Protein 9HI1 (pdb70)

Radius of gyration: 26.81 Å; Cα contacts (8 Å, |Δi|>4): 1558; chains: 2; bounding box: 55×57×78 Å

Secondary structure (DSSP, 8-state):
--EEEEETTTSHHHHHHHHHHHHTT--EEEEE--TTS-B-SSSSBHHHHHHHHHHT---EEEE--TT-HHHHHHHHHHS-EEEEEE--S---HHHHHH-HHHHIIIIIIHHHHHHHHHHHTT--EEEEE--GGGG-S-SSSSB-TTS-----SSHHHHHHHHHHHHHHHHHHH-TT-EEEEEE--EEE---TTSS-----SSS-SSHHHHHHHHHHTSSS-EEEE-S-SSSSSSSPEE-EEEHHHHHHHHHHHHHHHHTT--EEEEE-S-S--EEHHHHHHHHHHHH-S---EEEEPPPTT--SB--B--HHHHHHT-------HHHHHHHHHHHHHHSTTTT-/-EEEEETTTSHHHHHHHHHHHHTT--EEEEE--TTS-B-SSSSBHHHHHHHHHHS---EEEE--TT-HHHHHHHHHHS-EEEEEE--S---HHHHHH-HHHHIIIIIIHHHHHHHHHHHTT--EEEEE--GGGG-S-SSSSB-TTS-----SSHHHHHHHHHHHHHHHHHHH-TT-EEEEEE--EEE---TTSS--PPP-SS-SSSHHHHHHHHTTSSS-EEEE-S-SSSSSSS-EE-EEEHHHHHHHHHHHHHHHTTT--EEEEE-S-S--EEHHHHHHHHHHHH-S---EEEEPPPTT--SB--B--HHHHHHH-------HHHHHHHHHHHHHH-TTTT-

Solvent-accessible surface area: 27809 Å² total; per-residue (Å²): 124,57,0,0,0,0,11,0,5,20,25,27,2,1,2,0,0,6,12,0,14,55,13,40,40,86,5,0,0,2,14,63,23,117,72,22,90,126,15,91,57,104,28,0,18,3,0,87,40,0,50,106,46,11,30,48,81,7,62,35,46,96,25,49,9,48,70,51,21,22,0,77,169,6,10,118,135,29,71,10,64,2,0,0,4,34,24,35,20,83,13,43,41,57,0,97,149,22,52,135,61,1,49,105,27,5,31,55,0,2,66,45,0,15,101,11,0,140,75,68,54,9,64,37,0,0,2,4,2,7,0,46,0,4,11,77,32,128,94,71,44,0,48,42,88,5,67,45,29,53,17,98,19,21,20,1,80,0,25,35,79,3,0,61,54,0,97,96,37,7,123,90,46,143,77,1,5,0,0,0,0,4,15,28,20,24,6,1,0,35,50,37,0,42,0,3,35,23,88,40,77,84,61,67,28,33,1,32,88,0,3,38,7,8,50,62,117,98,91,31,6,65,1,78,3,80,101,16,141,27,160,51,9,2,9,23,58,1,3,0,0,0,17,4,0,0,52,0,0,8,16,0,8,92,31,5,180,115,127,12,19,41,103,28,1,0,0,1,40,22,82,12,25,2,16,34,71,0,5,111,7,0,53,144,26,14,71,102,103,3,66,106,126,60,41,85,112,127,183,63,41,40,25,19,15,48,0,38,26,63,60,0,106,101,63,21,60,15,47,26,23,17,34,26,58,58,0,0,76,1,16,23,76,8,18,125,98,16,64,50,7,25,60,91,112,40,0,0,0,0,12,0,4,21,32,29,2,1,2,0,0,1,14,0,4,62,39,48,40,86,4,0,0,1,16,64,20,108,73,12,72,141,18,93,52,105,23,0,19,4,0,82,41,0,50,123,33,3,52,55,92,11,68,42,56,91,15,52,9,47,69,113,21,21,2,62,164,2,8,140,155,38,63,6,69,3,0,0,3,34,22,36,21,111,23,71,50,70,0,80,140,102,47,144,38,1,50,110,24,5,31,57,0,2,83,46,0,16,58,16,0,130,79,66,51,11,58,35,0,0,3,5,3,12,1,41,0,3,17,76,35,129,98,68,47,1,43,40,87,4,68,39,16,69,14,88,17,21,26,0,84,0,24,41,77,2,0,57,56,0,93,95,38,6,125,89,43,149,80,1,4,0,0,0,0,3,15,36,52,33,3,2,0,32,54,35,0,40,0,4,34,23,30,84,44,115,9,119,69,33,8,13,47,0,1,6,10,5,50,66,101,49,97,35,6,62,1,73,3,81,100,16,138,28,176,49,8,0,8,25,51,0,10,0,0,0,17,3,0,0,62,0,0,7,3,0,8,51,22,5,181,113,129,13,20,44,103,27,1,0,0,0,42,25,68,17,41,4,22,50,89,0,5,80,8,0,63,144,26,13,70,99,178,3,71,98,113,66,42,85,115,121,110,54,41,38,26,20,15,53,0,40,9,64,66,0,57,101,67,10,23,13,33,19,32,26,38,30,56,89,0,0,70,1,10,22,85,9,15,130,98,17,76,69,11,31,74

InterPro domains:
  IPR005886 UDP-glucose 4-epimerase [TIGR01179] (4-342)
  IPR005886 UDP-glucose 4-epimerase [cd05247] (4-338)
  IPR016040 NAD(P)-binding domain [PF16363] (6-332)
  IPR036291 NAD(P)-binding domain superfamily [SSF51735] (1-342)

Organism: Homo sapiens (NCBI:txid9606)

B-factor: mean 15.02, std 6.84, range [7.01, 64.69]

GO terms:
  GO:0042803 protein homodimerization activity (F, IPI)
  GO:0005829 cytosol (C, TAS)
  GO:0042802 identical protein binding (F, IPI)
  GO:0003978 UDP-glucose 4-epimerase activity (F, IDA)
  GO:0019388 galactose catabolic process (P, IDA)

Nearest PDB structures (foldseek):
  1ek5-assembly1_A  TM=9.953E-01  e=7.180E-72  Homo sapiens
  1i3n-assembly1_B  TM=9.890E-01  e=2.888E-69  Homo sap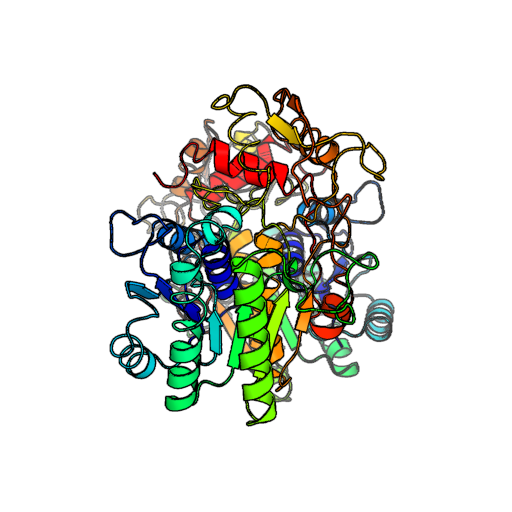iens
  1hzj-assembly1_B  TM=9.770E-01  e=1.197E-68  Homo sapiens
  1lrk-assembly1_A  TM=9.820E-01  e=2.577E-49  Escherichia coli
  1nah-assembly1_A  TM=9.743E-01  e=1.286E-48  Escherichia coli

Foldseek 3Di:
DAEEEEQLQAFLNLLLVLVCLVVPGAYEYEYQPPFFACDPDDDGQSQVVSCVVRVDHYHYDYDALLDLVVLLVVCVVDPHQEYEYDFADAFQVVCQVVVVRRLCRLVSSLVSVCVSCVVNVRQHYEYEAAQCQLPDDPDPDAFPPRDGDNHDTSNSNSRNVSLVVLLVVLVVPVQHEYEYEYEHAEFFHPQVLSAHHFQDDRDPDCLSPLLCLQVPNDVAAEFAFQCAPDPRSGAWEFYAHSNLVSVLSVLSRVLVVVSNGYHYFYAGQRGTDGPVRLNVLLCVQSVGHHHYDYDHHDPPDHRYYGHDGVVCCVRSVGHGDADSNNRNNRNNSNCVVAVRGPD/DFEEEEEQLQAFLNLLLVLVCVQVPGHYAYEYQPPWFACDPDHDTQSNVVSCVVRVDDYHYDYDALLDLVVLLVVCVVDPHQEYEYDFADAQFVVCQVCVVRRCCRLVVSLVSNCVSCVVSVNQHYEYEAAQLQLPDDPDPDAFPPRDGDPRDGSNSVSRNVSLVVLLVVLVVPVQHEYEYEYEHAAFFHDQVLSAHHQGDPQDPDQHVNQLLLLLVNDPAAEQAFQCAPDPRSGAWEFYAHSNLVSVLSVLSSVCVVVSNGYHYFYDGQRDIDGSVRLNVLLCVQRVGHHHYDYDHHDPRDHRYYHHDRVVCVPRSVGHRDADSNNRNNRNNSNCVVAVNHSD

Sequence (687 aa):
EKVLVTGGAGYIGSHTVLELLEAGYLPVVIDNFHNAFRGGGSSLPESLRRVQELTGRSSVEFEEMDILDQGALQQRRLFKKYSSFMMAVIHFAGLKKKAVGESVQQKPLDYYRRVNLTTGTIQLLEIMKAHGVKNLVFSSSATVYGNPQYLPLDEAHPTGGGGCCTTNNPYGKSKFFIEEMIRDLCQADKTWNAVLLRYFNPTGAHASGCIGEDPQGIPNNLMMPPYYVVSSQQVVAIGRREALNVFGNDYDTEEDGTGVRDYYIHVVDLAKKGHIAALRKLKEQCGCRRIYNLGTGTGYSVLQMVQQAMMEKASGKKIPYKVVARREGDVAACCCYANPSLAQEELGWTAALGLDRRMCEDLWRWQKQNPSGFGAEKVLVTGGAGYIGSHTVLELLEAGYLPVVIDNFHNAFFRGGGSLPESLRRVQELTGRSSVEEFEEMDIILDDQGALQRLFKKYSSFMAVIHFAGLKKAVGESVQKPLDYYRVNLTTGTIQQLLEIMKAHGVKNLVFSSSATTVYGNPQYLPLDEAHPTGGCTNPYGKSKFFIEEMMIRDLCQADKTWNAVLLRYFNPTGAHASGCIGEDPQGIPNNLMPYYVSQVAIGRREALNVFGNDYDTEDGTGVRDYIHVVDLAKKGHIAALRKLKEQCGCRIYNLGTGTGYSVLQMVQQAMEKASGKKIPYKVVARREGDVAACCCYANPSLAQEEELGWTAALGLDRMCEDLWRWQKQNPSSGFG

Structure (mmCIF, N/CA/C/O backbone):
data_9HI1
#
_entry.id   9HI1
#
_cell.length_a   46.147
_cell.length_b   110.205
_cell.length_c   135.411
_cell.angle_alpha   90
_cell.angle_beta   90
_cell.angle_gamma   90
#
_symmetry.space_group_name_H-M   'P 21 21 21'
#
loop_
_entity.id
_entity.type
_entity.pdbx_description
1 polymer 'UDP-glucose 4-epimerase'
2 non-polymer 1,2-ETHANEDIOL
3 non-polymer NICOTINAMIDE-ADENINE-DINUCLEOTIDE
4 non-polymer 3-[(5-cyclobutyl-1,2-oxazol-3-yl)carbamoylamino]-~{N}-pyridin-4-yl-propanamide
5 water water
#
loop_
_atom_site.group_PDB
_atom_site.id
_atom_site.type_symbol
_atom_site.label_atom_id
_atom_site.label_alt_id
_atom_site.label_comp_id
_atom_site.label_asym_id
_atom_site.label_entity_id
_atom_site.label_seq_id
_atom_site.pdbx_PDB_ins_code
_atom_site.Cartn_x
_atom_site.Cartn_y
_atom_site.Cartn_z
_atom_site.occupancy
_atom_site.B_iso_or_equiv
_atom_site.auth_seq_id
_atom_site.auth_comp_id
_atom_site.auth_asym_id
_atom_site.auth_atom_id
_atom_site.pdbx_PDB_model_num
ATOM 1 N N . GLU A 1 2 ? -23.313 -4.354 -26.283 1 19.789 3 GLU B N 1
ATOM 2 C CA . GLU A 1 2 ? -23.171 -4.158 -24.814 1 15.861 3 GLU B CA 1
ATOM 3 C C . GLU A 1 2 ? -22.638 -2.749 -24.521 1 15.769 3 GLU B C 1
ATOM 4 O O . GLU A 1 2 ? -22.04 -2.114 -25.386 1 18.634 3 GLU B O 1
ATOM 10 N N . LYS A 1 3 ? -22.869 -2.287 -23.293 1 12.549 4 LYS B N 1
ATOM 11 C CA . LYS A 1 3 ? -22.545 -0.911 -22.91 1 11.707 4 LYS B CA 1
ATOM 12 C C . LYS A 1 3 ? -21.361 -0.857 -21.963 1 10.669 4 LYS B C 1
ATOM 13 O O . LYS A 1 3 ? -20.949 -1.85 -21.404 1 11.627 4 LYS B O 1
ATOM 19 N N . VAL A 1 4 ? -20.873 0.373 -21.75 1 9.725 5 VAL B N 1
ATOM 20 C CA . VAL A 1 4 ? -19.771 0.614 -20.812 1 9.18 5 VAL B CA 1
ATOM 21 C C . VAL A 1 4 ? -20.33 1.464 -19.666 1 8.758 5 VAL B C 1
ATOM 22 O O . VAL A 1 4 ? -20.808 2.564 -19.93 1 9.767 5 VAL B O 1
ATOM 26 N N . LEU A 1 5 ? -20.293 0.935 -18.445 1 8.859 6 LEU B N 1
ATOM 27 C CA . LEU A 1 5 ? -20.696 1.749 -17.305 1 8.565 6 LEU B CA 1
ATOM 28 C C . LEU A 1 5 ? -19.549 2.696 -16.941 1 8.239 6 LEU B C 1
ATOM 29 O O . LEU A 1 5 ? -18.434 2.208 -16.761 1 9.098 6 LEU B O 1
ATOM 34 N N . VAL A 1 6 ? -19.858 3.957 -16.72 1 8.007 7 VAL B N 1
ATOM 35 C CA . VAL A 1 6 ? -18.891 4.916 -16.208 1 7.818 7 VAL B CA 1
ATOM 36 C C . VAL A 1 6 ? -19.429 5.44 -14.887 1 7.588 7 VAL B C 1
ATOM 37 O O . VAL A 1 6 ? -20.385 6.224 -14.844 1 8.726 7 VAL B O 1
ATOM 41 N N . THR A 1 7 ? -18.838 4.984 -13.786 1 7.411 8 THR B N 1
ATOM 42 C CA . THR A 1 7 ? -19.262 5.507 -12.489 1 7.994 8 THR B CA 1
ATOM 43 C C . THR A 1 7 ? -18.597 6.868 -12.275 1 7.006 8 THR B C 1
ATOM 44 O O . THR A 1 7 ? -17.447 7.075 -12.703 1 7.941 8 THR B O 1
ATOM 48 N N . GLY A 1 8 ? -19.293 7.784 -11.622 1 7.56 9 GLY B N 1
ATOM 49 C CA . GLY A 1 8 ? -18.731 9.118 -11.444 1 8.286 9 GLY B CA 1
ATOM 50 C C . GLY A 1 8 ? -18.527 9.853 -12.76 1 8.021 9 GLY B C 1
ATOM 51 O O . GLY A 1 8 ? -17.705 10.766 -12.845 1 8.253 9 GLY B O 1
ATOM 52 N N . GLY A 1 9 ? -19.321 9.496 -13.789 1 8.022 10 GLY B N 1
ATOM 53 C CA . GLY A 1 9 ? -19.106 10.02 -15.12 1 8.773 10 GLY B CA 1
ATOM 54 C C . GLY A 1 9 ? -19.539 11.455 -15.356 1 8.155 10 GLY B C 1
ATOM 55 O O . GLY A 1 9 ? -19.253 11.985 -16.436 1 9.617 10 GLY B O 1
ATOM 56 N N . ALA A 1 10 ? -20.192 12.101 -14.392 1 8.385 11 ALA B N 1
ATOM 57 C CA . ALA A 1 10 ? -20.553 13.513 -14.531 1 8.423 11 ALA B CA 1
ATOM 58 C C . ALA A 1 10 ? -19.396 14.438 -14.152 1 8.11 11 ALA B C 1
ATOM 59 O O . ALA A 1 10 ? -19.476 15.623 -14.471 1 8.551 11 ALA B O 1
ATOM 61 N N . GLY A 1 11 ? -18.37 13.922 -13.455 1 8.171 12 GLY B N 1
ATOM 62 C CA . GLY A 1 11 ? -17.287 14.716 -12.926 1 8.098 12 GLY B CA 1
ATOM 63 C C . GLY A 1 11 ? -16.255 15.079 -13.965 1 7.496 12 GLY B C 1
ATOM 64 O O . GLY A 1 11 ? -16.467 14.913 -15.185 1 8.169 12 GLY B O 1
ATOM 65 N N . TYR A 1 12 ? -15.119 15.571 -13.494 1 7.56 13 TYR B N 1
ATOM 66 C CA . TYR A 1 12 ? -14.12 16.14 -14.395 1 7.346 13 TYR B CA 1
ATOM 67 C C . TYR A 1 12 ? -13.534 15.116 -15.357 1 7.353 13 TYR B C 1
ATOM 68 O O . TYR A 1 12 ? -13.672 15.234 -16.605 1 8.056 13 TYR B O 1
ATOM 77 N N . ILE A 1 13 ? -12.832 14.115 -14.824 1 7.476 14 ILE B N 1
ATOM 78 C CA . ILE A 1 13 ? -12.199 13.147 -15.695 1 7.69 14 ILE B CA 1
ATOM 79 C C . ILE A 1 13 ? -13.256 12.272 -16.379 1 7.358 14 ILE B C 1
ATOM 80 O O . ILE A 1 13 ? -13.126 11.901 -17.557 1 8.306 14 ILE B O 1
ATOM 85 N N . GLY A 1 14 ? -14.294 11.902 -15.63 1 7.757 15 GLY B N 1
ATOM 86 C CA . GLY A 1 14 ? -15.352 11.055 -16.162 1 8.448 15 GLY B CA 1
ATOM 87 C C . GLY A 1 14 ? -16.07 11.661 -17.353 1 7.337 15 GLY B C 1
ATOM 88 O O . GLY A 1 14 ? -16.3 10.941 -18.314 1 8.28 15 GLY B O 1
ATOM 89 N N . SER A 1 15 ? -16.394 12.941 -17.304 1 7.929 16 SER B N 1
ATOM 90 C CA . SER A 1 15 ? -17.125 13.553 -18.422 1 8.197 16 SER B CA 1
ATOM 91 C C . SER A 1 15 ? -16.261 13.535 -19.674 1 7.73 16 SER B C 1
ATOM 92 O O . SER A 1 15 ? -16.75 13.251 -20.803 1 8.592 16 SER B O 1
ATOM 95 N N . HIS A 1 16 ? -14.947 13.82 -19.532 1 7.87 17 HIS B N 1
ATOM 96 C CA . HIS A 1 16 ? -14.04 13.763 -20.663 1 7.728 17 HIS B CA 1
ATOM 97 C C . HIS A 1 16 ? -13.923 12.34 -21.184 1 7.422 17 HIS B C 1
ATOM 98 O O . HIS A 1 16 ? -13.795 12.129 -22.409 1 8.153 17 HIS B O 1
ATOM 105 N N . THR A 1 17 ? -13.958 11.352 -20.312 1 7.494 18 THR B N 1
ATOM 106 C CA . THR A 1 17 ? -13.874 9.949 -20.705 1 8.159 18 THR B CA 1
ATOM 107 C C . THR A 1 17 ? -15.152 9.505 -21.413 1 7.466 18 THR B C 1
ATOM 108 O O . THR A 1 17 ? -15.086 8.719 -22.358 1 8.311 18 THR B O 1
ATOM 112 N N . VAL A 1 18 ? -16.333 9.958 -20.956 1 7.907 19 VAL B N 1
ATOM 113 C CA . VAL A 1 18 ? -17.576 9.666 -21.654 1 8.123 19 VAL B CA 1
ATOM 114 C C . VAL A 1 18 ? -17.485 10.19 -23.089 1 7.954 19 VAL B C 1
ATOM 115 O O . VAL A 1 18 ? -17.885 9.489 -24.045 1 8.942 19 VAL B O 1
ATOM 119 N N . LEU A 1 19 ? -16.983 11.414 -23.263 1 8.395 20 LEU B N 1
ATOM 120 C CA . LEU A 1 19 ? -16.816 11.95 -24.611 1 8.301 20 LEU B CA 1
ATOM 121 C C . LEU A 1 19 ? -15.893 11.026 -25.414 1 8.54 20 LEU B C 1
ATOM 122 O O . LEU A 1 19 ? -16.206 10.68 -26.583 1 9.269 20 LEU B O 1
ATOM 127 N N . GLU A 1 20 ? -14.759 10.625 -24.853 1 8.765 21 GLU B N 1
ATOM 128 C CA . GLU A 1 20 ? -13.826 9.77 -25.605 1 9.186 21 GLU B CA 1
ATOM 129 C C . GLU A 1 20 ? -14.443 8.402 -25.895 1 8.912 21 GLU B C 1
ATOM 130 O O . GLU A 1 20 ? -14.138 7.797 -26.953 1 10.336 21 GLU B O 1
ATOM 136 N N . LEU A 1 21 ? -15.289 7.849 -25.004 1 9.082 22 LEU B N 1
ATOM 137 C CA . LEU A 1 21 ? -15.986 6.595 -25.3 1 9.329 22 LEU B CA 1
ATOM 138 C C . LEU A 1 21 ? -16.843 6.76 -26.546 1 9.903 22 LEU B C 1
ATOM 139 O O . LEU A 1 21 ? -16.851 5.876 -27.417 1 10.902 22 LEU B O 1
ATOM 144 N N . LEU A 1 22 ? -17.605 7.836 -26.62 1 9.614 23 LEU B N 1
ATOM 145 C CA . LEU A 1 22 ? -18.456 8.053 -27.789 1 10.683 23 LEU B CA 1
ATOM 146 C C . LEU A 1 22 ? -17.594 8.242 -29.033 1 11.343 23 LEU B C 1
ATOM 147 O O . LEU A 1 22 ? -17.922 7.682 -30.101 1 12.395 23 LEU B O 1
ATOM 152 N N . GLU A 1 23 ? -16.472 8.957 -28.93 1 11.321 24 GLU B N 1
ATOM 153 C CA . GLU A 1 23 ? -15.603 9.159 -30.079 1 12.738 24 GLU B CA 1
ATOM 154 C C . GLU A 1 23 ? -15.009 7.842 -30.545 1 11.629 24 GLU B C 1
ATOM 155 O O . GLU A 1 23 ? -14.661 7.732 -31.737 1 15.007 24 GLU B O 1
ATOM 161 N N . ALA A 1 24 ? -14.86 6.862 -29.668 1 11.376 25 ALA B N 1
ATOM 162 C CA . ALA A 1 24 ? -14.259 5.569 -29.947 1 11.443 25 ALA B CA 1
ATOM 163 C C . ALA A 1 24 ? -15.302 4.497 -30.273 1 12.186 25 ALA B C 1
ATOM 164 O O . ALA A 1 24 ? -14.924 3.334 -30.434 1 14.099 25 ALA B O 1
ATOM 166 N N . GLY A 1 25 ? -16.573 4.871 -30.358 1 11.972 26 GLY B N 1
ATOM 167 C CA . GLY A 1 25 ? -17.59 3.914 -30.795 1 12.565 26 GLY B CA 1
ATOM 168 C C . GLY A 1 25 ? -18.224 3.054 -29.704 1 12.165 26 GLY B C 1
ATOM 169 O O . GLY A 1 25 ? -18.942 2.092 -30.04 1 14.565 26 GLY B O 1
ATOM 170 N N . TYR A 1 26 ? -18.088 3.433 -28.423 1 11.262 27 TYR B N 1
ATOM 171 C CA . TYR A 1 26 ? -18.736 2.703 -27.342 1 11.162 27 TYR B CA 1
ATOM 172 C C . TYR A 1 26 ? -20.035 3.387 -26.94 1 11.151 27 TYR B C 1
ATOM 173 O O . TYR A 1 26 ? -20.245 4.57 -27.208 1 11.742 27 TYR B O 1
ATOM 182 N N . LEU A 1 27 ? -20.887 2.641 -26.218 1 11.551 28 LEU B N 1
ATOM 183 C CA . LEU A 1 27 ? -22.167 3.105 -25.727 1 11.005 28 LEU B CA 1
ATOM 184 C C . LEU A 1 27 ? -22.101 3.334 -24.216 1 10.818 28 LEU B C 1
ATOM 185 O O . LEU A 1 27 ? -22.093 2.358 -23.454 1 11.827 28 LEU B O 1
ATOM 190 N N . PRO A 1 28 ? -22.05 4.577 -23.723 1 10.922 29 PRO B N 1
ATOM 191 C CA . PRO A 1 28 ? -21.85 4.815 -22.294 1 10.634 29 PRO B CA 1
ATOM 192 C C . PRO A 1 28 ? -23.148 4.887 -21.527 1 10.627 29 PRO B C 1
ATOM 193 O O . PRO A 1 28 ? -24.137 5.49 -22.001 1 11.445 29 PRO B O 1
ATOM 197 N N . VAL A 1 29 ? -23.1 4.359 -20.294 1 9.776 30 VAL B N 1
ATOM 198 C CA . VAL A 1 29 ? -24.138 4.603 -19.312 1 9.847 30 VAL B CA 1
ATOM 199 C C . VAL A 1 29 ? -23.428 5.182 -18.1 1 8.896 30 VAL B C 1
ATOM 200 O O . VAL A 1 29 ? -22.442 4.576 -17.626 1 9.973 30 VAL B O 1
ATOM 204 N N . VAL A 1 30 ? -23.877 6.325 -17.619 1 8.661 31 VAL B N 1
ATOM 205 C CA . VAL A 1 30 ? -23.211 6.996 -16.517 1 8.287 31 VAL B CA 1
ATOM 206 C C . VAL A 1 30 ? -24.067 6.886 -15.272 1 8.274 31 VAL B C 1
ATOM 207 O O . VAL A 1 30 ? -25.301 7.099 -15.352 1 8.432 31 VAL B O 1
ATOM 211 N N . ILE A 1 31 ? -23.431 6.647 -14.123 1 8.119 32 ILE B N 1
ATOM 212 C CA . ILE A 1 31 ? -24.09 6.881 -12.835 1 8.522 32 ILE B CA 1
ATOM 213 C C . ILE A 1 31 ? -23.317 7.927 -12.069 1 8.409 32 ILE B C 1
ATOM 214 O O . ILE A 1 31 ? -22.062 7.991 -12.103 1 9.153 32 ILE B O 1
ATOM 219 N N . ASP A 1 32 ? -24.025 8.756 -11.309 1 8.068 33 ASP B N 1
ATOM 220 C CA . ASP A 1 32 ? -23.378 9.785 -10.509 1 8.237 33 ASP B CA 1
ATOM 221 C C . ASP A 1 32 ? -24.418 10.208 -9.473 1 8.264 33 ASP B C 1
ATOM 222 O O . ASP A 1 32 ? -25.62 10.231 -9.786 1 8.817 33 ASP B O 1
ATOM 227 N N . ASN A 1 33 ? -23.968 10.612 -8.306 1 8.41 34 ASN B N 1
ATOM 228 C CA . ASN A 1 33 ? -24.862 11.105 -7.258 1 8.615 34 ASN B CA 1
ATOM 229 C C . ASN A 1 33 ? -24.812 12.612 -7.112 1 8.597 34 ASN B C 1
ATOM 230 O O . ASN A 1 33 ? -25.465 13.165 -6.197 1 10.113 34 ASN B O 1
ATOM 235 N N . PHE A 1 34 ? -24.086 1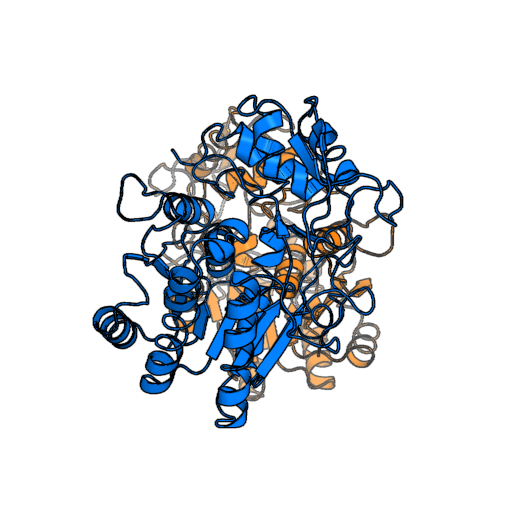3.313 -7.981 1 9.15 35 PHE B N 1
ATOM 236 C CA . PHE A 1 34 ? -23.955 14.76 -7.944 1 9.596 35 PHE B CA 1
ATOM 237 C C . PHE A 1 34 ? -23.285 15.274 -6.667 1 10.055 35 PHE B C 1
ATOM 238 O O . PHE A 1 34 ? -23.37 16.479 -6.35 1 11.9 35 PHE B O 1
ATOM 246 N N . HIS A 1 35 ? -22.517 14.433 -5.972 1 9.842 36 HIS B N 1
ATOM 247 C CA . HIS A 1 35 ? -21.741 14.925 -4.84 1 10.388 36 HIS B CA 1
ATOM 248 C C . HIS A 1 35 ? -20.824 16.066 -5.26 1 9.994 36 HIS B C 1
ATOM 249 O O . HIS A 1 35 ? -20.63 17.041 -4.495 1 11.264 36 HIS B O 1
ATOM 256 N N . ASN A 1 36 ? -20.228 15.951 -6.456 1 9.387 37 ASN B N 1
ATOM 257 C CA . ASN A 1 36 ? -19.264 16.928 -6.916 1 10.106 37 ASN B CA 1
ATOM 258 C C . ASN A 1 36 ? -19.435 17.173 -8.392 1 10.049 37 ASN B C 1
ATOM 259 O O . ASN A 1 36 ? -18.441 17.278 -9.119 1 11.65 37 ASN B O 1
ATOM 264 N N . ALA A 1 37 ? -20.679 17.311 -8.868 1 10.119 38 ALA B N 1
ATOM 265 C CA . ALA A 1 37 ? -20.935 17.63 -10.27 1 10.086 38 ALA B CA 1
ATOM 266 C C . ALA A 1 37 ? -22.19 18.491 -10.342 1 10.088 38 ALA B C 1
ATOM 267 O O . ALA A 1 37 ? -23.027 18.453 -9.422 1 12.377 38 ALA B O 1
ATOM 269 N N . PHE A 1 38 ? -22.307 19.22 -11.425 1 10.364 39 PHE B N 1
ATOM 270 C CA . PHE A 1 38 ? -23.374 20.211 -11.608 1 11.022 39 PHE B CA 1
ATOM 271 C C . PHE A 1 38 ? -24.569 19.629 -12.401 1 10.666 39 PHE B C 1
ATOM 272 O O . PHE A 1 38 ? -24.438 19.088 -13.504 1 11.929 39 PHE B O 1
ATOM 280 N N . ARG A 1 39 ? -25.763 19.851 -11.84 1 12.058 40 ARG B N 1
ATOM 281 C CA . ARG A 1 39 ? -27.01 19.433 -12.503 1 11.021 40 ARG B CA 1
ATOM 282 C C . ARG A 1 39 ? -27.312 20.348 -13.681 1 12.717 40 ARG B C 1
ATOM 283 O O . ARG A 1 39 ? -27.136 21.571 -13.603 1 16.465 40 ARG B O 1
ATOM 291 N N . GLY A 1 40 ? -27.738 19.783 -14.8 1 12.318 41 GLY B N 1
ATOM 292 C CA . GLY A 1 40 ? -28.256 20.591 -15.903 1 13.513 41 GLY B CA 1
ATOM 293 C C . GLY A 1 40 ? -29.733 20.961 -15.696 1 12.174 41 GLY B C 1
ATOM 294 O O . GLY A 1 40 ? -30.363 20.57 -14.708 1 12.519 41 GLY B O 1
ATOM 295 N N . GLY A 1 41 ? -30.247 21.745 -16.633 1 12.831 42 GLY B N 1
ATOM 296 C CA . GLY A 1 41 ? -31.643 22.172 -16.582 1 12.892 42 GLY B CA 1
ATOM 297 C C . GLY A 1 41 ? -32.613 21.065 -16.912 1 12.572 42 GLY B C 1
ATOM 298 O O . GLY A 1 41 ? -33.813 21.277 -16.649 1 13.58 42 GLY B O 1
ATOM 299 N N . GLY A 1 42 ? -32.168 19.943 -17.469 1 12.896 43 GLY B N 1
ATOM 300 C CA . GLY A 1 42 ? -32.97 18.749 -17.647 1 14.783 43 GLY B CA 1
ATOM 301 C C . GLY A 1 42 ? -32.391 17.621 -16.806 1 14.158 43 GLY B C 1
ATOM 302 O O . GLY A 1 42 ? -31.778 17.837 -15.763 1 15.412 43 GLY B O 1
ATOM 303 N N A SER A 1 43 ? -32.57 16.357 -17.188 0.4 13.106 44 SER B N 1
ATOM 304 N N B SER A 1 43 ? -32.556 16.428 -17.377 0.6 15.6 44 SER B N 1
ATOM 305 C CA A SER A 1 43 ? -32.109 15.263 -16.346 0.4 13.416 44 SER B CA 1
ATOM 306 C CA B SER A 1 43 ? -32.284 15.186 -16.693 0.6 15.938 44 SER B CA 1
ATOM 307 C C A SER A 1 43 ? -30.584 15.179 -16.333 0.4 11.767 44 SER B C 1
ATOM 308 C C B SER A 1 43 ? -30.795 14.829 -16.631 0.6 16.652 44 SER B C 1
ATOM 309 O O A SER A 1 43 ? -29.986 14.881 -15.292 0.4 11.385 44 SER B O 1
ATOM 310 O O B SER A 1 43 ? -30.428 13.996 -15.828 0.6 20.307 44 SER B O 1
ATOM 315 N N . LEU A 1 44 ? -29.96 15.372 -17.508 1 13.292 45 LEU B N 1
ATOM 316 C CA . LEU A 1 44 ? -28.521 15.121 -17.554 1 12.603 45 LEU B CA 1
ATOM 317 C C . LEU A 1 44 ? -27.739 16.107 -16.718 1 10.399 45 LEU B C 1
ATOM 318 O O . LEU A 1 44 ? -28.041 17.309 -16.657 1 11.744 45 LEU B O 1
ATOM 323 N N . PRO A 1 45 ? -26.604 15.705 -16.148 1 10.837 46 PRO B N 1
ATOM 324 C CA . PRO A 1 45 ? -25.59 16.664 -15.684 1 10.573 46 PRO B CA 1
ATOM 325 C C . PRO A 1 45 ? -25.258 17.596 -16.849 1 9.99 46 PRO B C 1
ATOM 326 O O . PRO A 1 45 ? -25.237 17.158 -18.018 1 9.409 46 PRO B O 1
ATOM 330 N N . GLU A 1 46 ? -24.975 18.853 -16.516 1 10.137 47 GLU B N 1
ATOM 331 C CA . GLU A 1 46 ? -24.598 19.793 -17.568 1 9.807 47 GLU B CA 1
ATOM 332 C C . GLU A 1 46 ? -23.398 19.307 -18.385 1 9.34 47 GLU B C 1
ATOM 333 O O . GLU A 1 46 ? -23.384 19.477 -19.615 1 9.893 47 GLU B O 1
ATOM 339 N N . SER A 1 47 ? -22.412 18.701 -17.713 1 9.207 48 SER B N 1
ATOM 340 C CA . SER A 1 47 ? -21.244 18.238 -18.454 1 9.166 48 SER B CA 1
ATOM 341 C C . SER A 1 47 ? -21.666 17.283 -19.562 1 8.914 48 SER B C 1
ATOM 342 O O . SER A 1 47 ? -21.167 17.352 -20.688 1 9.477 48 SER B O 1
ATOM 345 N N . LEU A 1 48 ? -22.564 16.354 -19.229 1 8.777 49 LEU B N 1
ATOM 346 C CA . LEU A 1 48 ? -22.955 15.318 -20.169 1 8.916 49 LEU B CA 1
ATOM 347 C C . LEU A 1 48 ? -23.938 15.845 -21.221 1 8.946 49 LEU B C 1
ATOM 348 O O . LEU A 1 48 ? -23.917 15.368 -22.358 1 9.594 49 LEU B O 1
ATOM 353 N N . ARG A 1 49 ? -24.773 16.818 -20.859 1 9.353 50 ARG B N 1
ATOM 354 C CA . ARG A 1 49 ? -25.601 17.476 -21.855 1 9.226 50 ARG B CA 1
ATOM 355 C C . ARG A 1 49 ? -24.696 18.09 -22.932 1 9.413 50 ARG B C 1
ATOM 356 O O . ARG A 1 49 ? -24.996 18.017 -24.147 1 10.047 50 ARG B O 1
ATOM 364 N N . ARG A 1 50 ? -23.598 18.719 -22.505 1 9.205 51 ARG B N 1
ATOM 365 C CA . ARG A 1 50 ? -22.661 19.298 -23.46 1 8.844 51 ARG B CA 1
ATOM 366 C C . ARG A 1 50 ? -21.896 18.25 -24.241 1 9.119 51 ARG B C 1
ATOM 367 O O . ARG A 1 50 ? -21.675 18.435 -25.446 1 9.836 51 ARG B O 1
ATOM 375 N N . VAL A 1 51 ? -21.531 17.13 -23.615 1 8.722 52 VAL B N 1
ATOM 376 C CA . VAL A 1 51 ? -20.909 16.04 -24.36 1 9.402 52 VAL B CA 1
ATOM 377 C C . VAL A 1 51 ? -21.822 15.556 -25.49 1 9.04 52 VAL B C 1
ATOM 378 O O . VAL A 1 51 ? -21.344 15.255 -26.583 1 9.358 52 VAL B O 1
ATOM 382 N N . GLN A 1 52 ? -23.129 15.447 -25.203 1 9.147 53 GLN B N 1
ATOM 383 C CA . GLN A 1 52 ? -24.058 15.062 -26.281 1 9.14 53 GLN B CA 1
ATOM 384 C C . GLN A 1 52 ? -23.992 16.057 -27.441 1 9.719 53 GLN B C 1
ATOM 385 O O . GLN A 1 52 ? -23.992 15.652 -28.62 1 10.626 53 GLN B O 1
ATOM 391 N N . GLU A 1 53 ? -23.948 17.346 -27.146 1 9.627 54 GLU B N 1
ATOM 392 C CA . GLU A 1 53 ? -23.873 18.33 -28.224 1 9.968 54 GLU B CA 1
ATOM 393 C C . GLU A 1 53 ? -22.547 18.212 -28.98 1 10.317 54 GLU B C 1
ATOM 394 O O . GLU A 1 53 ? -22.495 18.375 -30.203 1 11.797 54 GLU B O 1
ATOM 400 N N . LEU A 1 54 ? -21.435 17.989 -28.267 1 9.32 55 LEU B N 1
ATOM 401 C CA . LEU A 1 54 ? -20.129 17.926 -28.916 1 9.208 55 LEU B CA 1
ATOM 402 C C . LEU A 1 54 ? -20.015 16.738 -29.851 1 9.99 55 LEU B C 1
ATOM 403 O O . LEU A 1 54 ? -19.306 16.835 -30.868 1 11.356 55 LEU B O 1
ATOM 408 N N . THR A 1 55 ? -20.63 15.617 -29.5 1 10.119 56 THR B N 1
ATOM 409 C CA . THR A 1 55 ? -20.46 14.364 -30.233 1 10.003 56 THR B CA 1
ATOM 410 C C . THR A 1 55 ? -21.623 14.1 -31.199 1 10.512 56 THR B C 1
ATOM 411 O O . THR A 1 55 ? -21.442 13.291 -32.103 1 12.527 56 THR B O 1
ATOM 415 N N . GLY A 1 56 ? -22.772 14.683 -30.939 1 10.413 57 GLY B N 1
ATOM 416 C CA . GLY A 1 56 ? -23.984 14.316 -31.67 1 10.992 57 GLY B CA 1
ATOM 417 C C . GLY A 1 56 ? -24.628 13.024 -31.2 1 11.161 57 GLY B C 1
ATOM 418 O O . GLY A 1 56 ? -25.575 12.556 -31.875 1 12.322 57 GLY B O 1
ATOM 419 N N . ARG A 1 57 ? -24.167 12.449 -30.071 1 10.557 58 ARG B N 1
ATOM 420 C CA . ARG A 1 57 ? -24.633 11.156 -29.605 1 10.475 58 ARG B CA 1
ATOM 421 C C . ARG A 1 57 ? -25.253 11.245 -28.221 1 11.011 58 ARG B C 1
ATOM 422 O O . ARG A 1 57 ? -24.956 12.173 -27.46 1 13.846 58 ARG B O 1
ATOM 430 N N . SER A 1 58 ? -26.097 10.288 -27.876 1 11.793 59 SER B N 1
ATOM 431 C CA A SER A 1 58 ? -26.78 10.163 -26.601 0.5 12.949 59 SER B CA 1
ATOM 432 C CA B SER A 1 58 ? -26.732 10.287 -26.566 0.5 11.666 59 SER B CA 1
ATOM 433 C C . SER A 1 58 ? -25.862 9.593 -25.529 1 11.751 59 SER B C 1
ATOM 434 O O . SER A 1 58 ? -25.077 8.683 -25.766 1 13.354 59 SER B O 1
ATOM 439 N N . VAL A 1 59 ? -26.07 10.078 -24.299 1 11.48 60 VAL B N 1
ATOM 440 C CA . VAL A 1 59 ? -25.454 9.492 -23.102 1 12.598 60 VAL B CA 1
ATOM 441 C C . VAL A 1 59 ? -26.603 9.013 -22.211 1 11.44 60 VAL B C 1
ATOM 442 O O . VAL A 1 59 ? -27.444 9.834 -21.829 1 13.528 60 VAL B O 1
ATOM 446 N N . GLU A 1 60 ? -26.633 7.742 -21.794 1 10.874 61 GLU B N 1
ATOM 447 C CA . GLU A 1 60 ? -27.634 7.29 -20.832 1 10.885 61 GLU B CA 1
ATOM 448 C C . GLU A 1 60 ? -27.141 7.602 -19.426 1 10.348 61 GLU B C 1
ATOM 449 O O . GLU A 1 60 ? -25.919 7.537 -19.146 1 11.192 61 GLU B O 1
ATOM 455 N N . PHE A 1 61 ? -28.041 8.011 -18.55 1 10.076 62 PHE B N 1
ATOM 456 C CA . PHE A 1 61 ? -27.615 8.514 -17.252 1 10.187 62 PHE B CA 1
ATOM 457 C C . PHE A 1 61 ? -28.624 8.083 -16.199 1 10.03 62 PHE B C 1
ATOM 458 O O . PHE A 1 61 ? -29.849 8.205 -16.408 1 11.895 62 PHE B O 1
ATOM 466 N N . GLU A 1 62 ? -28.134 7.674 -15.036 1 9.297 63 GLU B N 1
ATOM 467 C CA . GLU A 1 62 ? -28.954 7.347 -13.87 1 9.215 63 GLU B CA 1
ATOM 468 C C . GLU A 1 62 ? -28.303 8.063 -12.683 1 8.884 63 GLU B C 1
ATOM 469 O O . GLU A 1 62 ? -27.086 7.86 -12.389 1 9.925 63 GLU B O 1
ATOM 475 N N . GLU A 1 63 ? -29.067 8.853 -11.958 1 8.825 64 GLU B N 1
ATOM 476 C CA . GLU A 1 63 ? -28.626 9.46 -10.719 1 8.8 64 GLU B CA 1
ATOM 477 C C . GLU A 1 63 ? -28.798 8.433 -9.617 1 8.538 64 GLU B C 1
ATOM 478 O O . GLU A 1 63 ? -29.927 8.019 -9.263 1 9.512 64 GLU B O 1
ATOM 484 N N . MET A 1 64 ? -27.689 8 -9.012 1 8.78 65 MET B N 1
ATOM 485 C CA . MET A 1 64 ? -27.723 7.02 -7.947 1 9.084 65 MET B CA 1
ATOM 486 C C . MET A 1 64 ? -26.381 7.042 -7.227 1 9.223 65 MET B C 1
ATOM 487 O O . MET A 1 64 ? -25.383 7.608 -7.714 1 9.801 65 MET B O 1
ATOM 492 N N . ASP A 1 65 ? -26.37 6.398 -6.075 1 10.404 66 ASP B N 1
ATOM 493 C CA . ASP A 1 65 ? -25.185 6.33 -5.22 1 10.075 66 ASP B CA 1
ATOM 494 C C . ASP A 1 65 ? -24.594 4.941 -5.314 1 9.906 66 ASP B C 1
ATOM 495 O O . ASP A 1 65 ? -25.32 3.961 -5.144 1 11.061 66 ASP B O 1
ATOM 500 N N . ILE A 1 66 ? -23.278 4.84 -5.537 1 10.761 67 ILE B N 1
ATOM 501 C CA . ILE A 1 66 ? -22.632 3.552 -5.569 1 12.259 67 ILE B CA 1
ATOM 502 C C . ILE A 1 66 ? -22.717 2.805 -4.23 1 10.861 67 ILE B C 1
ATOM 503 O O . ILE A 1 66 ? -22.512 1.586 -4.232 1 13.064 67 ILE B O 1
ATOM 508 N N . LEU A 1 67 ? -23.022 3.497 -3.15 1 10.338 68 LEU B N 1
ATOM 509 C CA . LEU A 1 67 ? -23.227 2.868 -1.847 1 10.683 68 LEU B CA 1
ATOM 510 C C . LEU A 1 67 ? -24.59 2.199 -1.742 1 11.393 68 LEU B C 1
ATOM 511 O O . LEU A 1 67 ? -24.824 1.441 -0.772 1 12.853 68 LEU B O 1
ATOM 516 N N . ASP A 1 68 ? -25.478 2.418 -2.703 1 11.277 69 ASP B N 1
ATOM 517 C CA . ASP A 1 68 ? -26.814 1.831 -2.633 1 11.749 69 ASP B CA 1
ATOM 518 C C . ASP A 1 68 ? -26.822 0.512 -3.406 1 11.714 69 ASP B C 1
ATOM 519 O O . ASP A 1 68 ? -26.881 0.428 -4.64 1 12.194 69 ASP B O 1
ATOM 524 N N . GLN A 1 69 ? -26.755 -0.604 -2.651 1 12.948 70 GLN B N 1
ATOM 525 C CA . GLN A 1 69 ? -26.686 -1.931 -3.228 1 13.554 70 GLN B CA 1
ATOM 526 C C . GLN A 1 69 ? -27.909 -2.236 -4.126 1 12.631 70 GLN B C 1
ATOM 527 O O . GLN A 1 69 ? -27.784 -2.827 -5.217 1 13.796 70 GLN B O 1
ATOM 530 N N . GLY A 1 70 ? -29.106 -1.902 -3.618 1 13.467 71 GLY B N 1
ATOM 531 C CA . GLY A 1 70 ? -30.321 -2.182 -4.352 1 12.987 71 GLY B CA 1
ATOM 532 C C . GLY A 1 70 ? -30.331 -1.447 -5.697 1 11.433 71 GLY B C 1
ATOM 533 O O . GLY A 1 70 ? -30.748 -1.992 -6.72 1 12.22 71 GLY B O 1
ATOM 534 N N . ALA A 1 71 ? -29.867 -0.188 -5.695 1 11.436 72 ALA B N 1
ATOM 535 C CA . ALA A 1 71 ? -29.835 0.583 -6.937 1 11.101 72 ALA B CA 1
ATOM 536 C C . ALA A 1 71 ? -28.844 -0.022 -7.94 1 11.573 72 ALA B C 1
ATOM 537 O O . ALA A 1 71 ? -29.098 -0.017 -9.138 1 11.864 72 ALA B O 1
ATOM 539 N N . LEU A 1 72 ? -27.693 -0.488 -7.423 1 11.453 73 LEU B N 1
ATOM 540 C CA . LEU A 1 72 ? -26.717 -1.09 -8.309 1 12.729 73 LEU B CA 1
ATOM 541 C C . LEU A 1 72 ? -27.22 -2.399 -8.874 1 12.456 73 LEU B C 1
ATOM 542 O O . LEU A 1 72 ? -26.987 -2.693 -10.038 1 12.997 73 LEU B O 1
ATOM 547 N N A GLN A 1 73 ? -27.876 -3.221 -8.031 0.46 13.072 74 GLN B N 1
ATOM 548 N N B GLN A 1 73 ? -27.882 -3.223 -8.037 0.54 12.751 74 GLN B N 1
ATOM 549 C CA A GLN A 1 73 ? -28.419 -4.488 -8.516 0.46 13.787 74 GLN B CA 1
ATOM 550 C CA B GLN A 1 73 ? -28.412 -4.487 -8.546 0.54 13.182 74 GLN B CA 1
ATOM 551 C C A GLN A 1 73 ? -29.414 -4.228 -9.645 0.46 13.344 74 GLN B C 1
ATOM 552 C C B GLN A 1 73 ? -29.414 -4.225 -9.665 0.54 13.146 74 GLN B C 1
ATOM 553 O O A GLN A 1 73 ? -29.37 -4.868 -10.712 0.46 14.454 74 GLN B O 1
ATOM 554 O O B GLN A 1 73 ? -29.376 -4.87 -10.728 0.54 14.351 74 GLN B O 1
ATOM 565 N N . ARG A 1 74 ? -30.302 -3.237 -9.439 1 12.67 75 ARG B N 1
ATOM 566 C CA A ARG A 1 74 ? -31.279 -2.958 -10.483 0.5 12.918 75 ARG B CA 1
ATOM 567 C CA C ARG A 1 74 ? -31.275 -2.895 -10.45 0.5 12.541 75 ARG B CA 1
ATOM 568 C C . ARG A 1 74 ? -30.586 -2.411 -11.734 1 11.736 75 ARG B C 1
ATOM 569 O O . ARG A 1 74 ? -30.974 -2.702 -12.848 1 13.698 75 ARG B O 1
ATOM 584 N N . LEU A 1 75 ? -29.529 -1.611 -11.576 1 11.822 76 LEU B N 1
ATOM 585 C CA . LEU A 1 75 ? -28.808 -1.051 -12.73 1 11.141 76 LEU B CA 1
ATOM 586 C C . LEU A 1 75 ? -28.24 -2.171 -13.62 1 11.642 76 LEU B C 1
ATOM 587 O O . LEU A 1 75 ? -28.339 -2.117 -14.843 1 12.198 76 LEU B O 1
ATOM 592 N N . PHE A 1 76 ? -27.598 -3.164 -12.981 1 11.506 77 PHE B N 1
ATOM 593 C CA . PHE A 1 76 ? -26.963 -4.23 -13.757 1 12.59 77 PHE B CA 1
ATOM 594 C C . PHE A 1 76 ? -27.99 -5.185 -14.358 1 14.815 77 PHE B C 1
ATOM 595 O O . PHE A 1 76 ? -27.656 -5.895 -15.303 1 16.319 77 PHE B O 1
ATOM 603 N N . LYS A 1 77 ? -29.218 -5.209 -13.825 1 14.808 78 LYS B N 1
ATOM 604 C CA . LYS A 1 77 ? -30.289 -5.962 -14.481 1 17.038 78 LYS B CA 1
ATOM 605 C C . LYS A 1 77 ? -30.883 -5.175 -15.638 1 15.522 78 LYS B C 1
ATOM 606 O O . LYS A 1 77 ? -31.372 -5.758 -16.601 1 20.123 78 LYS B O 1
ATOM 610 N N . LYS A 1 78 ? -30.879 -3.846 -15.565 1 16.322 79 LYS B N 1
ATOM 611 C CA . LYS A 1 78 ? -31.524 -3.042 -16.576 1 15.262 79 LYS B CA 1
ATOM 612 C C . LYS A 1 78 ? -30.648 -2.825 -17.813 1 16.451 79 LYS B C 1
ATOM 613 O O . LYS A 1 78 ? -31.154 -2.593 -18.902 1 18.658 79 LYS B O 1
ATOM 619 N N . TYR A 1 79 ? -29.32 -2.82 -17.646 1 15.403 80 TYR B N 1
ATOM 620 C CA . TYR A 1 79 ? -28.394 -2.598 -18.758 1 13.81 80 TYR B CA 1
ATOM 621 C C . TYR A 1 79 ? -27.48 -3.805 -18.842 1 14.121 80 TYR B C 1
ATOM 622 O O . TYR A 1 79 ? -27.104 -4.368 -17.83 1 18.407 80 TYR B O 1
ATOM 631 N N . SER A 1 80 ? -27.001 -4.104 -20.056 1 14.473 81 SER B N 1
ATOM 632 C CA A SER A 1 80 ? -26.048 -5.173 -20.268 0.66 14.287 81 SER B CA 1
ATOM 633 C CA B SER A 1 80 ? -26.048 -5.177 -20.278 0.34 14.258 81 SER B CA 1
ATOM 634 C C . SER A 1 80 ? -24.653 -4.585 -20.482 1 12.865 81 SER B C 1
ATOM 635 O O . SER A 1 80 ? -24.403 -4.014 -21.522 1 14.343 81 SER B O 1
ATOM 640 N N . PHE A 1 81 ? -23.792 -4.687 -19.472 1 12.543 82 PHE B N 1
ATOM 641 C CA . PHE A 1 81 ? -22.484 -4.049 -19.559 1 12.138 82 PHE B CA 1
ATOM 642 C C . PHE A 1 81 ? -21.422 -5.032 -20.016 1 12.354 82 PHE B C 1
ATOM 643 O O . PHE A 1 81 ? -21.432 -6.18 -19.555 1 15.558 82 PHE B O 1
ATOM 651 N N . MET A 1 82 ? -20.488 -4.594 -20.813 1 11.46 83 MET B N 1
ATOM 652 C CA A MET A 1 82 ? -19.247 -5.271 -21.219 0.54 12.402 83 MET B CA 1
ATOM 653 C CA B MET A 1 82 ? -19.359 -5.479 -20.992 0.46 11.845 83 MET B CA 1
ATOM 654 C C . MET A 1 82 ? -18.143 -5.026 -20.191 1 10.998 83 MET B C 1
ATOM 655 O O . MET A 1 82 ? -17.226 -5.829 -20.013 1 12.048 83 MET B O 1
ATOM 664 N N . ALA A 1 83 ? -18.148 -3.823 -19.581 1 9.238 84 ALA B N 1
ATOM 665 C CA . ALA A 1 83 ? -17.02 -3.36 -18.775 1 9.1 84 ALA B CA 1
ATOM 666 C C . ALA A 1 83 ? -17.499 -2.16 -17.976 1 8.898 84 ALA B C 1
ATOM 667 O O . ALA A 1 83 ? -18.538 -1.561 -18.285 1 9.445 84 ALA B O 1
ATOM 669 N N . VAL A 1 84 ? -16.707 -1.841 -16.955 1 8.394 85 VAL B N 1
ATOM 670 C CA . VAL A 1 84 ? -16.933 -0.714 -16.086 1 7.752 85 VAL B CA 1
ATOM 671 C C . VAL A 1 84 ? -15.667 0.127 -16.013 1 7.768 85 VAL B C 1
ATOM 672 O O . VAL A 1 84 ? -14.579 -0.437 -15.817 1 8.714 85 VAL B O 1
ATOM 676 N N . ILE A 1 85 ? -15.811 1.458 -16.096 1 7.86 86 ILE B N 1
ATOM 677 C CA . ILE A 1 85 ? -14.749 2.414 -15.817 1 7.784 86 ILE B CA 1
ATOM 678 C C . ILE A 1 85 ? -15.139 3.134 -14.533 1 7.803 86 ILE B C 1
ATOM 679 O O . ILE A 1 85 ? -16.209 3.762 -14.517 1 8.364 86 ILE B O 1
ATOM 684 N N . HIS A 1 86 ? -14.33 3.011 -13.49 1 7.718 87 HIS B N 1
ATOM 685 C CA . HIS A 1 86 ? -14.761 3.418 -12.163 1 7.587 87 HIS B CA 1
ATOM 686 C C . HIS A 1 86 ? -14.049 4.686 -11.682 1 7.74 87 HIS B C 1
ATOM 687 O O . HIS A 1 86 ? -12.885 4.645 -11.24 1 9.04 87 HIS B O 1
ATOM 694 N N . PHE A 1 87 ? -14.777 5.824 -11.738 1 7.445 88 PHE B N 1
ATOM 695 C CA . PHE A 1 87 ? -14.33 7.105 -11.213 1 7.937 88 PHE B CA 1
ATOM 696 C C . PHE A 1 87 ? -15.042 7.531 -9.94 1 7.976 88 PHE B C 1
ATOM 697 O O . PHE A 1 87 ? -14.595 8.501 -9.288 1 9.577 88 PHE B O 1
ATOM 705 N N . ALA A 1 88 ? -16.196 6.94 -9.576 1 7.699 89 ALA B N 1
ATOM 706 C CA . ALA A 1 88 ? -16.985 7.472 -8.464 1 8.084 89 ALA B CA 1
ATOM 707 C C . ALA A 1 88 ? -16.187 7.337 -7.175 1 8.215 89 ALA B C 1
ATOM 708 O O . ALA A 1 88 ? -15.691 6.23 -6.837 1 11.41 89 ALA B O 1
ATOM 710 N N . GLY A 1 89 ? -16.012 8.411 -6.465 1 7.708 90 GLY B N 1
ATOM 711 C CA . GLY A 1 89 ? -15.226 8.39 -5.256 1 8.696 90 GLY B CA 1
ATOM 712 C C . GLY A 1 89 ? -15.062 9.801 -4.756 1 7.725 90 GLY B C 1
ATOM 713 O O . GLY A 1 89 ? -15.366 10.785 -5.46 1 8.322 90 GLY B O 1
ATOM 714 N N . LEU A 1 90 ? -14.465 9.898 -3.576 1 7.945 91 LEU B N 1
ATOM 715 C CA . LEU A 1 90 ? -13.995 11.147 -2.988 1 7.467 91 LEU B CA 1
ATOM 716 C C . LEU A 1 90 ? -12.501 11.269 -3.248 1 7.986 91 LEU B C 1
ATOM 717 O O . LEU A 1 90 ? -11.793 10.253 -3.149 1 8.312 91 LEU B O 1
ATOM 722 N N . LYS A 1 91 ? -12.015 12.475 -3.59 1 8.147 92 LYS B N 1
ATOM 723 C CA A LYS A 1 91 ? -10.652 12.532 -4.111 0.36 8.509 92 LYS B CA 1
ATOM 724 C CA B LYS A 1 91 ? -10.657 12.536 -4.119 0.24 8.62 92 LYS B CA 1
ATOM 725 C CA C LYS A 1 91 ? -10.677 12.558 -4.147 0.4 8.604 92 LYS B CA 1
ATOM 726 C C . LYS A 1 91 ? -9.832 13.728 -3.645 1 8.3 92 LYS B C 1
ATOM 727 O O . LYS A 1 91 ? -8.729 13.9 -4.155 1 9.254 92 LYS B O 1
ATOM 743 N N . ALA A 1 92 ? -10.323 14.51 -2.679 1 8.47 93 ALA B N 1
ATOM 744 C CA . ALA A 1 92 ? -9.545 15.678 -2.223 1 9.425 93 ALA B CA 1
ATOM 745 C C . ALA A 1 92 ? -8.619 15.229 -1.099 1 10.268 93 ALA B C 1
ATOM 746 O O . ALA A 1 92 ? -9.035 14.858 -0.003 1 10.476 93 ALA B O 1
ATOM 748 N N . VAL A 1 93 ? -7.318 15.292 -1.354 1 11.68 94 VAL B N 1
ATOM 749 C CA . VAL A 1 93 ? -6.341 14.787 -0.426 1 13.655 94 VAL B CA 1
ATOM 750 C C . VAL A 1 93 ? -6.48 15.512 0.907 1 13.467 94 VAL B C 1
ATOM 751 O O . VAL A 1 93 ? -6.452 14.894 1.978 1 15.777 94 VAL B O 1
ATOM 755 N N . GLY A 1 94 ? -6.609 16.853 0.897 1 13.565 95 GLY B N 1
ATOM 756 C CA . GLY A 1 94 ? -6.679 17.556 2.167 1 15.083 95 GLY B CA 1
ATOM 757 C C . GLY A 1 94 ? -7.967 17.271 2.949 1 14.452 95 GLY B C 1
ATOM 758 O O . GLY A 1 94 ? -8.014 17.233 4.183 1 16.995 95 GLY B O 1
ATOM 759 N N . GLU A 1 95 ? -9.068 17.032 2.236 1 12.655 96 GLU B N 1
ATOM 760 C CA . GLU A 1 95 ? -10.321 16.693 2.875 1 11.455 96 GLU B CA 1
ATOM 761 C C . GLU A 1 95 ? -10.192 15.329 3.581 1 11.207 96 GLU B C 1
ATOM 762 O O . GLU A 1 95 ? -10.789 15.137 4.639 1 11.449 96 GLU B O 1
ATOM 768 N N . SER A 1 96 ? -9.475 14.401 2.939 1 10.044 97 SER B N 1
ATOM 769 C CA . SER A 1 96 ? -9.367 13.042 3.48 1 10.177 97 SER B CA 1
ATOM 770 C C . SER A 1 96 ? -8.704 13.009 4.863 1 10.376 97 SER B C 1
ATOM 771 O O . SER A 1 96 ? -9.009 12.15 5.671 1 11.093 97 SER B O 1
ATOM 774 N N . VAL A 1 97 ? -7.795 13.956 5.118 1 11.272 98 VAL B N 1
ATOM 775 C CA . VAL A 1 97 ? -7.146 14.036 6.424 1 12.84 98 VAL B CA 1
ATOM 776 C C . VAL A 1 97 ? -8.161 14.413 7.503 1 13.331 98 VAL B C 1
ATOM 777 O O . VAL A 1 97 ? -8.07 13.891 8.633 1 15.436 98 VAL B O 1
ATOM 781 N N . GLN A 1 98 ? -9.121 15.287 7.17 1 13.539 99 GLN B N 1
ATOM 782 C CA A GLN A 1 98 ? -10.116 15.818 8.105 0.5 13.845 99 GLN B CA 1
ATOM 783 C CA B GLN A 1 98 ? -10.07 15.765 8.149 0.5 14.749 99 GLN B CA 1
ATOM 784 C C . GLN A 1 98 ? -11.26 14.827 8.296 1 13.047 99 GLN B C 1
ATOM 785 O O . GLN A 1 98 ? -11.828 14.743 9.392 1 15.474 99 GLN B O 1
ATOM 796 N N . LYS A 1 99 ? -11.635 14.099 7.222 1 13.083 100 LYS B N 1
ATOM 797 C CA . LYS A 1 99 ? -12.841 13.254 7.216 1 13.577 100 LYS B CA 1
ATOM 798 C C . LYS A 1 99 ? -12.489 11.871 6.665 1 11.126 100 LYS B C 1
ATOM 799 O O . LYS A 1 99 ? -13.068 11.364 5.671 1 12.332 100 LYS B O 1
ATOM 801 N N . PRO A 1 100 ? -11.575 11.166 7.331 1 10.926 101 PRO B N 1
ATOM 802 C CA . PRO A 1 100 ? -11.119 9.903 6.768 1 11.826 101 PRO B CA 1
ATOM 803 C C . PRO A 1 100 ? -12.22 8.861 6.619 1 11.125 101 PRO B C 1
ATOM 804 O O . PRO A 1 100 ? -12.222 8.107 5.633 1 10.783 101 PRO B O 1
ATOM 808 N N . LEU A 1 101 ? -13.157 8.807 7.58 1 10.997 102 LEU B N 1
ATOM 809 C CA . LEU A 1 101 ? -14.141 7.738 7.485 1 11.885 102 LEU B CA 1
ATOM 810 C C . LEU A 1 101 ? -15.031 7.916 6.255 1 10.569 102 LEU B C 1
ATOM 811 O O . LEU A 1 101 ? -15.47 6.924 5.654 1 11.847 102 LEU B O 1
ATOM 816 N N . ASP A 1 102 ? -15.327 9.17 5.843 1 10.778 103 ASP B N 1
ATOM 817 C CA . ASP A 1 102 ? -16.104 9.38 4.632 1 10.264 103 ASP B CA 1
ATOM 818 C C . ASP A 1 102 ? -15.366 8.827 3.408 1 9.029 103 ASP B C 1
ATOM 819 O O . ASP A 1 102 ? -15.957 8.25 2.507 1 9.988 103 ASP B O 1
ATOM 824 N N . TYR A 1 103 ? -14.047 9.044 3.357 1 9.104 104 TYR B N 1
ATOM 825 C CA . TYR A 1 103 ? -13.235 8.543 2.253 1 8.731 104 TYR B CA 1
ATOM 826 C C . TYR A 1 103 ? -13.223 7.026 2.228 1 8.402 104 TYR B C 1
ATOM 827 O O . TYR A 1 103 ? -13.41 6.395 1.188 1 8.932 104 TYR B O 1
ATOM 836 N N . TYR A 1 104 ? -13.022 6.393 3.401 1 8.959 105 TYR B N 1
ATOM 837 C CA . TYR A 1 104 ? -13.01 4.941 3.422 1 9.201 105 TYR B CA 1
ATOM 838 C C . TYR A 1 104 ? -14.39 4.394 3.056 1 9.052 105 TYR B C 1
ATOM 839 O O . TYR A 1 104 ? -14.487 3.394 2.34 1 9.469 105 TYR B O 1
ATOM 848 N N . ARG A 1 105 ? -15.449 4.996 3.577 1 9.654 106 ARG B N 1
ATOM 849 C CA A ARG A 1 105 ? -16.757 4.485 3.249 0.53 10.221 106 ARG B CA 1
ATOM 850 C CA B ARG A 1 105 ? -16.814 4.555 3.263 0.47 10.087 106 ARG B CA 1
ATOM 851 C C . ARG A 1 105 ? -17.077 4.606 1.759 1 9.255 106 ARG B C 1
ATOM 852 O O . ARG A 1 105 ? -17.41 3.611 1.12 1 9.84 106 ARG B O 1
ATOM 867 N N . VAL A 1 106 ? -16.962 5.806 1.17 1 9.066 107 VAL B N 1
ATOM 868 C CA . VAL A 1 106 ? -17.327 5.93 -0.238 1 8.786 107 VAL B CA 1
ATOM 869 C C . VAL A 1 106 ? -16.392 5.118 -1.105 1 8.517 107 VAL B C 1
ATOM 870 O O . VAL A 1 106 ? -16.828 4.391 -1.997 1 9.791 107 VAL B O 1
ATOM 874 N N . ASN A 1 107 ? -15.08 5.251 -0.871 1 8.096 108 ASN B N 1
ATOM 875 C CA . ASN A 1 107 ? -14.137 4.649 -1.807 1 8.042 108 ASN B CA 1
ATOM 876 C C . ASN A 1 107 ? -14.047 3.15 -1.614 1 7.571 108 ASN B C 1
ATOM 877 O O . ASN A 1 107 ? -14.097 2.384 -2.581 1 8.449 108 ASN B O 1
ATOM 882 N N . LEU A 1 108 ? -13.93 2.675 -0.355 1 8.184 109 LEU B N 1
ATOM 883 C CA . LEU A 1 108 ? -13.801 1.222 -0.138 1 8.262 109 LEU B CA 1
ATOM 884 C C . LEU A 1 108 ? -15.145 0.514 -0.257 1 8.303 109 LEU B C 1
ATOM 885 O O . LEU A 1 108 ? -15.255 -0.442 -1.007 1 8.667 109 LEU B O 1
ATOM 890 N N . THR A 1 109 ? -16.153 0.926 0.522 1 8.776 110 THR B N 1
ATOM 891 C CA A THR A 1 109 ? -17.38 0.157 0.447 0.21 9.038 110 THR B CA 1
ATOM 892 C CA B THR A 1 109 ? -17.434 0.216 0.477 0.79 9.311 110 THR B CA 1
ATOM 893 C C . THR A 1 109 ? -18.06 0.364 -0.899 1 8.858 110 THR B C 1
ATOM 894 O O . THR A 1 109 ? -18.605 -0.586 -1.46 1 9.448 110 THR B O 1
ATOM 901 N N . GLY A 1 110 ? -17.945 1.551 -1.528 1 8.824 111 GLY B N 1
ATOM 902 C CA . GLY A 1 110 ? -18.498 1.714 -2.864 1 9.357 111 GLY B CA 1
ATOM 903 C C . GLY A 1 110 ? -17.848 0.785 -3.867 1 8.283 111 GLY B C 1
ATOM 904 O O . GLY A 1 110 ? -18.527 0.15 -4.668 1 9.277 111 GLY B O 1
ATOM 905 N N . THR A 1 111 ? -16.51 0.687 -3.81 1 8.789 112 THR B N 1
ATOM 906 C CA . THR A 1 111 ? -15.828 -0.177 -4.767 1 8.076 112 THR B CA 1
ATOM 907 C C . THR A 1 111 ? -16.125 -1.65 -4.499 1 7.914 112 THR B C 1
ATOM 908 O O . THR A 1 111 ? -16.346 -2.417 -5.432 1 8.896 112 THR B O 1
ATOM 912 N N . ILE A 1 112 ? -16.158 -2.069 -3.229 1 7.968 113 ILE B N 1
ATOM 913 C CA . ILE A 1 112 ? -16.438 -3.465 -2.93 1 9.139 113 ILE B CA 1
ATOM 914 C C . ILE A 1 112 ? -17.838 -3.817 -3.439 1 8.934 113 ILE B C 1
ATOM 915 O O . ILE A 1 112 ? -18.038 -4.875 -4.07 1 10.181 113 ILE B O 1
ATOM 920 N N . GLN A 1 113 ? -18.809 -2.958 -3.166 1 9.38 114 GLN B N 1
ATOM 921 C CA . GLN A 1 113 ? -20.155 -3.239 -3.666 1 10.239 114 GLN B CA 1
ATOM 922 C C . GLN A 1 113 ? -20.221 -3.299 -5.185 1 9.294 114 GLN B C 1
ATOM 923 O O . GLN A 1 113 ? -20.886 -4.167 -5.743 1 10.528 114 GLN B O 1
ATOM 929 N N . LEU A 1 114 ? -19.493 -2.391 -5.871 1 8.838 115 LEU B N 1
ATOM 930 C CA . LEU A 1 114 ? -19.42 -2.471 -7.326 1 9.21 115 LEU B CA 1
ATOM 931 C C . LEU A 1 114 ? -18.833 -3.788 -7.792 1 8.908 115 LEU B C 1
ATOM 932 O O . LEU A 1 114 ? -19.406 -4.417 -8.696 1 9.64 115 LEU B O 1
ATOM 937 N N . LEU A 1 115 ? -17.705 -4.208 -7.209 1 9.144 116 LEU B N 1
ATOM 938 C CA . LEU A 1 115 ? -17.09 -5.456 -7.644 1 10.101 116 LEU B CA 1
ATOM 939 C C . LEU A 1 115 ? -18.02 -6.643 -7.404 1 9.546 116 LEU B C 1
ATOM 940 O O . LEU A 1 115 ? -18.099 -7.551 -8.236 1 10.122 116 LEU B O 1
ATOM 945 N N . GLU A 1 116 ? -18.717 -6.656 -6.264 1 9.647 117 GLU B N 1
ATOM 946 C CA . GLU A 1 116 ? -19.61 -7.773 -5.99 1 10.406 117 GLU B CA 1
ATOM 947 C C . GLU A 1 116 ? -20.768 -7.808 -6.978 1 10.007 117 GLU B C 1
ATOM 948 O O . GLU A 1 116 ? -21.163 -8.906 -7.437 1 10.575 117 GLU B O 1
ATOM 954 N N . ILE A 1 117 ? -21.336 -6.655 -7.333 1 9.979 118 ILE B N 1
ATOM 955 C CA . ILE A 1 117 ? -22.437 -6.665 -8.286 1 10.418 118 ILE B CA 1
ATOM 956 C C . ILE A 1 117 ? -21.948 -6.992 -9.697 1 9.542 118 ILE B C 1
ATOM 957 O O . ILE A 1 117 ? -22.597 -7.729 -10.457 1 10.051 118 ILE B O 1
ATOM 962 N N . MET A 1 118 ? -20.759 -6.496 -10.089 1 9.265 119 MET B N 1
ATOM 963 C CA . MET A 1 118 ? -20.148 -6.921 -11.338 1 9.548 119 MET B CA 1
ATOM 964 C C . MET A 1 118 ? -20.05 -8.441 -11.401 1 10.278 119 MET B C 1
ATOM 965 O O . MET A 1 118 ? -20.485 -9.078 -12.379 1 11.288 119 MET B O 1
ATOM 970 N N . LYS A 1 119 ? -19.488 -9.038 -10.345 1 10.29 120 LYS B N 1
ATOM 971 C CA . LYS A 1 119 ? -19.386 -10.496 -10.3 1 11.868 120 LYS B CA 1
ATOM 972 C C . LYS A 1 119 ? -20.76 -11.171 -10.442 1 11.139 120 LYS B C 1
ATOM 973 O O . LYS A 1 119 ? -20.886 -12.147 -11.201 1 12.855 120 LYS B O 1
ATOM 979 N N . ALA A 1 120 ? -21.752 -10.668 -9.719 1 12.142 121 ALA B N 1
ATOM 980 C CA . ALA A 1 120 ? -23.078 -11.259 -9.71 1 11.957 121 ALA B CA 1
ATOM 981 C C . ALA A 1 120 ? -23.731 -11.172 -11.073 1 12.259 121 ALA B C 1
ATOM 982 O O . ALA A 1 120 ? -24.702 -11.918 -11.307 1 14.52 121 ALA B O 1
ATOM 984 N N . HIS A 1 121 ? -23.278 -10.319 -11.994 1 11.638 122 HIS B N 1
ATOM 985 C CA . HIS A 1 121 ? -23.886 -10.169 -13.31 1 11.999 122 HIS B CA 1
ATOM 986 C C . HIS A 1 121 ? -22.909 -10.578 -14.402 1 11.743 122 HIS B C 1
ATOM 987 O O . HIS A 1 121 ? -23.182 -10.355 -15.57 1 13.944 122 HIS B O 1
ATOM 994 N N . GLY A 1 122 ? -21.797 -11.181 -14.028 1 12.216 123 GLY B N 1
ATOM 995 C CA . GLY A 1 122 ? -20.847 -11.693 -15.023 1 12.819 123 GLY B CA 1
ATOM 996 C C . GLY A 1 122 ? -20.084 -10.61 -15.766 1 11.479 123 GLY B C 1
ATOM 997 O O . GLY A 1 122 ? -19.621 -10.859 -16.871 1 13.092 123 GLY B O 1
ATOM 998 N N . VAL A 1 123 ? -19.942 -9.403 -15.203 1 10.484 124 VAL B N 1
ATOM 999 C CA . VAL A 1 123 ? -19.224 -8.296 -15.84 1 10.931 124 VAL B CA 1
ATOM 1000 C C . VAL A 1 123 ? -17.866 -8.283 -15.165 1 11.341 124 VAL B C 1
ATOM 1001 O O . VAL A 1 123 ? -17.804 -7.88 -13.978 1 16.126 124 VAL B O 1
ATOM 1005 N N . LYS A 1 124 ? -16.821 -8.784 -15.797 1 10.358 125 LYS B N 1
ATOM 1006 C CA . LYS A 1 124 ? -15.562 -9.052 -15.112 1 9.867 125 LYS B CA 1
ATOM 1007 C C . LYS A 1 124 ? -14.426 -8.324 -15.794 1 10.054 125 LYS B C 1
ATOM 1008 O O . LYS A 1 124 ? -13.3 -8.812 -15.856 1 11.882 125 LYS B O 1
ATOM 1014 N N . ASN A 1 125 ? -14.71 -7.104 -16.262 1 10.363 126 ASN B N 1
ATOM 1015 C CA . ASN A 1 125 ? -13.778 -6.25 -16.981 1 9.148 126 ASN B CA 1
ATOM 1016 C C . ASN A 1 125 ? -13.876 -4.845 -16.391 1 8.893 126 ASN B C 1
ATOM 1017 O O . ASN A 1 125 ? -14.939 -4.208 -16.443 1 9.573 126 ASN B O 1
ATOM 1022 N N . LEU A 1 126 ? -12.758 -4.396 -15.819 1 8.94 127 LEU B N 1
ATOM 1023 C CA . LEU A 1 126 ? -12.72 -3.17 -15.059 1 8.187 127 LEU B CA 1
ATOM 1024 C C . LEU A 1 126 ? -11.554 -2.283 -15.461 1 7.991 127 LEU B C 1
ATOM 1025 O O . LEU A 1 126 ? -10.407 -2.764 -15.542 1 9.113 127 LEU B O 1
ATOM 1030 N N . VAL A 1 127 ? -11.811 -0.971 -15.61 1 7.898 128 VAL B N 1
ATOM 1031 C CA . VAL A 1 127 ? -10.74 0.026 -15.593 1 8.253 128 VAL B CA 1
ATOM 1032 C C . VAL A 1 127 ? -10.897 0.802 -14.297 1 7.364 128 VAL B C 1
ATOM 1033 O O . VAL A 1 127 ? -11.97 1.403 -14.064 1 8.307 128 VAL B O 1
ATOM 1037 N N . PHE A 1 128 ? -9.898 0.74 -13.418 1 8.141 129 PHE B N 1
ATOM 1038 C CA . PHE A 1 128 ? -9.937 1.481 -12.168 1 8.499 129 PHE B CA 1
ATOM 1039 C C . PHE A 1 128 ? -9.067 2.71 -12.308 1 8.249 129 PHE B C 1
ATOM 1040 O O . PHE A 1 128 ? -7.855 2.606 -12.643 1 8.853 129 PHE B O 1
ATOM 1048 N N . SER A 1 129 ? -9.622 3.883 -12.035 1 8.185 130 SER B N 1
ATOM 1049 C CA . SER A 1 129 ? -8.888 5.139 -12.092 1 8.027 130 SER B CA 1
ATOM 1050 C C . SER A 1 129 ? -8.179 5.332 -10.757 1 8.49 130 SER B C 1
ATOM 1051 O O . SER A 1 129 ? -8.838 5.743 -9.783 1 11.009 130 SER B O 1
ATOM 1054 N N . SER A 1 130 ? -6.915 4.933 -10.665 1 8.292 131 SER B N 1
ATOM 1055 C CA . SER A 1 130 ? -6.136 4.974 -9.43 1 8.656 131 SER B CA 1
ATOM 1056 C C . SER A 1 130 ? -5.394 6.281 -9.296 1 8.742 131 SER B C 1
ATOM 1057 O O . SER A 1 130 ? -5.767 7.272 -9.934 1 12.202 131 SER B O 1
ATOM 1060 N N . SER A 1 131 ? -4.415 6.327 -8.425 1 9.55 132 SER B N 1
ATOM 1061 C CA . SER A 1 131 ? -3.641 7.524 -8.158 1 9.156 132 SER B CA 1
ATOM 1062 C C . SER A 1 131 ? -2.189 7.132 -7.98 1 8.48 132 SER B C 1
ATOM 1063 O O . SER A 1 131 ? -1.873 6.176 -7.234 1 9.305 132 SER B O 1
ATOM 1066 N N . ALA A 1 132 ? -1.273 7.906 -8.586 1 8.444 133 ALA B N 1
ATOM 1067 C CA . ALA A 1 132 ? 0.151 7.655 -8.396 1 8.787 133 ALA B CA 1
ATOM 1068 C C . ALA A 1 132 ? 0.615 8.058 -7.001 1 9.17 133 ALA B C 1
ATOM 1069 O O . ALA A 1 132 ? 1.775 7.774 -6.633 1 9.831 133 ALA B O 1
ATOM 1071 N N . THR A 1 133 ? -0.261 8.621 -6.18 1 9.128 134 THR B N 1
ATOM 1072 C CA . THR A 1 133 ? 0.091 8.814 -4.784 1 10.21 134 THR B CA 1
ATOM 1073 C C . THR A 1 133 ? 0.254 7.463 -4.064 1 9.89 134 THR B C 1
ATOM 1074 O O . THR A 1 133 ? 0.848 7.46 -2.974 1 10.857 134 THR B O 1
ATOM 1078 N N . VAL A 1 134 ? -0.177 6.348 -4.65 1 8.722 135 VAL B N 1
ATOM 1079 C CA . VAL A 1 134 ? 0.031 5.07 -3.98 1 9.715 135 VAL B CA 1
ATOM 1080 C C . VAL A 1 134 ? 1.511 4.699 -3.878 1 9.297 135 VAL B C 1
ATOM 1081 O O . VAL A 1 134 ? 1.854 3.811 -3.089 1 10.324 135 VAL B O 1
ATOM 1085 N N . TYR A 1 135 ? 2.374 5.332 -4.702 1 9.072 136 TYR B N 1
ATOM 1086 C CA . TYR A 1 135 ? 3.812 5.088 -4.586 1 9.816 136 TYR B CA 1
ATOM 1087 C C . TYR A 1 135 ? 4.386 5.692 -3.313 1 10.261 136 TYR B C 1
ATOM 1088 O O . TYR A 1 135 ? 5.54 5.353 -2.948 1 11.452 136 TYR B O 1
ATOM 1097 N N . GLY A 1 136 ? 3.661 6.572 -2.637 1 10.903 137 GLY B N 1
ATOM 1098 C CA . GLY A 1 136 ? 4.247 7.281 -1.516 1 11.631 137 GLY B CA 1
ATOM 1099 C C . GLY A 1 136 ? 5.315 8.267 -1.958 1 11.263 137 GLY B C 1
ATOM 1100 O O . GLY A 1 136 ? 5.425 8.649 -3.123 1 12.435 137 GLY B O 1
ATOM 1101 N N . ASN A 1 137 ? 6.139 8.718 -1.017 1 11.943 138 ASN B N 1
ATOM 1102 C CA . ASN A 1 137 ? 7.203 9.649 -1.379 1 11.961 138 ASN B CA 1
ATOM 1103 C C . ASN A 1 137 ? 8.225 8.95 -2.27 1 11.624 138 ASN B C 1
ATOM 1104 O O . ASN A 1 137 ? 8.636 7.844 -1.969 1 12.577 138 ASN B O 1
ATOM 1109 N N . PRO A 1 138 ? 8.635 9.552 -3.393 1 11.506 139 PRO B N 1
ATOM 1110 C CA . PRO A 1 138 ? 9.525 8.858 -4.308 1 11.589 139 PRO B CA 1
ATOM 1111 C C . PRO A 1 138 ? 10.84 8.421 -3.675 1 11.875 139 PRO B C 1
ATOM 1112 O O . PRO A 1 138 ? 11.485 9.192 -2.936 1 14.43 139 PRO B O 1
ATOM 1116 N N . GLN A 1 139 ? 11.215 7.21 -4.007 1 10.843 140 GLN B N 1
ATOM 1117 C CA . GLN A 1 139 ? 12.532 6.692 -3.614 1 11.6 140 GLN B CA 1
ATOM 1118 C C . GLN A 1 139 ? 13.5 6.797 -4.771 1 11.96 140 GLN B C 1
ATOM 1119 O O . GLN A 1 139 ? 14.731 6.741 -4.547 1 13.851 140 GLN B O 1
ATOM 1125 N N . TYR A 1 140 ? 12.991 6.933 -5.987 1 10.843 141 TYR B N 1
ATOM 1126 C CA . TYR A 1 140 ? 13.755 7.157 -7.217 1 10.105 141 TYR B CA 1
ATOM 1127 C C . TYR A 1 140 ? 12.802 7.839 -8.192 1 9.821 141 TYR B C 1
ATOM 1128 O O . TYR A 1 140 ? 11.545 7.789 -7.958 1 10.72 141 TYR B O 1
ATOM 1137 N N . LEU A 1 141 ? 13.338 8.437 -9.24 1 9.659 142 LEU B N 1
ATOM 1138 C CA . LEU A 1 141 ? 12.499 9.151 -10.202 1 9.762 142 LEU B CA 1
ATOM 1139 C C . LEU A 1 141 ? 13.004 8.866 -11.593 1 9.274 142 LEU B C 1
ATOM 1140 O O . LEU A 1 141 ? 14.247 8.718 -11.811 1 10.588 142 LEU B O 1
ATOM 1145 N N . PRO A 1 142 ? 12.154 8.887 -12.62 1 9.618 143 PRO B N 1
ATOM 1146 C CA . PRO A 1 142 ? 10.689 8.922 -12.497 1 9.797 143 PRO B CA 1
ATOM 1147 C C . PRO A 1 142 ? 10.142 7.652 -11.864 1 10.035 143 PRO B C 1
ATOM 1148 O O . PRO A 1 142 ? 10.762 6.581 -11.929 1 10.247 143 PRO B O 1
ATOM 1152 N N . LEU A 1 143 ? 8.943 7.749 -11.275 1 9.419 144 LEU B N 1
ATOM 1153 C CA . LEU A 1 143 ? 8.305 6.581 -10.683 1 9.602 144 LEU B CA 1
ATOM 1154 C C . LEU A 1 143 ? 7.873 5.612 -11.758 1 9.497 144 LEU B C 1
ATOM 1155 O O . LEU A 1 143 ? 7.083 5.963 -12.647 1 11.111 144 LEU B O 1
ATOM 1160 N N . ASP A 1 144 ? 8.31 4.355 -11.708 1 10.615 145 ASP B N 1
ATOM 1161 C CA . ASP A 1 144 ? 7.818 3.343 -12.629 1 10.415 145 ASP B CA 1
ATOM 1162 C C . ASP A 1 144 ? 6.979 2.322 -11.843 1 10.64 145 ASP B C 1
ATOM 1163 O O . ASP A 1 144 ? 6.846 2.426 -10.625 1 10.749 145 ASP B O 1
ATOM 1168 N N . GLU A 1 145 ? 6.43 1.353 -12.584 1 9.838 146 GLU B N 1
ATOM 1169 C CA . GLU A 1 145 ? 5.481 0.429 -11.952 1 10.885 146 GLU B CA 1
ATOM 1170 C C . GLU A 1 145 ? 6.17 -0.559 -11.025 1 11.075 146 GLU B C 1
ATOM 1171 O O . GLU A 1 145 ? 5.511 -1.286 -10.273 1 13.518 146 GLU B O 1
ATOM 1177 N N . ALA A 1 146 ? 7.497 -0.625 -11.012 1 11.784 147 ALA B N 1
ATOM 1178 C CA . ALA A 1 146 ? 8.232 -1.461 -10.071 1 12.152 147 ALA B CA 1
ATOM 1179 C C . ALA A 1 146 ? 8.447 -0.736 -8.753 1 11.765 147 ALA B C 1
ATOM 1180 O O . ALA A 1 146 ? 8.912 -1.361 -7.802 1 12.885 147 ALA B O 1
ATOM 1182 N N . HIS A 1 147 ? 8.158 0.559 -8.656 1 11.064 148 HIS B N 1
ATOM 1183 C CA . HIS A 1 147 ? 8.456 1.297 -7.439 1 11.179 148 HIS B CA 1
ATOM 1184 C C . HIS A 1 147 ? 7.588 0.773 -6.29 1 11.655 148 HIS B C 1
ATOM 1185 O O . HIS A 1 147 ? 6.416 0.455 -6.507 1 12.185 148 HIS B O 1
ATOM 1192 N N . PRO A 1 148 ? 8.083 0.756 -5.043 1 11.85 149 PRO B N 1
ATOM 1193 C CA . PRO A 1 148 ? 7.253 0.342 -3.919 1 12.841 149 PRO B CA 1
ATOM 1194 C C . PRO A 1 148 ? 5.945 1.129 -3.845 1 11.822 149 PRO B C 1
ATOM 1195 O O . PRO A 1 148 ? 5.884 2.328 -4.135 1 11.594 149 PRO B O 1
ATOM 1199 N N . THR A 1 149 ? 4.904 0.419 -3.383 1 13.309 150 THR B N 1
ATOM 1200 C CA . THR A 1 149 ? 3.611 1.06 -3.142 1 12.377 150 THR B CA 1
ATOM 1201 C C . THR A 1 149 ? 3.15 0.767 -1.725 1 12.609 150 THR B C 1
ATOM 1202 O O . THR A 1 149 ? 3.573 -0.237 -1.098 1 13.816 150 THR B O 1
ATOM 1206 N N A GLY A 1 150 ? 2.245 1.613 -1.259 0.59 11.848 151 GLY B N 1
ATOM 1207 N N B GLY A 1 150 ? 2.364 1.71 -1.195 0.41 13.024 151 GLY B N 1
ATOM 1208 C CA A GLY A 1 150 ? 1.631 1.413 0.044 0.59 13.291 151 GLY B CA 1
ATOM 1209 C CA B GLY A 1 150 ? 1.82 1.68 0.153 0.41 15.135 151 GLY B CA 1
ATOM 1210 C C A GLY A 1 150 ? 2.176 2.333 1.126 0.59 14.06 151 GLY B C 1
ATOM 1211 C C B GLY A 1 150 ? 2.619 2.548 1.119 0.41 17.862 151 GLY B C 1
ATOM 1212 O O A GLY A 1 150 ? 1.573 2.423 2.192 0.59 13.966 151 GLY B O 1
ATOM 1213 O O B GLY A 1 150 ? 2.485 2.416 2.337 0.41 21.336 151 GLY B O 1
ATOM 1214 N N A GLY A 1 151 ? 3.257 3.068 0.869 0.59 13.316 152 GLY B N 1
ATOM 1215 N N B GLY A 1 151 ? 3.444 3.445 0.575 0.41 19.014 152 GLY B N 1
ATOM 1216 C CA A GLY A 1 151 ? 3.739 4.028 1.865 0.59 15.002 152 GLY B CA 1
ATOM 1217 C CA B GLY A 1 151 ? 4.212 4.291 1.475 0.41 19.494 152 GLY B CA 1
ATOM 1218 C C A GLY A 1 151 ? 2.931 5.338 1.901 0.59 14.669 152 GLY B C 1
ATOM 1219 C C B GLY A 1 151 ? 3.362 5.444 1.998 0.41 20.099 152 GLY B C 1
ATOM 1220 O O A GLY A 1 151 ? 3.512 6.435 1.844 0.59 14.753 152 GLY B O 1
ATOM 1221 O O B GLY A 1 151 ? 3.691 6.095 2.982 0.41 18.055 152 GLY B O 1
ATOM 1222 N N A CYS A 1 152 ? 1.595 5.262 1.998 0.59 15.453 153 CYS B N 1
ATOM 1223 N N B CYS A 1 152 ? 2.272 5.717 1.291 0.41 18.129 153 CYS B N 1
ATOM 1224 C CA A CYS A 1 152 ? 0.818 6.447 1.658 0.59 14.218 153 CYS B CA 1
ATOM 1225 C CA B CYS A 1 152 ? 1.537 6.953 1.489 0.41 16.655 153 CYS B CA 1
ATOM 1226 C C A CYS A 1 152 ? 0.737 7.417 2.828 0.59 14.385 153 CYS B C 1
ATOM 1227 C C B CYS A 1 152 ? 0.841 6.976 2.851 0.41 17.089 153 CYS B C 1
ATOM 1228 O O A CYS A 1 152 ? 0.772 6.989 3.983 0.59 15.981 153 CYS B O 1
ATOM 1229 O O B CYS A 1 152 ? 0.332 5.97 3.322 0.41 16.493 153 CYS B O 1
ATOM 1234 N N A THR A 1 153 ? 0.608 8.708 2.514 0.59 14.158 154 THR B N 1
ATOM 1235 N N B THR A 1 153 ? 0.811 8.144 3.503 0.41 15.106 154 THR B N 1
ATOM 1236 C CA A THR A 1 153 ? 0.777 9.723 3.534 0.59 15.936 154 THR B CA 1
ATOM 1237 C CA B THR A 1 153 ? 0.2 8.22 4.819 0.41 15.277 154 THR B CA 1
ATOM 1238 C C A THR A 1 153 ? -0.549 10.358 3.963 0.59 14.625 154 THR B C 1
ATOM 1239 C C B THR A 1 153 ? -1.116 9.001 4.768 0.41 13.626 154 THR B C 1
ATOM 1240 O O A THR A 1 153 ? -0.539 11.204 4.854 0.59 15.805 154 THR B O 1
ATOM 1241 O O B THR A 1 153 ? -1.806 9.088 5.774 0.41 16.068 154 THR B O 1
ATOM 1248 N N A ASN A 1 154 ? -1.694 9.955 3.379 0.59 12.472 155 ASN B N 1
ATOM 1249 N N B ASN A 1 154 ? -1.529 9.549 3.623 0.41 12.362 155 ASN B N 1
ATOM 1250 C CA A ASN A 1 154 ? -2.981 10.487 3.767 0.59 11.692 155 ASN B CA 1
ATOM 1251 C CA B ASN A 1 154 ? -2.788 10.301 3.675 0.41 13.45 155 ASN B CA 1
ATOM 1252 C C A ASN A 1 154 ? -4.011 9.418 3.433 0.59 10.421 155 ASN B C 1
ATOM 1253 C C B ASN A 1 154 ? -3.982 9.37 3.426 0.41 11.118 155 ASN B C 1
ATOM 1254 O O A ASN A 1 154 ? -3.795 8.467 2.66 0.59 11.128 155 ASN B O 1
ATOM 1255 O O B ASN A 1 154 ? -3.833 8.396 2.689 0.41 10.775 155 ASN B O 1
ATOM 1264 N N . PRO A 1 155 ? -5.181 9.59 4.017 1 10.432 156 PRO B N 1
ATOM 1265 C CA . PRO A 1 155 ? -6.238 8.595 3.862 1 10.746 156 PRO B CA 1
ATOM 1266 C C . PRO A 1 155 ? -6.745 8.425 2.435 1 8.806 156 PRO B C 1
ATOM 1267 O O . PRO A 1 155 ? -7.108 7.304 2.052 1 9.443 156 PRO B O 1
ATOM 1271 N N . TYR A 1 156 ? -6.763 9.472 1.638 1 8.878 157 TYR B N 1
ATOM 1272 C CA . TYR A 1 156 ? -7.145 9.307 0.237 1 8.611 157 TYR B CA 1
ATOM 1273 C C . TYR A 1 156 ? -6.216 8.312 -0.444 1 7.925 157 TYR B C 1
ATOM 1274 O O . TYR A 1 156 ? -6.649 7.351 -1.071 1 8.211 157 TYR B O 1
ATOM 1283 N N . GLY A 1 157 ? -4.905 8.559 -0.374 1 8.883 158 GLY B N 1
ATOM 1284 C CA . GLY A 1 157 ? -3.951 7.678 -1.036 1 9.756 158 GLY B CA 1
ATOM 1285 C C . GLY A 1 157 ? -4.026 6.243 -0.516 1 8.481 158 GLY B C 1
ATOM 1286 O O . GLY A 1 157 ? -3.953 5.296 -1.265 1 9.218 158 GLY B O 1
ATOM 1287 N N . LYS A 1 158 ? -4.187 6.103 0.819 1 8.912 159 LYS B N 1
ATOM 1288 C CA . LYS A 1 158 ? -4.379 4.779 1.393 1 8.492 159 LYS B CA 1
ATOM 1289 C C . LYS A 1 158 ? -5.597 4.103 0.78 1 8.144 159 LYS B C 1
ATOM 1290 O O . LYS A 1 158 ? -5.551 2.949 0.408 1 8.239 159 LYS B O 1
ATOM 1296 N N . SER A 1 159 ? -6.699 4.837 0.644 1 8.21 160 SER B N 1
ATOM 1297 C CA . SER A 1 159 ? -7.911 4.217 0.119 1 8.222 160 SER B CA 1
ATOM 1298 C C . SER A 1 159 ? -7.694 3.726 -1.309 1 7.934 160 SER B C 1
ATOM 1299 O O . SER A 1 159 ? -8.176 2.659 -1.679 1 8.303 160 SER B O 1
ATOM 1302 N N . LYS A 1 160 ? -6.954 4.494 -2.125 1 7.942 161 LYS B N 1
ATOM 1303 C CA . LYS A 1 160 ? -6.693 4.094 -3.5 1 8.084 161 LYS B CA 1
ATOM 1304 C C . LYS A 1 160 ? -5.81 2.834 -3.518 1 7.763 161 LYS B C 1
ATOM 1305 O O . LYS A 1 160 ? -6.051 1.917 -4.302 1 8.208 161 LYS B O 1
ATOM 1311 N N . PHE A 1 161 ? -4.786 2.786 -2.678 1 8.155 162 PHE B N 1
ATOM 1312 C CA . PHE A 1 161 ? -3.917 1.632 -2.581 1 8.378 162 PHE B CA 1
ATOM 1313 C C . PHE A 1 161 ? -4.7 0.407 -2.111 1 7.936 162 PHE B C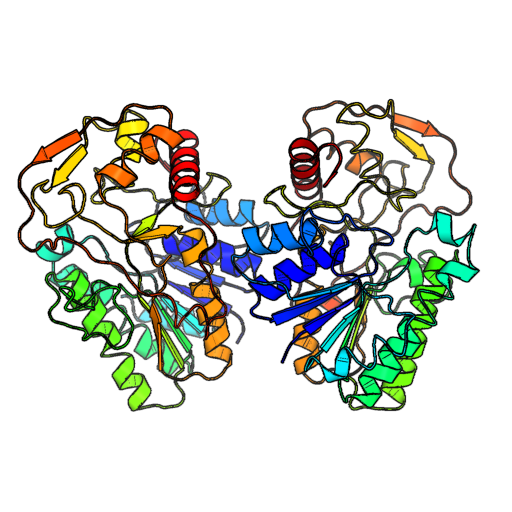 1
ATOM 1314 O O . PHE A 1 161 ? -4.538 -0.685 -2.652 1 8.277 162 PHE B O 1
ATOM 1322 N N . PHE A 1 162 ? -5.569 0.577 -1.112 1 7.72 163 PHE B N 1
ATOM 1323 C CA . PHE A 1 162 ? -6.358 -0.56 -0.612 1 8.176 163 PHE B CA 1
ATOM 1324 C C . PHE A 1 162 ? -7.27 -1.091 -1.711 1 7.89 163 PHE B C 1
ATOM 1325 O O . PHE A 1 162 ? -7.393 -2.312 -1.859 1 8.86 163 PHE B O 1
ATOM 1333 N N . ILE A 1 163 ? -7.87 -0.209 -2.495 1 8.113 164 ILE B N 1
ATOM 1334 C CA . ILE A 1 163 ? -8.689 -0.675 -3.62 1 8.091 164 ILE B CA 1
ATOM 1335 C C . ILE A 1 163 ? -7.84 -1.451 -4.606 1 8.153 164 ILE B C 1
ATOM 1336 O O . ILE A 1 163 ? -8.25 -2.514 -5.096 1 8.327 164 ILE B O 1
ATOM 1341 N N . GLU A 1 164 ? -6.665 -0.913 -4.992 1 7.911 165 GLU B N 1
ATOM 1342 C CA . GLU A 1 164 ? -5.811 -1.676 -5.895 1 8.057 165 GLU B CA 1
ATOM 1343 C C . GLU A 1 164 ? -5.553 -3.088 -5.361 1 8.063 165 GLU B C 1
ATOM 1344 O O . GLU A 1 164 ? -5.601 -4.061 -6.099 1 8.487 165 GLU B O 1
ATOM 1350 N N . GLU A 1 165 ? -5.23 -3.189 -4.068 1 8.232 166 GLU B N 1
ATOM 1351 C CA . GLU A 1 165 ? -4.918 -4.49 -3.474 1 8.747 166 GLU B CA 1
ATOM 1352 C C . GLU A 1 165 ? -6.128 -5.424 -3.521 1 8.508 166 GLU B C 1
ATOM 1353 O O . GLU A 1 165 ? -5.963 -6.627 -3.798 1 9.671 166 GLU B O 1
ATOM 1359 N N . MET A 1 166 ? -7.325 -4.904 -3.27 1 8.602 167 MET B N 1
ATOM 1360 C CA . MET A 1 166 ? -8.533 -5.737 -3.347 1 9.345 167 MET B CA 1
ATOM 1361 C C . MET A 1 166 ? -8.747 -6.258 -4.766 1 8.687 167 MET B C 1
ATOM 1362 O O . MET A 1 166 ? -9.07 -7.435 -4.963 1 9.301 167 MET B O 1
ATOM 1367 N N . ILE A 1 167 ? -8.525 -5.389 -5.776 1 8.595 168 ILE B N 1
ATOM 1368 C CA . ILE A 1 167 ? -8.678 -5.818 -7.156 1 8.827 168 ILE B CA 1
ATOM 1369 C C . ILE A 1 167 ? -7.607 -6.843 -7.52 1 8.464 168 ILE B C 1
ATOM 1370 O O . ILE A 1 167 ? -7.927 -7.857 -8.191 1 9.267 168 ILE B O 1
ATOM 1375 N N . ARG A 1 168 ? -6.374 -6.628 -7.082 1 9.482 169 ARG B N 1
ATOM 1376 C CA . ARG A 1 168 ? -5.326 -7.607 -7.356 1 10.442 169 ARG B CA 1
ATOM 1377 C C . ARG A 1 168 ? -5.689 -8.962 -6.75 1 9.231 169 ARG B C 1
ATOM 1378 O O . ARG A 1 168 ? -5.499 -10.017 -7.375 1 10.629 169 ARG B O 1
ATOM 1386 N N . ASP A 1 169 ? -6.247 -8.97 -5.54 1 9.627 170 ASP B N 1
ATOM 1387 C CA . ASP A 1 169 ? -6.622 -10.227 -4.907 1 9.868 170 ASP B CA 1
ATOM 1388 C C . ASP A 1 169 ? -7.805 -10.883 -5.585 1 9.899 170 ASP B C 1
ATOM 1389 O O . ASP A 1 169 ? -7.822 -12.137 -5.736 1 10.284 170 ASP B O 1
ATOM 1394 N N . LEU A 1 170 ? -8.768 -10.1 -6.081 1 9.822 171 LEU B N 1
ATOM 1395 C CA . LEU A 1 170 ? -9.865 -10.643 -6.866 1 9.768 171 LEU B CA 1
ATOM 1396 C C . LEU A 1 170 ? -9.329 -11.312 -8.125 1 9.537 171 LEU B C 1
ATOM 1397 O O . LEU A 1 170 ? -9.745 -12.434 -8.477 1 10.485 171 LEU B O 1
ATOM 1402 N N . CYS A 1 171 ? -8.4 -10.658 -8.818 1 9.575 172 CYS B N 1
ATOM 1403 C CA . CYS A 1 171 ? -7.862 -11.226 -10.047 1 10.178 172 CYS B CA 1
ATOM 1404 C C . CYS A 1 171 ? -7.038 -12.487 -9.756 1 10.349 172 CYS B C 1
ATOM 1405 O O . CYS A 1 171 ? -7.012 -13.403 -10.613 1 12.136 172 CYS B O 1
ATOM 1408 N N . GLN A 1 172 ? -6.353 -12.55 -8.618 1 10.951 173 GLN B N 1
ATOM 1409 C CA . GLN A 1 172 ? -5.636 -13.756 -8.23 1 13.158 173 GLN B CA 1
ATOM 1410 C C . GLN A 1 172 ? -6.63 -14.891 -8.008 1 12.078 173 GLN B C 1
ATOM 1411 O O . GLN A 1 172 ? -6.339 -16.064 -8.352 1 15.058 173 GLN B O 1
ATOM 1417 N N . ALA A 1 173 ? -7.765 -14.611 -7.374 1 12.087 174 ALA B N 1
ATOM 1418 C CA . ALA A 1 173 ? -8.753 -15.638 -7.068 1 12.73 174 ALA B CA 1
ATOM 1419 C C . ALA A 1 173 ? -9.489 -16.093 -8.304 1 12.129 174 ALA B C 1
ATOM 1420 O O . ALA A 1 173 ? -10.026 -17.224 -8.326 1 15.366 174 ALA B O 1
ATOM 1422 N N . ASP A 1 174 ? -9.594 -15.237 -9.326 1 12.207 175 ASP B N 1
ATOM 1423 C CA . ASP A 1 174 ? -10.401 -15.543 -10.473 1 12.431 175 ASP B CA 1
ATOM 1424 C C . ASP A 1 174 ? -9.687 -15.031 -11.697 1 11.663 175 ASP B C 1
ATOM 1425 O O . ASP A 1 174 ? -9.726 -13.84 -12.05 1 11.738 175 ASP B O 1
ATOM 1430 N N . LYS A 1 175 ? -9.033 -15.964 -12.404 1 12.917 176 LYS B N 1
ATOM 1431 C CA . LYS A 1 175 ? -8.217 -15.637 -13.546 1 13.529 176 LYS B CA 1
ATOM 1432 C C . LYS A 1 175 ? -9.016 -15.142 -14.744 1 12.845 176 LYS B C 1
ATOM 1433 O O . LYS A 1 175 ? -8.374 -14.634 -15.673 1 14.135 176 LYS B O 1
ATOM 1439 N N . THR A 1 176 ? -10.331 -15.256 -14.737 1 11.797 177 THR B N 1
ATOM 1440 C CA . THR A 1 176 ? -11.143 -14.764 -15.837 1 12.377 177 THR B CA 1
ATOM 1441 C C . THR A 1 176 ? -11.408 -13.259 -15.719 1 11.664 177 THR B C 1
ATOM 1442 O O . THR A 1 176 ? -11.903 -12.694 -16.691 1 13.407 177 THR B O 1
ATOM 1446 N N . TRP A 1 177 ? -11.115 -12.624 -14.572 1 10.552 178 TRP B N 1
ATOM 1447 C CA . TRP A 1 177 ? -11.231 -11.174 -14.483 1 10.652 178 TRP B CA 1
ATOM 1448 C C . TRP A 1 177 ? -10.132 -10.514 -15.291 1 10.326 178 TRP B C 1
ATOM 1449 O O . TRP A 1 177 ? -8.981 -10.96 -15.296 1 11.765 178 TRP B O 1
ATOM 1460 N N . ASN A 1 178 ? -10.467 -9.364 -15.873 1 10.274 179 ASN B N 1
ATOM 1461 C CA . ASN A 1 178 ? -9.479 -8.466 -16.477 1 10.125 179 ASN B CA 1
ATOM 1462 C C . ASN A 1 178 ? -9.649 -7.109 -15.794 1 9.724 179 ASN B C 1
ATOM 1463 O O . ASN A 1 178 ? -10.791 -6.634 -15.695 1 10.464 179 ASN B O 1
ATOM 1468 N N . ALA A 1 179 ? -8.559 -6.524 -15.371 1 9.007 180 ALA B N 1
ATOM 1469 C CA . ALA A 1 179 ? -8.627 -5.237 -14.689 1 8.941 180 ALA B CA 1
ATOM 1470 C C . ALA A 1 179 ? -7.398 -4.439 -15.022 1 9.667 180 ALA B C 1
ATOM 1471 O O . ALA A 1 179 ? -6.268 -4.957 -14.882 1 12.89 180 ALA B O 1
ATOM 1473 N N . VAL A 1 180 ? -7.551 -3.181 -15.411 1 8.492 181 VAL B N 1
ATOM 1474 C CA . VAL A 1 180 ? -6.405 -2.292 -15.633 1 9.187 181 VAL B CA 1
ATOM 1475 C C . VAL A 1 180 ? -6.474 -1.198 -14.584 1 8.598 181 VAL B C 1
ATOM 1476 O O . VAL A 1 180 ? -7.53 -0.502 -14.473 1 9.517 181 VAL B O 1
ATOM 1480 N N . LEU A 1 181 ? -5.428 -1.063 -13.804 1 8.099 182 LEU B N 1
ATOM 1481 C CA . LEU A 1 181 ? -5.333 -0.024 -12.785 1 8.572 182 LEU B CA 1
ATOM 1482 C C . LEU A 1 181 ? -4.47 1.074 -13.362 1 8.614 182 LEU B C 1
ATOM 1483 O O . LEU A 1 181 ? -3.28 0.825 -13.722 1 10.062 182 LEU B O 1
ATOM 1488 N N . LEU A 1 182 ? -4.992 2.291 -13.473 1 8.104 183 LEU B N 1
ATOM 1489 C CA . LEU A 1 182 ? -4.263 3.405 -14.095 1 8.153 183 LEU B CA 1
ATOM 1490 C C . LEU A 1 182 ? -3.843 4.381 -13.009 1 8.044 183 LEU B C 1
ATOM 1491 O O . LEU A 1 182 ? -4.663 4.909 -12.243 1 9.229 183 LEU B O 1
ATOM 1496 N N . ARG A 1 183 ? -2.536 4.631 -12.895 1 7.974 184 ARG B N 1
ATOM 1497 C CA . ARG A 1 183 ? -1.991 5.509 -11.872 1 7.97 184 ARG B CA 1
ATOM 1498 C C . ARG A 1 183 ? -1.525 6.807 -12.509 1 7.527 184 ARG B C 1
ATOM 1499 O O . ARG A 1 183 ? -0.709 6.771 -13.463 1 9.213 184 ARG B O 1
ATOM 1507 N N . TYR A 1 184 ? -1.923 7.947 -11.973 1 7.594 185 TYR B N 1
ATOM 1508 C CA . TYR A 1 184 ? -1.533 9.236 -12.535 1 7.691 185 TYR B CA 1
ATOM 1509 C C . TYR A 1 184 ? -1.642 10.256 -11.413 1 7.838 185 TYR B C 1
ATOM 1510 O O . TYR A 1 184 ? -2.21 9.996 -10.352 1 7.715 185 TYR B O 1
ATOM 1519 N N . PHE A 1 185 ? -1.106 11.441 -11.708 1 8.257 186 PHE B N 1
ATOM 1520 C CA . PHE A 1 185 ? -1.065 12.552 -10.767 1 8.768 186 PHE B CA 1
ATOM 1521 C C . PHE A 1 185 ? -2.146 13.576 -11.079 1 9.533 186 PHE B C 1
ATOM 1522 O O . PHE A 1 185 ? -3.344 13.231 -10.917 1 12.391 186 PHE B O 1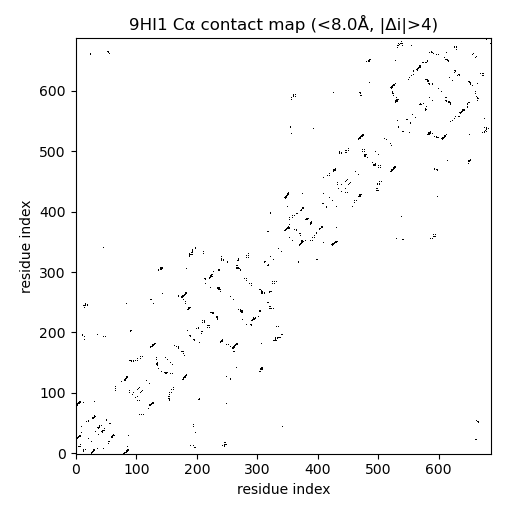
ATOM 1530 N N . ASN A 1 186 ? -1.828 14.767 -11.562 1 9.017 187 ASN B N 1
ATOM 1531 C CA . ASN A 1 186 ? -2.803 15.873 -11.526 1 8.358 187 ASN B CA 1
ATOM 1532 C C . ASN A 1 186 ? -3.404 16.118 -12.895 1 8.428 187 ASN B C 1
ATOM 1533 O O . ASN A 1 186 ? -2.7 16.576 -13.816 1 9.495 187 ASN B O 1
ATOM 1538 N N . PRO A 1 187 ? -4.709 15.867 -13.117 1 8.777 188 PRO B N 1
ATOM 1539 C CA . PRO A 1 187 ? -5.336 16.21 -14.381 1 8.823 188 PRO B CA 1
ATOM 1540 C C . PRO A 1 187 ? -5.515 17.708 -14.498 1 8.906 188 PRO B C 1
ATOM 1541 O O . PRO A 1 187 ? -5.919 18.365 -13.533 1 9.413 188 PRO B O 1
ATOM 1545 N N . THR A 1 188 ? -5.231 18.255 -15.681 1 9.264 189 THR B N 1
ATOM 1546 C CA . THR A 1 188 ? -5.467 19.684 -15.904 1 9.703 189 THR B CA 1
ATOM 1547 C C . THR A 1 188 ? -5.875 19.89 -17.361 1 8.025 189 THR B C 1
ATOM 1548 O O . THR A 1 188 ? -6.042 18.95 -18.137 1 9.587 189 THR B O 1
ATOM 1552 N N . GLY A 1 189 ? -6.075 21.138 -17.739 1 9.089 190 GLY B N 1
ATOM 1553 C CA . GLY A 1 189 ? -6.597 21.438 -19.045 1 9.418 190 GLY B CA 1
ATOM 1554 C C . GLY A 1 189 ? -8.094 21.136 -19.152 1 8.787 190 GLY B C 1
ATOM 1555 O O . GLY A 1 189 ? -8.825 20.999 -18.168 1 9.485 190 GLY B O 1
ATOM 1556 N N . ALA A 1 190 ? -8.569 21.056 -20.397 1 8.798 191 ALA B N 1
ATOM 1557 C CA . ALA A 1 190 ? -9.987 20.888 -20.669 1 8.47 191 ALA B CA 1
ATOM 1558 C C . ALA A 1 190 ? -10.13 20.495 -22.118 1 8.875 191 ALA B C 1
ATOM 1559 O O . ALA A 1 190 ? -9.241 20.749 -22.935 1 9.227 191 ALA B O 1
ATOM 1561 N N . HIS A 1 191 ? -11.263 19.879 -22.462 1 8.951 192 HIS B N 1
ATOM 1562 C CA . HIS A 1 191 ? -11.598 19.627 -23.858 1 8.593 192 HIS B CA 1
ATOM 1563 C C . HIS A 1 191 ? -11.38 20.9 -24.686 1 9.014 192 HIS B C 1
ATOM 1564 O O . HIS A 1 191 ? -11.71 21.984 -24.249 1 9.202 192 HIS B O 1
ATOM 1571 N N . ALA A 1 192 ? -10.85 20.723 -25.896 1 9.715 193 ALA B N 1
ATOM 1572 C CA . ALA A 1 192 ? -10.413 21.864 -26.694 1 10.469 193 ALA B CA 1
ATOM 1573 C C . ALA A 1 192 ? -11.575 22.708 -27.192 1 10.045 193 ALA B C 1
ATOM 1574 O O . ALA A 1 192 ? -11.335 23.851 -27.603 1 11.427 193 ALA B O 1
ATOM 1576 N N . SER A 1 193 ? -12.825 22.251 -27.092 1 10.193 194 SER B N 1
ATOM 1577 C CA . SER A 1 193 ? -13.978 23.081 -27.414 1 10.699 194 SER B CA 1
ATOM 1578 C C . SER A 1 193 ? -14.092 24.236 -26.42 1 10.716 194 SER B C 1
ATOM 1579 O O . SER A 1 193 ? -14.749 25.243 -26.724 1 12.196 194 SER B O 1
ATOM 1582 N N . GLY A 1 194 ? -13.549 24.077 -25.191 1 9.958 195 GLY B N 1
ATOM 1583 C CA . GLY A 1 194 ? -13.803 25.029 -24.137 1 10.841 195 GLY B CA 1
ATOM 1584 C C . GLY A 1 194 ? -15.143 24.832 -23.441 1 9.518 195 GLY B C 1
ATOM 1585 O O . GLY A 1 194 ? -15.464 25.614 -22.55 1 11.006 195 GLY B O 1
ATOM 1586 N N . CYS A 1 195 ? -15.919 23.824 -23.862 1 9.944 196 CYS B N 1
ATOM 1587 C CA . CYS A 1 195 ? -17.292 23.697 -23.382 1 10.033 196 CYS B CA 1
ATOM 1588 C C . CYS A 1 195 ? -17.421 22.865 -22.12 1 9.503 196 CYS B C 1
ATOM 1589 O O . CYS A 1 195 ? -18.444 22.948 -21.44 1 10.473 196 CYS B O 1
ATOM 1592 N N . ILE A 1 196 ? -16.445 21.992 -21.83 1 9.396 197 ILE B N 1
ATOM 1593 C CA . ILE A 1 196 ? -16.387 21.225 -20.592 1 8.859 197 ILE B CA 1
ATOM 1594 C C . ILE A 1 196 ? -14.994 21.391 -20.02 1 8.959 197 ILE B C 1
ATOM 1595 O O . ILE A 1 196 ? -14.027 21.7 -20.724 1 10.228 197 ILE B O 1
ATOM 1600 N N . GLY A 1 197 ? -14.879 21.117 -18.715 1 9.021 198 GLY B N 1
ATOM 1601 C CA . GLY A 1 197 ? -13.643 21.31 -17.972 1 8.783 198 GLY B CA 1
ATOM 1602 C C . GLY A 1 197 ? -13.916 20.965 -16.526 1 8.719 198 GLY B C 1
ATOM 1603 O O . GLY A 1 197 ? -14.943 20.36 -16.216 1 10.097 198 GLY B O 1
ATOM 1604 N N . GLU A 1 198 ? -13.023 21.377 -15.636 1 8.546 199 GLU B N 1
ATOM 1605 C CA . GLU A 1 198 ? -13.175 21.107 -14.22 1 9.085 199 GLU B CA 1
ATOM 1606 C C . GLU A 1 198 ? -13.971 22.247 -13.604 1 9.082 199 GLU B C 1
ATOM 1607 O O . GLU A 1 198 ? -13.576 23.421 -13.69 1 10.31 199 GLU B O 1
ATOM 1613 N N . ASP A 1 199 ? -15.076 21.904 -12.962 1 9.829 200 ASP B N 1
ATOM 1614 C CA . ASP A 1 199 ? -15.834 22.898 -12.225 1 11.468 200 ASP B CA 1
ATOM 1615 C C . ASP A 1 199 ? -15.009 23.4 -11.054 1 11.64 200 ASP B C 1
ATOM 1616 O O . ASP A 1 199 ? -14.088 22.75 -10.586 1 12.502 200 ASP B O 1
ATOM 1621 N N . PRO A 1 200 ? -15.416 24.56 -10.459 1 14.406 201 PRO B N 1
ATOM 1622 C CA . PRO A 1 200 ? -14.73 25.045 -9.267 1 14.704 201 PRO B CA 1
ATOM 1623 C C . PRO A 1 200 ? -14.756 24.027 -8.127 1 13.319 201 PRO B C 1
ATOM 1624 O O . PRO A 1 200 ? -15.802 23.438 -7.865 1 15.916 201 PRO B O 1
ATOM 1628 N N . GLN A 1 201 ? -13.611 23.725 -7.534 1 13.166 202 GLN B N 1
ATOM 1629 C CA . GLN A 1 201 ? -13.48 22.689 -6.531 1 12.569 202 GLN B CA 1
ATOM 1630 C C . GLN A 1 201 ? -13.346 23.315 -5.147 1 12.45 202 GLN B C 1
ATOM 1631 O O . GLN A 1 201 ? -12.75 24.398 -4.984 1 13.941 202 GLN B O 1
ATOM 1637 N N . GLY A 1 202 ? -13.817 22.585 -4.13 1 11.797 203 GLY B N 1
ATOM 1638 C CA . GLY A 1 202 ? -13.668 23.053 -2.749 1 11.528 203 GLY B CA 1
ATOM 1639 C C . GLY A 1 202 ? -12.225 22.967 -2.244 1 11.361 203 GLY B C 1
ATOM 1640 O O . GLY A 1 202 ? -11.691 23.924 -1.663 1 11.76 203 GLY B O 1
ATOM 1641 N N . ILE A 1 203 ? -11.592 21.817 -2.456 1 10.86 204 ILE B N 1
ATOM 1642 C CA . ILE A 1 203 ? -10.266 21.568 -1.89 1 11.392 204 ILE B CA 1
ATOM 1643 C C . ILE A 1 203 ? -9.38 20.957 -2.969 1 11.591 204 ILE B C 1
ATOM 1644 O O . ILE A 1 203 ? -9.273 19.723 -3.086 1 13.35 204 ILE B O 1
ATOM 1649 N N . PRO A 1 204 ? -8.796 21.798 -3.85 1 11.8 205 PRO B N 1
ATOM 1650 C CA . PRO A 1 204 ? -7.987 21.299 -4.974 1 12.206 205 PRO B CA 1
ATOM 1651 C C . PRO A 1 204 ? -6.762 20.532 -4.524 1 11.302 205 PRO B C 1
ATOM 1652 O O . PRO A 1 204 ? -6.198 20.789 -3.457 1 14.524 205 PRO B O 1
ATOM 1656 N N . ASN A 1 205 ? -6.359 19.598 -5.36 1 11.546 206 ASN B N 1
ATOM 1657 C CA . ASN A 1 205 ? -5.174 18.81 -5.138 1 12.769 206 ASN B CA 1
ATOM 1658 C C . ASN A 1 205 ? -3.899 19.399 -5.771 1 12.27 206 ASN B C 1
ATOM 1659 O O . ASN A 1 205 ? -2.832 18.842 -5.581 1 13.588 206 ASN B O 1
ATOM 1664 N N . ASN A 1 206 ? -4.058 20.399 -6.621 1 11.883 207 ASN B N 1
ATOM 1665 C CA . ASN A 1 206 ? -2.896 20.963 -7.307 1 11.334 207 ASN B CA 1
ATOM 1666 C C . ASN A 1 206 ? -3.149 22.446 -7.473 1 12.691 207 ASN B C 1
ATOM 1667 O O . ASN A 1 206 ? -4.254 22.918 -7.227 1 12.765 207 ASN B O 1
ATOM 1672 N N . LEU A 1 207 ? -2.119 23.202 -7.868 1 12.716 208 LEU B N 1
ATOM 1673 C CA . LEU A 1 207 ? -2.169 24.649 -7.874 1 12.841 208 LEU B CA 1
ATOM 1674 C C . LEU A 1 207 ? -2.834 25.231 -9.099 1 12.777 208 LEU B C 1
ATOM 1675 O O . LEU A 1 207 ? -3.056 26.464 -9.074 1 14.606 208 LEU B O 1
ATOM 1680 N N . MET A 1 208 ? -3.095 24.479 -10.165 1 13.441 209 MET B N 1
ATOM 1681 C CA A MET A 1 208 ? -3.514 25.048 -11.441 0.41 15.996 209 MET B CA 1
ATOM 1682 C CA B MET A 1 208 ? -3.495 25.104 -11.417 0.59 15.42 209 MET B CA 1
ATOM 1683 C C . MET A 1 208 ? -4.841 25.807 -11.342 1 18.434 209 MET B C 1
ATOM 1684 O O . MET A 1 208 ? -4.971 26.895 -11.953 1 18.626 209 MET B O 1
ATOM 1693 N N A PRO A 1 209 ? -5.892 25.363 -10.715 0.5 16.16 210 PRO B N 1
ATOM 1694 N N B PRO A 1 209 ? -5.837 25.184 -10.574 0.5 18.201 210 PRO B N 1
ATOM 1695 C CA A PRO A 1 209 ? -7.058 26.226 -10.727 0.5 13.81 210 PRO B CA 1
ATOM 1696 C CA B PRO A 1 209 ? -7.096 25.807 -10.131 0.5 17.076 210 PRO B CA 1
ATOM 1697 C C A PRO A 1 209 ? -6.841 27.532 -9.953 0.5 15.67 210 PRO B C 1
ATOM 1698 C C B PRO A 1 209 ? -6.9 27.244 -9.624 0.5 18.224 210 PRO B C 1
ATOM 1699 O O A PRO A 1 209 ? -7.179 28.589 -10.544 0.5 13.403 210 PRO B O 1
ATOM 1700 O O B PRO A 1 209 ? -7.789 28.062 -9.686 0.5 13.531 210 PRO B O 1
ATOM 1707 N N A TYR A 1 210 ? -6.382 27.37 -8.633 0.5 15.961 211 TYR B N 1
ATOM 1708 N N B TYR A 1 210 ? -5.685 27.622 -9.213 0.5 12.978 211 TYR B N 1
ATOM 1709 C CA A TYR A 1 210 ? -6.01 28.457 -7.71 0.5 12.466 211 TYR B CA 1
ATOM 1710 C CA B TYR A 1 210 ? -5.468 28.887 -8.525 0.5 12.493 211 TYR B CA 1
ATOM 1711 C C A TYR A 1 210 ? -5.346 29.472 -8.631 0.5 12.222 211 TYR B C 1
ATOM 1712 C C B TYR A 1 210 ? -4.748 29.831 -9.475 0.5 12.459 211 TYR B C 1
ATOM 1713 O O A TYR A 1 210 ? -5.788 30.617 -8.726 0.5 12.397 211 TYR B O 1
ATOM 1714 O O B TYR A 1 210 ? -5.087 31.01 -9.534 0.5 12.684 211 TYR B O 1
ATOM 1731 N N A VAL A 1 211 ? -4.329 29.036 -9.375 0.5 12.062 212 VAL B N 1
ATOM 1732 N N B VAL A 1 211 ? -3.798 29.302 -10.228 0.5 13.104 212 VAL B N 1
ATOM 1733 C CA A VAL A 1 211 ? -3.742 29.844 -10.424 0.5 13.162 212 VAL B CA 1
ATOM 1734 C CA B VAL A 1 211 ? -3.041 30.091 -11.178 0.5 13.93 212 VAL B CA 1
ATOM 1735 C C A VAL A 1 211 ? -4.808 30.335 -11.417 0.5 13.007 212 VAL B C 1
ATOM 1736 C C B VAL A 1 211 ? -3.979 30.684 -12.228 0.5 13.275 212 VAL B C 1
ATOM 1737 O O A VAL A 1 211 ? -4.809 31.53 -11.776 0.5 12.392 212 VAL B O 1
ATOM 1738 O O B VAL A 1 211 ? -3.841 31.867 -12.54 0.5 14.058 212 VAL B O 1
ATOM 1745 N N A SER A 1 212 ? -5.699 29.442 -11.888 0.5 14.278 213 SER B N 1
ATOM 1746 N N B SER A 1 212 ? -4.966 29.899 -12.708 0.5 12.362 213 SER B N 1
ATOM 1747 C CA A SER A 1 212 ? -6.661 29.951 -12.861 0.5 14.463 213 SER B CA 1
ATOM 1748 C CA B SER A 1 212 ? -5.918 30.382 -13.691 0.5 13.341 213 SER B CA 1
ATOM 1749 C C A SER A 1 212 ? -7.614 30.957 -12.207 0.5 13.273 213 SER B C 1
ATOM 1750 C C B SER A 1 212 ? -6.781 31.467 -13.056 0.5 13.721 213 SER B C 1
ATOM 1751 O O A SER A 1 212 ? -8.112 31.854 -12.887 0.5 12.644 213 SER B O 1
ATOM 1752 O O B SER A 1 212 ? -7.134 32.454 -13.708 0.5 15.072 213 SER B O 1
ATOM 1757 N N A GLN A 1 213 ? -7.808 30.882 -10.883 0.5 14.243 214 GLN B N 1
ATOM 1758 N N B GLN A 1 213 ? -7.074 31.323 -11.767 0.5 14.435 214 GLN B N 1
ATOM 1759 C CA A GLN A 1 213 ? -8.596 31.922 -10.231 0.5 14.896 214 GLN B CA 1
ATOM 1760 C CA B GLN A 1 213 ? -7.943 32.3 -11.126 0.5 14.244 214 GLN B CA 1
ATOM 1761 C C A GLN A 1 213 ? -7.849 33.262 -10.182 0.5 14.629 214 GLN B C 1
ATOM 1762 C C B GLN A 1 213 ? -7.188 33.604 -10.859 0.5 15.434 214 GLN B C 1
ATOM 1763 O O A GLN A 1 213 ? -8.482 34.324 -10.245 0.5 15.821 214 GLN B O 1
ATOM 1764 O O B GLN A 1 213 ? -7.788 34.682 -10.929 0.5 15.061 214 GLN B O 1
ATOM 1775 N N A VAL A 1 214 ? -6.5 33.241 -10.132 0.5 17.974 215 VAL B N 1
ATOM 1776 N N B VAL A 1 214 ? -5.897 33.515 -10.503 0.5 16.31 215 VAL B N 1
ATOM 1777 C CA A VAL A 1 214 ? -5.598 34.4 -10.229 0.5 19.635 215 VAL B CA 1
ATOM 1778 C CA B VAL A 1 214 ? -5.115 34.73 -10.314 0.5 17.929 215 VAL B CA 1
ATOM 1779 C C A VAL A 1 214 ? -5.644 35.142 -11.591 0.5 21.783 215 VAL B C 1
ATOM 1780 C C B VAL A 1 214 ? -5.078 35.447 -11.658 0.5 19.884 215 VAL B C 1
ATOM 1781 O O A VAL A 1 214 ? -6.181 36.26 -11.589 0.5 19.077 215 VAL B O 1
ATOM 1782 O O B VAL A 1 214 ? -5.21 36.671 -11.768 0.5 18.531 215 VAL B O 1
ATOM 1789 N N . ALA A 1 215 ? -5.01 34.634 -12.701 1 25.673 216 ALA B N 1
ATOM 1790 C CA . ALA A 1 215 ? -4.986 35.21 -14.052 1 28.647 216 ALA B CA 1
ATOM 1791 C C . ALA A 1 215 ? -6.302 35.902 -14.445 1 33.887 216 ALA B C 1
ATOM 1792 O O . ALA A 1 215 ? -6.255 36.92 -15.12 1 37.991 216 ALA B O 1
ATOM 1794 N N . ILE A 1 216 ? -7.454 35.37 -14.023 1 30.004 217 ILE B N 1
ATOM 1795 C CA . ILE A 1 216 ? -8.741 36.007 -14.314 1 38.689 217 ILE B CA 1
ATOM 1796 C C . ILE A 1 216 ? -9.033 37.135 -13.323 1 41.274 217 ILE B C 1
ATOM 1797 O O . ILE A 1 216 ? -9.917 37.945 -13.591 1 50.218 217 ILE B O 1
ATOM 1802 N N . GLY A 1 217 ? -8.393 37.141 -12.147 1 37.815 218 GLY B N 1
ATOM 1803 C CA . GLY A 1 217 ? -8.6 38.228 -11.196 1 31.236 218 GLY B CA 1
ATOM 1804 C C . GLY A 1 217 ? -9.469 37.883 -9.981 1 34.844 218 GLY B C 1
ATOM 1805 O O . GLY A 1 217 ? -9.865 38.792 -9.254 1 34.547 218 GLY B O 1
ATOM 1806 N N . ARG A 1 218 ? -9.755 36.595 -9.716 1 28.711 219 ARG B N 1
ATOM 1807 C CA . ARG A 1 218 ? -10.539 36.222 -8.543 1 28.516 219 ARG B CA 1
ATOM 1808 C C . ARG A 1 218 ? -9.689 35.806 -7.339 1 26.701 219 ARG B C 1
ATOM 1809 O O . ARG A 1 218 ? -10.232 35.402 -6.319 1 26.639 219 ARG B O 1
ATOM 1817 N N . ARG A 1 219 ? -8.351 35.858 -7.468 1 23.706 220 ARG B N 1
ATOM 1818 C CA . ARG A 1 219 ? -7.432 35.771 -6.336 1 22.642 220 ARG B CA 1
ATOM 1819 C C . ARG A 1 219 ? -6.291 36.754 -6.567 1 20.656 220 ARG B C 1
ATOM 1820 O O . ARG A 1 219 ? -5.963 37.02 -7.702 1 21.177 220 ARG B O 1
ATOM 1828 N N . GLU A 1 220 ? -5.629 37.22 -5.505 1 22.904 221 GLU B N 1
ATOM 1829 C CA . GLU A 1 220 ? -4.582 38.234 -5.628 1 23.357 221 GLU B CA 1
ATOM 1830 C C . GLU A 1 220 ? -3.259 37.637 -6.139 1 21.275 221 GLU B C 1
ATOM 1831 O O . GLU A 1 220 ? -2.628 38.166 -7.058 1 23.31 221 GLU B O 1
ATOM 1833 N N . ALA A 1 221 ? -2.79 36.561 -5.483 1 19.633 222 ALA B N 1
ATOM 1834 C CA . ALA A 1 221 ? -1.445 36.073 -5.725 1 17.206 222 ALA B CA 1
ATOM 1835 C C . ALA A 1 221 ? -1.407 34.602 -5.326 1 16.849 222 ALA B C 1
ATOM 1836 O O . ALA A 1 221 ? -1.966 34.249 -4.296 1 19.018 222 ALA B O 1
ATOM 1838 N N . LEU A 1 222 ? -0.633 33.846 -6.096 1 14.907 223 LEU B N 1
ATOM 1839 C CA . LEU A 1 222 ? -0.423 32.444 -5.754 1 14.646 223 LEU B CA 1
ATOM 1840 C C . LEU A 1 222 ? 0.547 32.305 -4.576 1 13.911 223 LEU B C 1
ATOM 1841 O O . LEU A 1 222 ? 1.612 32.944 -4.615 1 16.763 223 LEU B O 1
ATOM 1846 N N . ASN A 1 223 ? 0.248 31.526 -3.538 1 12.101 224 ASN B N 1
ATOM 1847 C CA . ASN A 1 223 ? 1.268 31.19 -2.545 1 13.063 224 ASN B CA 1
ATOM 1848 C C . ASN A 1 223 ? 2.063 30.009 -3.079 1 11.656 224 ASN B C 1
ATOM 1849 O O . ASN A 1 223 ? 1.491 28.995 -3.514 1 12.697 224 ASN B O 1
ATOM 1854 N N . VAL A 1 224 ? 3.392 30.157 -3.03 1 11.717 225 VAL B N 1
ATOM 1855 C CA . VAL A 1 224 ? 4.319 29.118 -3.443 1 11.053 225 VAL B CA 1
ATOM 1856 C C . VAL A 1 224 ? 4.912 28.52 -2.183 1 11.126 225 VAL B C 1
ATOM 1857 O O . VAL A 1 224 ? 5.627 29.226 -1.413 1 11.491 225 VAL B O 1
ATOM 1861 N N . PHE A 1 225 ? 4.657 27.253 -1.936 1 11.218 226 PHE B N 1
ATOM 1862 C CA . PHE A 1 225 ? 5.045 26.641 -0.677 1 11.949 226 PHE B CA 1
ATOM 1863 C C . PHE A 1 225 ? 6.477 26.124 -0.784 1 11.592 226 PHE B C 1
ATOM 1864 O O . PHE A 1 225 ? 6.728 24.93 -1.087 1 13.806 226 PHE B O 1
ATOM 1872 N N . GLY A 1 226 ? 7.436 27.014 -0.585 1 12.184 227 GLY B N 1
ATOM 1873 C CA . GLY A 1 226 ? 8.836 26.662 -0.554 1 13.828 227 GLY B CA 1
ATOM 1874 C C . GLY A 1 226 ? 9.527 27.018 -1.85 1 12.86 227 GLY B C 1
ATOM 1875 O O . GLY A 1 226 ? 9.03 26.769 -2.967 1 13.69 227 GLY B O 1
ATOM 1876 N N . ASN A 1 227 ? 10.709 27.63 -1.749 1 13.248 228 ASN B N 1
ATOM 1877 C CA . ASN A 1 227 ? 11.558 27.807 -2.911 1 13.614 228 ASN B CA 1
ATOM 1878 C C . ASN A 1 227 ? 13.001 27.32 -2.646 1 13.283 228 ASN B C 1
ATOM 1879 O O . ASN A 1 227 ? 13.848 27.752 -3.417 1 15.924 228 ASN B O 1
ATOM 1884 N N . ASP A 1 228 ? 13.166 26.468 -1.645 1 13.327 229 ASP B N 1
ATOM 1885 C CA . ASP A 1 228 ? 14.497 25.974 -1.256 1 16.237 229 ASP B CA 1
ATOM 1886 C C . ASP A 1 228 ? 14.632 24.47 -1.49 1 15.119 229 ASP B C 1
ATOM 1887 O O . ASP A 1 228 ? 15.417 23.786 -0.803 1 16.551 229 ASP B O 1
ATOM 1892 N N . TYR A 1 229 ? 13.778 23.886 -2.364 1 14.228 230 TYR B N 1
ATOM 1893 C CA . TYR A 1 229 ? 13.854 22.443 -2.61 1 13.627 230 TYR B CA 1
ATOM 1894 C C . TYR A 1 229 ? 15.059 22.124 -3.494 1 13.55 230 TYR B C 1
ATOM 1895 O O . TYR A 1 229 ? 15.547 22.975 -4.219 1 13.413 230 TYR B O 1
ATOM 1904 N N . ASP A 1 230 ? 15.438 20.829 -3.465 1 14.834 231 ASP B N 1
ATOM 1905 C CA . ASP A 1 230 ? 16.426 20.264 -4.359 1 14.043 231 ASP B CA 1
ATOM 1906 C C . ASP A 1 230 ? 15.776 20.057 -5.723 1 13.09 231 ASP B C 1
ATOM 1907 O O . ASP A 1 230 ? 15.548 18.903 -6.13 1 14.556 231 ASP B O 1
ATOM 1912 N N . THR A 1 231 ? 15.53 21.165 -6.428 1 13.195 232 THR B N 1
ATOM 1913 C CA . THR A 1 231 ? 14.959 21.152 -7.781 1 12.23 232 THR B CA 1
ATOM 1914 C C . THR A 1 231 ? 15.725 22.189 -8.57 1 12.671 232 THR B C 1
ATOM 1915 O O . THR A 1 231 ? 16.414 23.029 -7.955 1 14.882 232 THR B O 1
ATOM 1919 N N . GLU A 1 232 ? 15.564 22.216 -9.872 1 13.834 233 GLU B N 1
ATOM 1920 C CA A GLU A 1 232 ? 16.248 23.136 -10.751 0.5 14.61 233 GLU B CA 1
ATOM 1921 C CA B GLU A 1 232 ? 16.261 23.135 -10.741 0.5 14.595 233 GLU B CA 1
ATOM 1922 C C . GLU A 1 232 ? 16.103 24.574 -10.269 1 14.487 233 GLU B C 1
ATOM 1923 O O . GLU A 1 232 ? 17.101 25.301 -10.177 1 17.111 233 GLU B O 1
ATOM 1934 N N . ASP A 1 233 ? 14.862 24.99 -9.96 1 13.888 234 ASP B N 1
ATOM 1935 C CA . ASP A 1 233 ? 14.579 26.392 -9.642 1 13.94 234 ASP B CA 1
ATOM 1936 C C . ASP A 1 233 ? 14.229 26.541 -8.179 1 12.383 234 ASP B C 1
ATOM 1937 O O . ASP A 1 233 ? 13.946 27.694 -7.775 1 16.253 234 ASP B O 1
ATOM 1942 N N . GLY A 1 234 ? 14.254 25.509 -7.383 1 13.604 235 GLY B N 1
ATOM 1943 C CA . GLY A 1 234 ? 13.996 25.609 -5.962 1 13.435 235 GLY B CA 1
ATOM 1944 C C . GLY A 1 234 ? 12.522 25.412 -5.595 1 10.995 235 GLY B C 1
ATOM 1945 O O . GLY A 1 234 ? 12.248 25.104 -4.497 1 12.933 235 GLY B O 1
ATOM 1946 N N . THR A 1 235 ? 11.6 25.529 -6.603 1 12.841 236 THR B N 1
ATOM 1947 C CA . THR A 1 235 ? 10.185 25.294 -6.298 1 11.521 236 THR B CA 1
ATOM 1948 C C . THR A 1 235 ? 9.865 23.837 -6.623 1 10.939 236 THR B C 1
ATOM 1949 O O . THR A 1 235 ? 10.554 23.177 -7.417 1 12.086 236 THR B O 1
ATOM 1953 N N . GLY A 1 236 ? 8.784 23.36 -6.04 1 11.14 237 GLY B N 1
ATOM 1954 C CA . GLY A 1 236 ? 8.463 21.947 -6.154 1 10.679 237 GLY B CA 1
ATOM 1955 C C . GLY A 1 236 ? 8.063 21.541 -7.576 1 9.915 237 GLY B C 1
ATOM 1956 O O . GLY A 1 236 ? 7.393 22.299 -8.294 1 10.754 237 GLY B O 1
ATOM 1957 N N . VAL A 1 237 ? 8.462 20.332 -7.956 1 9.588 238 VAL B N 1
ATOM 1958 C CA . VAL A 1 237 ? 8.176 19.759 -9.262 1 8.907 238 VAL B CA 1
ATOM 1959 C C . VAL A 1 237 ? 7.109 18.693 -9.105 1 8.811 238 VAL B C 1
ATOM 1960 O O . VAL A 1 237 ? 7.203 17.804 -8.264 1 9.248 238 VAL B O 1
ATOM 1964 N N . ARG A 1 238 ? 6.047 18.823 -9.917 1 8.944 239 ARG B N 1
ATOM 1965 C CA . ARG A 1 238 ? 4.906 17.915 -9.844 1 9.146 239 ARG B CA 1
ATOM 1966 C C . ARG A 1 238 ? 4.508 17.506 -11.249 1 8.125 239 ARG B C 1
ATOM 1967 O O . ARG A 1 238 ? 4.994 18.024 -12.251 1 8.871 239 ARG B O 1
ATOM 1975 N N . ASP A 1 239 ? 3.562 16.561 -11.294 1 8.967 240 ASP B N 1
ATOM 1976 C CA . ASP A 1 239 ? 3.233 15.891 -12.525 1 7.952 240 ASP B CA 1
ATOM 1977 C C . ASP A 1 239 ? 1.806 16.257 -12.928 1 8.427 240 ASP B C 1
ATOM 1978 O O . ASP A 1 239 ? 0.866 16.11 -12.115 1 9.473 240 ASP B O 1
ATOM 1983 N N A TYR A 1 240 ? 1.651 16.806 -14.123 0.56 8.038 241 TYR B N 1
ATOM 1984 N N B TYR A 1 240 ? 1.673 16.757 -14.15 0.44 8.236 241 TYR B N 1
ATOM 1985 C CA A TYR A 1 240 ? 0.37 17.298 -14.63 0.56 8.451 241 TYR B CA 1
ATOM 1986 C CA B TYR A 1 240 ? 0.407 17.229 -14.687 0.44 8.598 241 TYR B CA 1
ATOM 1987 C C A TYR A 1 240 ? 0.124 16.656 -15.982 0.56 8.669 241 TYR B C 1
ATOM 1988 C C B TYR A 1 240 ? 0.157 16.497 -15.983 0.44 9.162 241 TYR B C 1
ATOM 1989 O O A TYR A 1 240 ? 1.027 16.664 -16.85 0.56 8.218 241 TYR B O 1
ATOM 1990 O O B TYR A 1 240 ? 1.069 16.237 -16.762 0.44 8.42 241 TYR B O 1
ATOM 2007 N N . ILE A 1 241 ? -1.083 16.087 -16.178 1 8.772 242 ILE B N 1
ATOM 2008 C CA . ILE A 1 241 ? -1.457 15.405 -17.408 1 8.681 242 ILE B CA 1
ATOM 2009 C C . ILE A 1 241 ? -2.704 16.098 -17.958 1 8.24 242 ILE B C 1
ATOM 2010 O O . ILE A 1 241 ? -3.645 16.41 -17.206 1 9.047 242 ILE B O 1
ATOM 2015 N N . HIS A 1 242 ? -2.74 16.323 -19.257 1 8.72 243 HIS B N 1
ATOM 2016 C CA . HIS A 1 242 ? -3.918 16.922 -19.853 1 8.206 243 HIS B CA 1
ATOM 2017 C C . HIS A 1 242 ? -5.071 15.921 -19.723 1 7.856 243 HIS B C 1
ATOM 2018 O O . HIS A 1 242 ? -4.945 14.764 -20.11 1 7.876 243 HIS B O 1
ATOM 2025 N N . VAL A 1 243 ? -6.23 16.401 -19.254 1 7.812 244 VAL B N 1
ATOM 2026 C CA . VAL A 1 243 ? -7.386 15.518 -19.007 1 8.299 244 VAL B CA 1
ATOM 2027 C C . VAL A 1 243 ? -7.822 14.809 -20.293 1 7.714 244 VAL B C 1
ATOM 2028 O O . VAL A 1 243 ? -8.337 13.695 -20.183 1 7.999 244 VAL B O 1
ATOM 2032 N N . VAL A 1 244 ? -7.633 15.411 -21.473 1 7.921 245 VAL B N 1
ATOM 2033 C CA . VAL A 1 244 ? -8.016 14.7 -22.686 1 8.171 245 VAL B CA 1
ATOM 2034 C C . VAL A 1 244 ? -7.082 13.511 -22.948 1 8.353 245 VAL B C 1
ATOM 2035 O O . VAL A 1 244 ? -7.522 12.42 -23.28 1 8.482 245 VAL B O 1
ATOM 2039 N N . ASP A 1 245 ? -5.759 13.697 -22.764 1 8.202 246 ASP B N 1
ATOM 2040 C CA . ASP A 1 245 ? -4.841 12.562 -22.863 1 8.081 246 ASP B CA 1
ATOM 2041 C C . ASP A 1 245 ? -5.186 11.509 -21.81 1 7.663 246 ASP B C 1
ATOM 2042 O O . ASP A 1 245 ? -5.149 10.301 -22.095 1 8.032 246 ASP B O 1
ATOM 2047 N N . LEU A 1 246 ? -5.51 11.951 -20.589 1 7.687 247 LEU B N 1
ATOM 2048 C CA . LEU A 1 246 ? -5.875 11.03 -19.524 1 7.806 247 LEU B CA 1
ATOM 2049 C C . LEU A 1 246 ? -7.096 10.207 -19.902 1 7.749 247 LEU B C 1
ATOM 2050 O O . LEU A 1 246 ? -7.107 8.98 -19.749 1 7.981 247 LEU B O 1
ATOM 2055 N N . ALA A 1 247 ? -8.128 10.877 -20.401 1 7.68 248 ALA B N 1
ATOM 2056 C CA . ALA A 1 247 ? -9.351 10.204 -20.845 1 8.678 248 ALA B CA 1
ATOM 2057 C C . ALA A 1 247 ? -9.038 9.181 -21.927 1 8.073 248 ALA B C 1
ATOM 2058 O O . ALA A 1 247 ? -9.514 8.04 -21.912 1 9.001 248 ALA B O 1
ATOM 2060 N N . LYS A 1 248 ? -8.197 9.581 -22.905 1 8.297 249 LYS B N 1
ATOM 2061 C CA A LYS A 1 248 ? -7.835 8.646 -23.96 0.5 8.321 249 LYS B CA 1
ATOM 2062 C CA B LYS A 1 248 ? -7.823 8.653 -23.965 0.5 8.56 249 LYS B CA 1
ATOM 2063 C C . LYS A 1 248 ? -7.077 7.444 -23.402 1 8.674 249 LYS B C 1
ATOM 2064 O O . LYS A 1 248 ? -7.203 6.321 -23.931 1 9.339 249 LYS B O 1
ATOM 2075 N N . GLY A 1 249 ? -6.285 7.631 -22.335 1 8.381 250 GLY B N 1
ATOM 2076 C CA . GLY A 1 249 ? -5.628 6.494 -21.714 1 8.357 250 GLY B CA 1
ATOM 2077 C C . GLY A 1 249 ? -6.601 5.507 -21.082 1 8.619 250 GLY B C 1
ATOM 2078 O O . GLY A 1 249 ? -6.339 4.31 -21.042 1 9.177 250 GLY B O 1
ATOM 2079 N N . HIS A 1 250 ? -7.745 6.011 -20.581 1 8.363 251 HIS B N 1
ATOM 2080 C CA . HIS A 1 250 ? -8.797 5.132 -20.069 1 7.937 251 HIS B CA 1
ATOM 2081 C C . HIS A 1 250 ? -9.428 4.303 -21.198 1 8.845 251 HIS B C 1
ATOM 2082 O O . HIS A 1 250 ? -9.781 3.153 -20.957 1 9.201 251 HIS B O 1
ATOM 2089 N N . ILE A 1 251 ? -9.56 4.901 -22.398 1 8.53 252 ILE B N 1
ATOM 2090 C CA . ILE A 1 251 ? -10.063 4.123 -23.528 1 9.529 252 ILE B CA 1
ATOM 2091 C C . ILE A 1 251 ? -9.035 3.06 -23.936 1 9.461 252 ILE B C 1
ATOM 2092 O O . ILE A 1 251 ? -9.414 1.943 -24.273 1 9.847 252 ILE B O 1
ATOM 2097 N N . ALA A 1 252 ? -7.744 3.421 -23.924 1 9.207 253 ALA B N 1
ATOM 2098 C CA . ALA A 1 252 ? -6.719 2.427 -24.271 1 9.845 253 ALA B CA 1
ATOM 2099 C C . ALA A 1 252 ? -6.768 1.279 -23.269 1 9.364 253 ALA B C 1
ATOM 2100 O O . ALA A 1 252 ? -6.622 0.107 -23.644 1 10.213 253 ALA B O 1
ATOM 2102 N N . ALA A 1 253 ? -6.993 1.588 -21.978 1 8.874 254 ALA B N 1
ATOM 2103 C CA . ALA A 1 253 ? -7.12 0.546 -20.966 1 9.029 254 ALA B CA 1
ATOM 2104 C C . ALA A 1 253 ? -8.342 -0.345 -21.244 1 9.766 254 ALA B C 1
ATOM 2105 O O . ALA A 1 253 ? -8.289 -1.576 -21.09 1 10.266 254 ALA B O 1
ATOM 2107 N N . LEU A 1 254 ? -9.459 0.279 -21.625 1 9.453 255 LEU B N 1
ATOM 2108 C CA . LEU A 1 254 ? -10.655 -0.456 -21.951 1 10.365 255 LEU B CA 1
ATOM 2109 C C . LEU A 1 254 ? -10.406 -1.435 -23.086 1 10.47 255 LEU B C 1
ATOM 2110 O O . LEU A 1 254 ? -10.798 -2.626 -23.005 1 10.807 255 LEU B O 1
ATOM 2115 N N . ARG A 1 255 ? -9.714 -0.969 -24.128 1 10.624 256 ARG B N 1
ATOM 2116 C CA . ARG A 1 255 ? -9.375 -1.888 -25.221 1 10.852 256 ARG B CA 1
ATOM 2117 C C . ARG A 1 255 ? -8.46 -3.012 -24.748 1 11.38 256 ARG B C 1
ATOM 2118 O O . ARG A 1 255 ? -8.611 -4.153 -25.24 1 12.613 256 ARG B O 1
ATOM 2126 N N . LYS A 1 256 ? -7.533 -2.751 -23.852 1 11.014 257 LYS B N 1
ATOM 2127 C CA . LYS A 1 256 ? -6.61 -3.777 -23.379 1 11.014 257 LYS B CA 1
ATOM 2128 C C . LYS A 1 256 ? -7.359 -4.93 -22.705 1 10.817 257 LYS B C 1
ATOM 2129 O O . LYS A 1 256 ? -6.944 -6.106 -22.777 1 11.893 257 LYS B O 1
ATOM 2135 N N . LEU A 1 257 ? -8.51 -4.651 -22.085 1 11.133 258 LEU B N 1
ATOM 2136 C CA . LEU A 1 257 ? -9.297 -5.704 -21.429 1 11.495 258 LEU B CA 1
ATOM 2137 C C . LEU A 1 257 ? -9.727 -6.769 -22.419 1 11.816 258 LEU B C 1
ATOM 2138 O O . LEU A 1 257 ? -9.847 -7.943 -22.029 1 12.892 258 LEU B O 1
ATOM 2143 N N . LYS A 1 258 ? -9.986 -6.381 -23.668 1 12.829 259 LYS B N 1
ATOM 2144 C CA . LYS A 1 258 ? -10.465 -7.348 -24.655 1 14.609 259 LYS B CA 1
ATOM 2145 C C . LYS A 1 258 ? -9.371 -8.355 -25.008 1 15.067 259 LYS B C 1
ATOM 2146 O O . LYS A 1 258 ? -9.695 -9.451 -25.517 1 17.496 259 LYS B O 1
ATOM 2152 N N . GLU A 1 259 ? -8.114 -8.07 -24.706 1 14.899 260 GLU B N 1
ATOM 2153 C CA . GLU A 1 259 ? -7.008 -8.991 -24.913 1 16.188 260 GLU B CA 1
ATOM 2154 C C . GLU A 1 259 ? -6.967 -10.06 -23.821 1 16.186 260 GLU B C 1
ATOM 2155 O O . GLU A 1 259 ? -6.087 -10.925 -23.819 1 18.208 260 GLU B O 1
ATOM 2161 N N . GLN A 1 260 ? -7.893 -9.995 -22.833 1 15.38 261 GLN B N 1
ATOM 2162 C CA . GLN A 1 260 ? -7.92 -10.973 -21.753 1 14.309 261 GLN B CA 1
ATOM 2163 C C . GLN A 1 260 ? -6.625 -10.869 -20.978 1 14.817 261 GLN B C 1
ATOM 2164 O O . GLN A 1 260 ? -5.926 -11.839 -20.684 1 16.807 261 GLN B O 1
ATOM 2170 N N . CYS A 1 261 ? -6.314 -9.611 -20.595 1 14.846 262 CYS B N 1
ATOM 2171 C CA . CYS A 1 261 ? -5.031 -9.216 -20.057 1 15.895 262 CYS B CA 1
ATOM 2172 C C . CYS A 1 261 ? -4.857 -9.573 -18.567 1 13.192 262 CYS B C 1
ATOM 2173 O O . CYS A 1 261 ? -3.759 -9.456 -18.034 1 15.196 262 CYS B O 1
ATOM 2176 N N . GLY A 1 262 ? -5.908 -10.057 -17.872 1 12.767 263 GLY B N 1
ATOM 2177 C CA . GLY A 1 262 ? -5.789 -10.227 -16.422 1 12.369 263 GLY B CA 1
ATOM 2178 C C . GLY A 1 262 ? -5.609 -8.885 -15.692 1 10.91 263 GLY B C 1
ATOM 2179 O O . GLY A 1 262 ? -6.106 -7.869 -16.18 1 11.201 263 GLY B O 1
ATOM 2180 N N . CYS A 1 263 ? -4.86 -8.877 -14.596 1 11.029 264 CYS B N 1
ATOM 2181 C CA . CYS A 1 263 ? -4.645 -7.633 -13.864 1 10.555 264 CYS B CA 1
ATOM 2182 C C . CYS A 1 263 ? -3.4 -6.958 -14.411 1 10.67 264 CYS B C 1
ATOM 2183 O O . CYS A 1 263 ? -2.307 -7.548 -14.392 1 13.038 264 CYS B O 1
ATOM 2186 N N . ARG A 1 264 ? -3.511 -5.704 -14.817 1 10.399 265 ARG B N 1
ATOM 2187 C CA A ARG A 1 264 ? -2.37 -4.936 -15.312 0.5 9.9 265 ARG B CA 1
ATOM 2188 C CA B ARG A 1 264 ? -2.428 -4.908 -15.404 0.5 9.775 265 ARG B CA 1
ATOM 2189 C C . ARG A 1 264 ? -2.395 -3.559 -14.693 1 9.575 265 ARG B C 1
ATOM 2190 O O . ARG A 1 264 ? -3.487 -3.052 -14.327 1 10.355 265 ARG B O 1
ATOM 2205 N N . ILE A 1 265 ? -1.22 -2.982 -14.515 1 10.009 266 ILE B N 1
ATOM 2206 C CA . ILE A 1 265 ? -1.072 -1.685 -13.866 1 9.77 266 ILE B CA 1
ATOM 2207 C C . ILE A 1 265 ? -0.222 -0.79 -14.75 1 8.896 266 ILE B C 1
ATOM 2208 O O . ILE A 1 265 ? 0.918 -1.182 -15.129 1 10.265 266 ILE B O 1
ATOM 2213 N N . TYR A 1 266 ? -0.687 0.405 -15.047 1 8.936 267 TYR B N 1
ATOM 2214 C CA . TYR A 1 266 ? 0.063 1.342 -15.876 1 8.668 267 TYR B CA 1
ATOM 2215 C C . TYR A 1 266 ? 0.026 2.733 -15.311 1 8.533 267 TYR B C 1
ATOM 2216 O O . TYR A 1 266 ? -1.064 3.244 -14.954 1 9.408 267 TYR B O 1
ATOM 2225 N N . ASN A 1 267 ? 1.176 3.391 -15.322 1 8.491 268 ASN B N 1
ATOM 2226 C CA . ASN A 1 267 ? 1.221 4.829 -15.125 1 8.344 268 ASN B CA 1
ATOM 2227 C C . ASN A 1 267 ? 0.81 5.571 -16.383 1 8.609 268 ASN B C 1
ATOM 2228 O O . ASN A 1 267 ? 1.196 5.176 -17.493 1 10.133 268 ASN B O 1
ATOM 2233 N N . LEU A 1 268 ? 0.104 6.681 -16.21 1 8.264 269 LEU B N 1
ATOM 2234 C CA . LEU A 1 268 ? -0.191 7.62 -17.294 1 8.957 269 LEU B CA 1
ATOM 2235 C C . LEU A 1 268 ? 0.408 8.966 -16.951 1 8.877 269 LEU B C 1
ATOM 2236 O O . LEU A 1 268 ? 0.268 9.43 -15.812 1 10.67 269 LEU B O 1
ATOM 2241 N N . GLY A 1 269 ? 1.057 9.626 -17.919 1 8.502 270 GLY B N 1
ATOM 2242 C CA . GLY A 1 269 ? 1.647 10.942 -17.698 1 9.229 270 GLY B CA 1
ATOM 2243 C C . GLY A 1 269 ? 2.433 11.33 -18.938 1 8.188 270 GLY B C 1
ATOM 2244 O O . GLY A 1 269 ? 2.535 10.54 -19.867 1 9.194 270 GLY B O 1
ATOM 2245 N N . THR A 1 270 ? 2.978 12.546 -18.893 1 8.993 271 THR B N 1
ATOM 2246 C CA . THR A 1 270 ? 3.831 13.038 -19.976 1 9.357 271 THR B CA 1
ATOM 2247 C C . THR A 1 270 ? 5.259 12.532 -19.838 1 9.523 271 THR B C 1
ATOM 2248 O O . THR A 1 270 ? 6.006 12.583 -20.836 1 11.249 271 THR B O 1
ATOM 2252 N N . GLY A 1 271 ? 5.67 12.131 -18.647 1 9.597 272 GLY B N 1
ATOM 2253 C CA . GLY A 1 271 ? 7.039 11.704 -18.419 1 10.885 272 GLY B CA 1
ATOM 2254 C C . GLY A 1 271 ? 7.961 12.803 -17.951 1 11.59 272 GLY B C 1
ATOM 2255 O O . GLY A 1 271 ? 9.128 12.474 -17.609 1 13.839 272 GLY B O 1
ATOM 2256 N N . THR A 1 272 ? 7.5 14.041 -17.853 1 10.977 273 THR B N 1
ATOM 2257 C CA . THR A 1 272 ? 8.343 15.146 -17.383 1 12.093 273 THR B CA 1
ATOM 2258 C C . THR A 1 272 ? 7.535 15.952 -16.387 1 11.029 273 THR B C 1
ATOM 2259 O O . THR A 1 272 ? 6.409 16.346 -16.701 1 12.263 273 THR B O 1
ATOM 2263 N N . GLY A 1 273 ? 8.105 16.24 -15.239 1 10.324 274 GLY B N 1
ATOM 2264 C CA . GLY A 1 273 ? 7.484 17.098 -14.244 1 10.191 274 GLY B CA 1
ATOM 2265 C C . GLY A 1 273 ? 7.725 18.58 -14.519 1 9.529 274 GLY B C 1
ATOM 2266 O O . GLY A 1 273 ? 8.674 18.944 -15.233 1 10.263 274 GLY B O 1
ATOM 2267 N N . TYR A 1 274 ? 6.889 19.402 -13.911 1 9.321 275 TYR B N 1
ATOM 2268 C CA . TYR A 1 274 ? 6.947 20.846 -14.099 1 9.947 275 TYR B CA 1
ATOM 2269 C C . TYR A 1 274 ? 6.991 21.51 -12.733 1 9.183 275 TYR B C 1
ATOM 2270 O O . TYR A 1 274 ? 6.256 21.122 -11.812 1 9.321 275 TYR B O 1
ATOM 2279 N N . SER A 1 275 ? 7.87 22.522 -12.586 1 9.453 276 SER B N 1
ATOM 2280 C CA . SER A 1 275 ? 7.938 23.24 -11.316 1 9.597 276 SER B CA 1
ATOM 2281 C C . SER A 1 275 ? 6.786 24.247 -11.191 1 9.29 276 SER B C 1
ATOM 2282 O O . SER A 1 275 ? 6.152 24.595 -12.187 1 10.437 276 SER B O 1
ATOM 2285 N N . VAL A 1 276 ? 6.64 24.77 -9.98 1 9.727 277 VAL B N 1
ATOM 2286 C CA . VAL A 1 276 ? 5.618 25.791 -9.757 1 10.601 277 VAL B CA 1
ATOM 2287 C C . VAL A 1 276 ? 5.87 26.985 -10.655 1 11.009 277 VAL B C 1
ATOM 2288 O O . VAL A 1 276 ? 4.96 27.506 -11.289 1 11.882 277 VAL B O 1
ATOM 2292 N N . LEU A 1 277 ? 7.134 27.449 -10.73 1 10.883 278 LEU B N 1
ATOM 2293 C CA . LEU A 1 277 ? 7.433 28.609 -11.552 1 12.014 278 LEU B CA 1
ATOM 2294 C C . LEU A 1 277 ? 7.178 28.303 -13.016 1 11.732 278 LEU B C 1
ATOM 2295 O O . LEU A 1 277 ? 6.714 29.181 -13.751 1 12.936 278 LEU B O 1
ATOM 2300 N N . GLN A 1 278 ? 7.463 27.083 -13.482 1 11.203 279 GLN B N 1
ATOM 2301 C CA . GLN A 1 278 ? 7.206 26.725 -14.869 1 12.059 279 GLN B CA 1
ATOM 2302 C C . GLN A 1 278 ? 5.697 26.803 -15.133 1 12.189 279 GLN B C 1
ATOM 2303 O O . GLN A 1 278 ? 5.286 27.242 -16.222 1 13.355 279 GLN B O 1
ATOM 2309 N N . MET A 1 279 ? 4.851 26.361 -14.197 1 12.511 280 MET B N 1
ATOM 2310 C CA . MET A 1 279 ? 3.403 26.423 -14.378 1 12.533 280 MET B CA 1
ATOM 2311 C C . MET A 1 279 ? 2.95 27.875 -14.444 1 12.849 280 MET B C 1
ATOM 2312 O O . MET A 1 279 ? 2.106 28.209 -15.298 1 13.115 280 MET B O 1
ATOM 2317 N N . VAL A 1 280 ? 3.422 28.712 -13.526 1 12.283 281 VAL B N 1
ATOM 2318 C CA . VAL A 1 280 ? 3.072 30.123 -13.543 1 13.518 281 VAL B CA 1
ATOM 2319 C C . VAL A 1 280 ? 3.466 30.735 -14.888 1 13.529 281 VAL B C 1
ATOM 2320 O O . VAL A 1 280 ? 2.658 31.458 -15.526 1 13.526 281 VAL B O 1
ATOM 2324 N N . GLN A 1 281 ? 4.685 30.474 -15.369 1 13.085 282 GLN B N 1
ATOM 2325 C CA A GLN A 1 281 ? 5.14 31.102 -16.601 0.5 14.538 282 GLN B CA 1
ATOM 2326 C CA B GLN A 1 281 ? 5.161 31.082 -16.607 0.5 14.744 282 GLN B CA 1
ATOM 2327 C C . GLN A 1 281 ? 4.282 30.62 -17.769 1 14.337 282 GLN B C 1
ATOM 2328 O O . GLN A 1 281 ? 3.935 31.405 -18.674 1 15.286 282 GLN B O 1
ATOM 2339 N N . ALA A 1 282 ? 3.923 29.328 -17.788 1 14.104 283 ALA B N 1
ATOM 2340 C CA . ALA A 1 282 ? 3.126 28.814 -18.879 1 13.83 283 ALA B CA 1
ATOM 2341 C C . ALA A 1 282 ? 1.735 29.425 -18.869 1 12.938 283 ALA B C 1
ATOM 2342 O O . ALA A 1 282 ? 1.157 29.732 -19.933 1 14.037 283 ALA B O 1
ATOM 2344 N N . MET A 1 283 ? 1.166 29.612 -17.702 1 12.836 284 MET B N 1
ATOM 2345 C CA A MET A 1 283 ? -0.155 30.207 -17.632 0.38 12.902 284 MET B CA 1
ATOM 2346 C CA B MET A 1 283 ? -0.154 30.215 -17.581 0.62 12.869 284 MET B CA 1
ATOM 2347 C C . MET A 1 283 ? -0.137 31.696 -17.969 1 14.021 284 MET B C 1
ATOM 2348 O O . MET A 1 283 ? -1.105 32.203 -18.55 1 14.728 284 MET B O 1
ATOM 2357 N N . GLU A 1 284 ? 0.955 32.401 -17.645 1 13.057 285 GLU B N 1
ATOM 2358 C CA . GLU A 1 284 ? 1.096 33.808 -18.052 1 14.882 285 GLU B CA 1
ATOM 2359 C C . GLU A 1 284 ? 1.118 33.835 -19.574 1 16.431 285 GLU B C 1
ATOM 2360 O O . GLU A 1 284 ? 0.498 34.715 -20.208 1 17.429 285 GLU B O 1
ATOM 2366 N N . LYS A 1 285 ? 1.863 32.969 -20.219 1 16.061 286 LYS B N 1
ATOM 2367 C CA . LYS A 1 285 ? 1.961 32.917 -21.669 1 18.268 286 LYS B CA 1
ATOM 2368 C C . LYS A 1 285 ? 0.588 32.636 -22.289 1 16.581 286 LYS B C 1
ATOM 2369 O O . LYS A 1 285 ? 0.174 33.296 -23.247 1 19.308 286 LYS B O 1
ATOM 2375 N N . ALA A 1 286 ? -0.149 31.635 -21.769 1 15.122 287 ALA B N 1
ATOM 2376 C CA . ALA A 1 286 ? -1.429 31.259 -22.349 1 14.936 287 ALA B CA 1
ATOM 2377 C C . ALA A 1 286 ? -2.468 32.342 -22.155 1 15.782 287 ALA B C 1
ATOM 2378 O O . ALA A 1 286 ? -3.307 32.568 -23.049 1 16.61 287 ALA B O 1
ATOM 2380 N N . SER A 1 287 ? -2.488 32.973 -20.999 1 15.974 288 SER B N 1
ATOM 2381 C CA . SER A 1 287 ? -3.573 33.869 -20.649 1 17.91 288 SER B CA 1
ATOM 2382 C C . SER A 1 287 ? -3.28 35.303 -21.104 1 16.881 288 SER B C 1
ATOM 2383 O O . SER A 1 287 ? -4.223 36.11 -21.196 1 19.159 288 SER B O 1
ATOM 2386 N N . GLY A 1 288 ? -1.994 35.628 -21.277 1 17.16 289 GLY B N 1
ATOM 2387 C CA . GLY A 1 288 ? -1.582 37.002 -21.542 1 20.131 289 GLY B CA 1
ATOM 2388 C C . GLY A 1 288 ? -1.654 37.875 -20.295 1 24.35 289 GLY B C 1
ATOM 2389 O O . GLY A 1 288 ? -1.508 39.093 -20.44 1 24.79 289 GLY B O 1
ATOM 2390 N N . LYS A 1 289 ? -1.878 37.304 -19.095 1 21.595 290 LYS B N 1
ATOM 2391 C CA . LYS A 1 289 ? -1.974 38.055 -17.864 1 23.406 290 LYS B CA 1
ATOM 2392 C C . 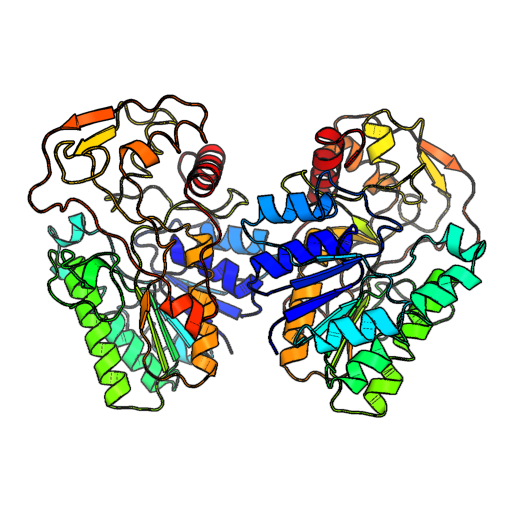LYS A 1 289 ? -0.762 37.786 -16.971 1 23.853 290 LYS B C 1
ATOM 2393 O O . LYS A 1 289 ? -0.155 36.723 -17.006 1 22.659 290 LYS B O 1
ATOM 2399 N N . LYS A 1 290 ? -0.418 38.77 -16.147 1 23.84 291 LYS B N 1
ATOM 2400 C CA . LYS A 1 290 ? 0.588 38.576 -15.113 1 22.572 291 LYS B CA 1
ATOM 2401 C C . LYS A 1 290 ? -0.051 37.752 -13.998 1 21.259 291 LYS B C 1
ATOM 2402 O O . LYS A 1 290 ? -1.193 37.923 -13.645 1 20.866 291 LYS B O 1
ATOM 2405 N N . ILE A 1 291 ? 0.757 36.879 -13.382 1 19.559 292 ILE B N 1
ATOM 2406 C CA . ILE A 1 291 ? 0.273 36.027 -12.31 1 18.417 292 ILE B CA 1
ATOM 2407 C C . ILE A 1 291 ? 1.198 36.207 -11.109 1 19.152 292 ILE B C 1
ATOM 2408 O O . ILE A 1 291 ? 2.245 35.543 -10.998 1 18.94 292 ILE B O 1
ATOM 2413 N N . PRO A 1 292 ? 0.905 37.188 -10.228 1 17.779 293 PRO B N 1
ATOM 2414 C CA . PRO A 1 292 ? 1.765 37.405 -9.079 1 18.485 293 PRO B CA 1
ATOM 2415 C C . PRO A 1 292 ? 1.808 36.175 -8.177 1 17.93 293 PRO B C 1
ATOM 2416 O O . PRO A 1 292 ? 0.823 35.439 -8.046 1 17.224 293 PRO B O 1
ATOM 2420 N N . TYR A 1 293 ? 2.917 36.05 -7.444 1 17.601 294 TYR B N 1
ATOM 2421 C CA . TYR A 1 293 ? 3.058 34.979 -6.467 1 15.079 294 TYR B CA 1
ATOM 2422 C C . TYR A 1 293 ? 3.789 35.491 -5.234 1 14.202 294 TYR B C 1
ATOM 2423 O O . TYR A 1 293 ? 4.441 36.568 -5.282 1 15.835 294 TYR B O 1
ATOM 2432 N N . LYS A 1 294 ? 3.731 34.733 -4.163 1 13.545 295 LYS B N 1
ATOM 2433 C CA . LYS A 1 294 ? 4.45 35.036 -2.935 1 13.547 295 LYS B CA 1
ATOM 2434 C C . LYS A 1 294 ? 5.017 33.707 -2.476 1 11.882 295 LYS B C 1
ATOM 2435 O O . LYS A 1 294 ? 4.261 32.744 -2.225 1 12.738 295 LYS B O 1
ATOM 2441 N N . VAL A 1 295 ? 6.338 33.67 -2.289 1 10.923 296 VAL B N 1
ATOM 2442 C CA . VAL A 1 295 ? 6.952 32.513 -1.675 1 11.842 296 VAL B CA 1
ATOM 2443 C C . VAL A 1 295 ? 6.705 32.49 -0.173 1 11.713 296 VAL B C 1
ATOM 2444 O O . VAL A 1 295 ? 7.008 33.499 0.51 1 12.108 296 VAL B O 1
ATOM 2448 N N . VAL A 1 296 ? 6.138 31.399 0.313 1 11.265 297 VAL B N 1
ATOM 2449 C CA . VAL A 1 296 ? 5.919 31.187 1.737 1 11.893 297 VAL B CA 1
ATOM 2450 C C . VAL A 1 296 ? 6.668 29.924 2.149 1 11.893 297 VAL B C 1
ATOM 2451 O O . VAL A 1 296 ? 7.292 29.264 1.302 1 11.988 297 VAL B O 1
ATOM 2455 N N . ALA A 1 297 ? 6.629 29.587 3.438 1 12.312 298 ALA B N 1
ATOM 2456 C CA . ALA A 1 297 ? 7.317 28.406 3.94 1 13.338 298 ALA B CA 1
ATOM 2457 C C . ALA A 1 297 ? 6.763 27.145 3.276 1 13.689 298 ALA B C 1
ATOM 2458 O O . ALA A 1 297 ? 5.601 27.065 2.861 1 14.342 298 ALA B O 1
ATOM 2460 N N . ARG A 1 298 ? 7.593 26.113 3.252 1 13.902 299 ARG B N 1
ATOM 2461 C CA . ARG A 1 298 ? 7.112 24.805 2.836 1 14.716 299 ARG B CA 1
ATOM 2462 C C . ARG A 1 298 ? 6.003 24.301 3.725 1 16.79 299 ARG B C 1
ATOM 2463 O O . ARG A 1 298 ? 5.914 24.648 4.906 1 17.928 299 ARG B O 1
ATOM 2471 N N . ARG A 1 299 ? 5.166 23.424 3.135 1 17.421 300 ARG B N 1
ATOM 2472 C CA . ARG A 1 299 ? 4.267 22.62 3.945 1 19.335 300 ARG B CA 1
ATOM 2473 C C . ARG A 1 299 ? 4.995 21.371 4.429 1 19.581 300 ARG B C 1
ATOM 2474 O O . ARG A 1 299 ? 5.703 20.712 3.651 1 20.066 300 ARG B O 1
ATOM 2482 N N . GLU A 1 300 ? 4.786 21.04 5.708 1 24.562 301 GLU B N 1
ATOM 2483 C CA . GLU A 1 300 ? 5.419 19.87 6.298 1 27.244 301 GLU B CA 1
ATOM 2484 C C . GLU A 1 300 ? 5.056 18.647 5.457 1 21.494 301 GLU B C 1
ATOM 2485 O O . GLU A 1 300 ? 3.909 18.468 5.054 1 22.923 301 GLU B O 1
ATOM 2491 N N . GLY A 1 301 ? 6.071 17.857 5.121 1 22.497 302 GLY B N 1
ATOM 2492 C CA . GLY A 1 301 ? 5.79 16.614 4.42 1 23.768 302 GLY B CA 1
ATOM 2493 C C . GLY A 1 301 ? 5.854 16.707 2.891 1 23.193 302 GLY B C 1
ATOM 2494 O O . GLY A 1 301 ? 5.844 15.672 2.22 1 26.962 302 GLY B O 1
ATOM 2495 N N . ASP A 1 302 ? 5.88 17.909 2.297 1 18.869 303 ASP B N 1
ATOM 2496 C CA . ASP A 1 302 ? 5.982 17.948 0.839 1 18.631 303 ASP B CA 1
ATOM 2497 C C . ASP A 1 302 ? 7.397 17.58 0.398 1 17.21 303 ASP B C 1
ATOM 2498 O O . ASP A 1 302 ? 8.402 17.945 1.021 1 20.132 303 ASP B O 1
ATOM 2503 N N . VAL A 1 303 ? 7.491 16.871 -0.718 1 15.328 304 VAL B N 1
ATOM 2504 C CA . VAL A 1 303 ? 8.787 16.495 -1.246 1 15.705 304 VAL B CA 1
ATOM 2505 C C . VAL A 1 303 ? 9.156 17.429 -2.39 1 12.947 304 VAL B C 1
ATOM 2506 O O . VAL A 1 303 ? 8.315 18.152 -2.973 1 13.547 304 VAL B O 1
ATOM 2510 N N . ALA A 1 304 ? 10.415 17.38 -2.779 1 13.112 305 ALA B N 1
ATOM 2511 C CA . ALA A 1 304 ? 10.914 18.233 -3.824 1 11.44 305 ALA B CA 1
ATOM 2512 C C . ALA A 1 304 ? 10.239 17.944 -5.181 1 11.272 305 ALA B C 1
ATOM 2513 O O . ALA A 1 304 ? 9.879 18.863 -5.896 1 11.574 305 ALA B O 1
ATOM 2515 N N . ALA A 1 305 ? 10.178 16.65 -5.559 1 11.439 306 ALA B N 1
ATOM 2516 C CA . ALA A 1 305 ? 9.752 16.289 -6.92 1 11.541 306 ALA B CA 1
ATOM 2517 C C . ALA A 1 305 ? 9.038 14.964 -6.906 1 10.451 306 ALA B C 1
ATOM 2518 O O . ALA A 1 305 ? 9.467 14.007 -6.285 1 11.273 306 ALA B O 1
ATOM 2520 N N . CYS A 1 306 ? 8.001 14.874 -7.743 1 11.032 307 CYS B N 1
ATOM 2521 C CA A CYS A 1 306 ? 7.285 13.631 -7.892 0.38 11.061 307 CYS B CA 1
ATOM 2522 C CA B CYS A 1 306 ? 7.337 13.591 -7.927 0.12 10.461 307 CYS B CA 1
ATOM 2523 C CA C CYS A 1 306 ? 7.303 13.6 -7.914 0.5 12.812 307 CYS B CA 1
ATOM 2524 C C . CYS A 1 306 ? 6.68 13.583 -9.295 1 11.753 307 CYS B C 1
ATOM 2525 O O . CYS A 1 306 ? 5.882 14.492 -9.633 1 13.471 307 CYS B O 1
ATOM 2532 N N . TYR A 1 307 ? 7.071 12.609 -10.127 1 10.34 308 TYR B N 1
ATOM 2533 C CA . TYR A 1 307 ? 6.5 12.483 -11.466 1 10.38 308 TYR B CA 1
ATOM 2534 C C . TYR A 1 307 ? 6.693 11.049 -11.918 1 9.963 308 TYR B C 1
ATOM 2535 O O . TYR A 1 307 ? 7.54 10.31 -11.357 1 10.192 308 TYR B O 1
ATOM 2544 N N . ALA A 1 308 ? 5.865 10.632 -12.885 1 9.207 309 ALA B N 1
ATOM 2545 C CA . ALA A 1 308 ? 5.749 9.245 -13.27 1 9.529 309 ALA B CA 1
ATOM 2546 C C . ALA A 1 308 ? 6.4 8.966 -14.616 1 9.308 309 ALA B C 1
ATOM 2547 O O . ALA A 1 308 ? 6.439 9.818 -15.511 1 10.868 309 ALA B O 1
ATOM 2549 N N . ASN A 1 309 ? 6.872 7.72 -14.775 1 9.645 310 ASN B N 1
ATOM 2550 C CA . ASN A 1 309 ? 7.377 7.201 -16.026 1 9.563 310 ASN B CA 1
ATOM 2551 C C . ASN A 1 309 ? 6.239 6.501 -16.757 1 9.062 310 ASN B C 1
ATOM 2552 O O . ASN A 1 309 ? 5.722 5.496 -16.244 1 9.42 310 ASN B O 1
ATOM 2557 N N . PRO A 1 310 ? 5.82 6.971 -17.936 1 9.165 311 PRO B N 1
ATOM 2558 C CA . PRO A 1 310 ? 4.708 6.392 -18.689 1 9.384 311 PRO B CA 1
ATOM 2559 C C . PRO A 1 310 ? 5.147 5.421 -19.795 1 9.684 311 PRO B C 1
ATOM 2560 O O . PRO A 1 310 ? 4.369 5.102 -20.675 1 10.25 311 PRO B O 1
ATOM 2564 N N . SER A 1 311 ? 6.386 4.899 -19.706 1 10.101 312 SER B N 1
ATOM 2565 C CA . SER A 1 311 ? 6.91 4.057 -20.776 1 11.052 312 SER B CA 1
ATOM 2566 C C . SER A 1 311 ? 6.136 2.762 -20.934 1 10.461 312 SER B C 1
ATOM 2567 O O . SER A 1 311 ? 5.923 2.29 -22.063 1 11.187 312 SER B O 1
ATOM 2570 N N . LEU A 1 312 ? 5.768 2.106 -19.825 1 9.724 313 LEU B N 1
ATOM 2571 C CA . LEU A 1 312 ? 5.084 0.838 -19.938 1 11.306 313 LEU B CA 1
ATOM 2572 C C . LEU A 1 312 ? 3.749 0.993 -20.68 1 10.658 313 LEU B C 1
ATOM 2573 O O . LEU A 1 312 ? 3.359 0.142 -21.466 1 11.867 313 LEU B O 1
ATOM 2578 N N . ALA A 1 313 ? 3.028 2.108 -20.43 1 10.825 314 ALA B N 1
ATOM 2579 C CA . ALA A 1 313 ? 1.771 2.344 -21.141 1 10.366 314 ALA B CA 1
ATOM 2580 C C . ALA A 1 313 ? 2.024 2.476 -22.627 1 10.749 314 ALA B C 1
ATOM 2581 O O . ALA A 1 313 ? 1.195 2.075 -23.42 1 11.5 314 ALA B O 1
ATOM 2583 N N . GLN A 1 314 ? 3.121 3.119 -23.023 1 11.316 315 GLN B N 1
ATOM 2584 C CA . GLN A 1 314 ? 3.423 3.172 -24.452 1 11.826 315 GLN B CA 1
ATOM 2585 C C . GLN A 1 314 ? 3.61 1.764 -25.041 1 12.943 315 GLN B C 1
ATOM 2586 O O . GLN A 1 314 ? 3.046 1.407 -26.084 1 15.048 315 GLN B O 1
ATOM 2592 N N . GLU A 1 315 ? 4.362 0.944 -24.32 1 12.415 316 GLU B N 1
ATOM 2593 C CA . GLU A 1 315 ? 4.69 -0.398 -24.812 1 13.971 316 GLU B CA 1
ATOM 2594 C C . GLU A 1 315 ? 3.452 -1.287 -24.858 1 13.961 316 GLU B C 1
ATOM 2595 O O . GLU A 1 315 ? 3.292 -2.08 -25.806 1 16.795 316 GLU B O 1
ATOM 2598 N N . GLU A 1 316 ? 2.595 -1.263 -23.809 1 12.289 317 GLU B N 1
ATOM 2599 C CA . GLU A 1 316 ? 1.544 -2.284 -23.681 1 12.953 317 GLU B CA 1
ATOM 2600 C C . GLU A 1 316 ? 0.158 -1.734 -24.005 1 14.574 317 GLU B C 1
ATOM 2601 O O . GLU A 1 316 ? -0.745 -2.512 -24.323 1 15.363 317 GLU B O 1
ATOM 2607 N N . LEU A 1 317 ? -0.084 -0.429 -23.806 1 12.568 318 LEU B N 1
ATOM 2608 C CA . LEU A 1 317 ? -1.371 0.16 -24.156 1 12.74 318 LEU B CA 1
ATOM 2609 C C . LEU A 1 317 ? -1.334 0.816 -25.532 1 13.39 318 LEU B C 1
ATOM 2610 O O . LEU A 1 317 ? -2.369 1.2 -26.056 1 14.738 318 LEU B O 1
ATOM 2615 N N . GLY A 1 318 ? -0.135 1.033 -26.08 1 12.333 319 GLY B N 1
ATOM 2616 C CA . GLY A 1 318 ? 0.057 1.818 -27.294 1 14.01 319 GLY B CA 1
ATOM 2617 C C . GLY A 1 318 ? -0.248 3.308 -27.103 1 13.438 319 GLY B C 1
ATOM 2618 O O . GLY A 1 318 ? -0.509 4.035 -28.046 1 16.678 319 GLY B O 1
ATOM 2619 N N . TRP A 1 319 ? -0.183 3.797 -25.848 1 11.383 320 TRP B N 1
ATOM 2620 C CA . TRP A 1 319 ? -0.651 5.134 -25.508 1 10.076 320 TRP B CA 1
ATOM 2621 C C . TRP A 1 319 ? 0.506 6.044 -25.146 1 10.026 320 TRP B C 1
ATOM 2622 O O . TRP A 1 319 ? 1.416 5.646 -24.423 1 10.338 320 TRP B O 1
ATOM 2633 N N . THR A 1 320 ? 0.406 7.285 -25.647 1 9.911 321 THR B N 1
ATOM 2634 C CA . THR A 1 320 ? 1.262 8.357 -25.188 1 10.691 321 THR B CA 1
ATOM 2635 C C . THR A 1 320 ? 0.441 9.614 -24.983 1 10.519 321 THR B C 1
ATOM 2636 O O . THR A 1 320 ? -0.59 9.798 -25.654 1 10.858 321 THR B O 1
ATOM 2640 N N . ALA A 1 321 ? 0.889 10.467 -24.081 1 10.427 322 ALA B N 1
ATOM 2641 C CA . ALA A 1 321 ? 0.329 11.791 -23.915 1 10.371 322 ALA B CA 1
ATOM 2642 C C . ALA A 1 321 ? 0.895 12.694 -25.004 1 12.044 322 ALA B C 1
ATOM 2643 O O . ALA A 1 321 ? 2.11 12.729 -25.26 1 16.656 322 ALA B O 1
ATOM 2645 N N . ALA A 1 322 ? 0.066 13.411 -25.737 1 11.256 323 ALA B N 1
ATOM 2646 C CA . ALA A 1 322 ? 0.474 14.309 -26.816 1 12.979 323 ALA B CA 1
ATOM 2647 C C . ALA A 1 322 ? 0.61 15.733 -26.331 1 11.405 323 ALA B C 1
ATOM 2648 O O . ALA A 1 322 ? 1.253 16.56 -27.009 1 14.405 323 ALA B O 1
ATOM 2650 N N . LEU A 1 323 ? -0.132 16.104 -25.304 1 10.252 324 LEU B N 1
ATOM 2651 C CA . LEU A 1 323 ? -0.384 17.512 -25.018 1 10.946 324 LEU B CA 1
ATOM 2652 C C . LEU A 1 323 ? 0.5 17.97 -23.866 1 11.178 324 LEU B C 1
ATOM 2653 O O . LEU A 1 323 ? 0.454 17.427 -22.765 1 13.132 324 LEU B O 1
ATOM 2658 N N . GLY A 1 324 ? 1.355 18.965 -24.127 1 11.884 325 GLY B N 1
ATOM 2659 C CA . GLY A 1 324 ? 2.29 19.425 -23.113 1 13.571 325 GLY B CA 1
ATOM 2660 C C . GLY A 1 324 ? 1.732 20.584 -22.315 1 11.811 325 GLY B C 1
ATOM 2661 O O . GLY A 1 324 ? 0.551 20.934 -22.382 1 11.575 325 GLY B O 1
ATOM 2662 N N . LEU A 1 325 ? 2.61 21.192 -21.524 1 13.175 326 LEU B N 1
ATOM 2663 C CA . LEU A 1 325 ? 2.215 22.152 -20.52 1 12.168 326 LEU B CA 1
ATOM 2664 C C . LEU A 1 325 ? 1.534 23.36 -21.174 1 12.258 326 LEU B C 1
ATOM 2665 O O . LEU A 1 325 ? 0.547 23.902 -20.678 1 12.365 326 LEU B O 1
ATOM 2670 N N . ASP A 1 326 ? 2.106 23.885 -22.267 1 13.449 327 ASP B N 1
ATOM 2671 C CA . ASP A 1 326 ? 1.491 25.01 -22.936 1 13.622 327 ASP B CA 1
ATOM 2672 C C . ASP A 1 326 ? 0.06 24.731 -23.382 1 13.083 327 ASP B C 1
ATOM 2673 O O . ASP A 1 326 ? -0.816 25.556 -23.2 1 13.51 327 ASP B O 1
ATOM 2678 N N . ARG A 1 327 ? -0.167 23.553 -23.944 1 12.811 328 ARG B N 1
ATOM 2679 C CA A ARG A 1 327 ? -1.506 23.147 -24.363 0.47 12.894 328 ARG B CA 1
ATOM 2680 C CA B ARG A 1 327 ? -1.523 23.201 -24.364 0.53 11.957 328 ARG B CA 1
ATOM 2681 C C . ARG A 1 327 ? -2.447 23.015 -23.16 1 11.689 328 ARG B C 1
ATOM 2682 O O . ARG A 1 327 ? -3.628 23.396 -23.219 1 11.738 328 ARG B O 1
ATOM 2697 N N . MET A 1 328 ? -1.968 22.44 -22.053 1 11.335 329 MET B N 1
ATOM 2698 C CA . MET A 1 328 ? -2.76 22.337 -20.844 1 10.575 329 MET B CA 1
ATOM 2699 C C . MET A 1 328 ? -3.237 23.719 -20.426 1 9.935 329 MET B C 1
ATOM 2700 O O . MET A 1 328 ? -4.415 23.927 -20.119 1 10.552 329 MET B O 1
ATOM 2705 N N . CYS A 1 329 ? -2.309 24.705 -20.443 1 10.735 330 CYS B N 1
ATOM 2706 C CA . CYS A 1 329 ? -2.68 26.049 -20.014 1 10.323 330 CYS B CA 1
ATOM 2707 C C . CYS A 1 329 ? -3.609 26.739 -21.006 1 11.003 330 CYS B C 1
ATOM 2708 O O . CYS A 1 329 ? -4.538 27.404 -20.597 1 11.213 330 CYS B O 1
ATOM 2711 N N . GLU A 1 330 ? -3.35 26.587 -22.299 1 11.046 331 GLU B N 1
ATOM 2712 C CA . GLU A 1 330 ? -4.227 27.173 -23.302 1 10.85 331 GLU B CA 1
ATOM 2713 C C . GLU A 1 330 ? -5.654 26.62 -23.207 1 10.624 331 GLU B C 1
ATOM 2714 O O . GLU A 1 330 ? -6.63 27.35 -23.294 1 10.612 331 GLU B O 1
ATOM 2720 N N . ASP A 1 331 ? -5.753 25.311 -23.004 1 9.965 332 ASP B N 1
ATOM 2721 C CA . ASP A 1 331 ? -7.087 24.69 -22.953 1 10.1 332 ASP B CA 1
ATOM 2722 C C . ASP A 1 331 ? -7.795 25.02 -21.634 1 9.834 332 ASP B C 1
ATOM 2723 O O . ASP A 1 331 ? -9.022 25.223 -21.63 1 10.242 332 ASP B O 1
ATOM 2728 N N . LEU A 1 332 ? -7.074 25.071 -20.512 1 10.123 333 LEU B N 1
ATOM 2729 C CA . LEU A 1 332 ? -7.665 25.516 -19.252 1 10.177 333 LEU B CA 1
ATOM 2730 C C . LEU A 1 332 ? -8.156 26.955 -19.402 1 11.292 333 LEU B C 1
ATOM 2731 O O . LEU A 1 332 ? -9.271 27.291 -19.007 1 12.185 333 LEU B O 1
ATOM 2736 N N . TRP A 1 333 ? -7.347 27.827 -20.042 1 11.365 334 TRP B N 1
ATOM 2737 C CA . TRP A 1 333 ? -7.694 29.237 -20.135 1 12.502 334 TRP B CA 1
ATOM 2738 C C . TRP A 1 333 ? -8.951 29.385 -20.982 1 12.546 334 TRP B C 1
ATOM 2739 O O . TRP A 1 333 ? -9.817 30.223 -20.683 1 13.244 334 TRP B O 1
ATOM 2750 N N . ARG A 1 334 ? -9.067 28.612 -22.066 1 11.916 335 ARG B N 1
ATOM 2751 C CA . ARG A 1 334 ? -10.244 28.734 -22.914 1 11.854 335 ARG B CA 1
ATOM 2752 C C . ARG A 1 334 ? -11.52 28.341 -22.147 1 11.89 335 ARG B C 1
ATOM 2753 O O . ARG A 1 334 ? -12.577 29.013 -22.244 1 13.199 335 ARG B O 1
ATOM 2761 N N . TRP A 1 335 ? -11.454 27.24 -21.39 1 11.568 336 TRP B N 1
ATOM 2762 C CA . TRP A 1 335 ? -12.592 26.819 -20.564 1 11.808 336 TRP B CA 1
ATOM 2763 C C . TRP A 1 335 ? -12.942 27.914 -19.564 1 12.981 336 TRP B C 1
ATOM 2764 O O . TRP A 1 335 ? -14.135 28.185 -19.352 1 13.874 336 TRP B O 1
ATOM 2775 N N . GLN A 1 336 ? -11.927 28.485 -18.918 1 13.737 337 GLN B N 1
ATOM 2776 C CA . GLN A 1 336 ? -12.153 29.514 -17.906 1 17.805 337 GLN B CA 1
ATOM 2777 C C . GLN A 1 336 ? -12.79 30.762 -18.512 1 18.812 337 GLN B C 1
ATOM 2778 O O . GLN A 1 336 ? -13.681 31.365 -17.884 1 21.123 337 GLN B O 1
ATOM 2784 N N . LYS A 1 337 ? -12.358 31.173 -19.693 1 16.105 338 LYS B N 1
ATOM 2785 C CA . LYS A 1 337 ? -12.893 32.356 -20.362 1 18.33 338 LYS B CA 1
ATOM 2786 C C . LYS A 1 337 ? -14.329 32.127 -20.823 1 17.846 338 LYS B C 1
ATOM 2787 O O . LYS A 1 337 ? -15.185 33.023 -20.719 1 20.588 338 LYS B O 1
ATOM 2793 N N . GLN A 1 338 ? -14.618 30.953 -21.415 1 16.905 339 GLN B N 1
ATOM 2794 C CA . GLN A 1 338 ? -15.96 30.644 -21.869 1 15.744 339 GLN B CA 1
ATOM 2795 C C . GLN A 1 338 ? -16.911 30.367 -20.716 1 14.873 339 GLN B C 1
ATOM 2796 O O . GLN A 1 338 ? -18.12 30.535 -20.891 1 16.73 339 GLN B O 1
ATOM 2802 N N . ASN A 1 339 ? -16.401 29.922 -19.572 1 13.428 340 ASN B N 1
ATOM 2803 C CA . ASN A 1 339 ? -17.209 29.444 -18.449 1 13.603 340 ASN B CA 1
ATOM 2804 C C . ASN A 1 339 ? -16.563 29.908 -17.167 1 13.374 340 ASN B C 1
ATOM 2805 O O . ASN A 1 339 ? -16.046 29.108 -16.387 1 14.622 340 ASN B O 1
ATOM 2810 N N . PRO A 1 340 ? -16.596 31.234 -16.866 1 15.759 341 PRO B N 1
ATOM 2811 C CA . PRO A 1 340 ? -15.781 31.744 -15.767 1 16.562 341 PRO B CA 1
ATOM 2812 C C . PRO A 1 340 ? -16.118 31.166 -14.404 1 18.03 341 PRO B C 1
ATOM 2813 O O . PRO A 1 340 ? -15.242 31.086 -13.548 1 19.497 341 PRO B O 1
ATOM 2817 N N . SER A 1 341 ? -17.381 30.743 -14.19 1 17.258 342 SER B N 1
ATOM 2818 C CA . SER A 1 341 ? -17.807 30.097 -12.96 1 17.745 342 SER B CA 1
ATOM 2819 C C . SER A 1 341 ? -18.117 28.614 -13.172 1 18.167 342 SER B C 1
ATOM 2820 O O . SER A 1 341 ? -18.854 28.011 -12.392 1 19.71 342 SER B O 1
ATOM 2823 N N . GLY A 1 342 ? -17.537 28.022 -14.225 1 15.511 343 GLY B N 1
ATOM 2824 C CA . GLY A 1 342 ? -17.831 26.63 -14.567 1 14.927 343 GLY B CA 1
ATOM 2825 C C . GLY A 1 342 ? -19.237 26.503 -15.148 1 14.708 343 GLY B C 1
ATOM 2826 O O . GLY A 1 342 ? -19.766 27.391 -15.831 1 16.026 343 GLY B O 1
ATOM 2827 N N . PHE A 1 343 ? -19.889 25.358 -14.9 1 13.882 344 PHE B N 1
ATOM 2828 C CA . PHE A 1 343 ? -21.199 25.163 -15.517 1 15.516 344 PHE B CA 1
ATOM 2829 C C . PHE A 1 343 ? -22.26 26.074 -14.89 1 17.781 344 PHE B C 1
ATOM 2830 O O . PHE A 1 343 ? -23.268 26.351 -15.535 1 21.385 344 PHE B O 1
ATOM 2838 N N . GLY A 1 344 ? -22.014 26.55 -13.664 1 19.674 345 GLY B N 1
ATOM 2839 C CA . GLY A 1 344 ? -22.942 27.45 -12.967 1 24.4 345 GLY B CA 1
ATOM 2840 C C . GLY A 1 344 ? -22.664 28.918 -13.239 1 29.664 345 GLY B C 1
ATOM 2841 O O . GLY A 1 344 ? -22.162 29.228 -14.348 1 31.273 345 GLY B O 1
ATOM 2842 N N . ALA B 1 1 ? 1.553 -5.734 -37.806 1 34.311 2 ALA A N 1
ATOM 2843 C CA . ALA B 1 1 ? 1.115 -4.583 -38.635 1 30.584 2 ALA A CA 1
ATOM 2844 C C . ALA B 1 1 ? 0.271 -3.637 -37.789 1 28.269 2 ALA A C 1
ATOM 2845 O O . ALA B 1 1 ? -0.722 -4.062 -37.197 1 33.245 2 ALA A O 1
ATOM 2847 N N . GLU B 1 2 ? 0.624 -2.339 -37.857 1 25.983 3 GLU A N 1
ATOM 2848 C CA . GLU B 1 2 ? 0.152 -1.33 -36.943 1 27.813 3 GLU A CA 1
ATOM 2849 C C . GLU B 1 2 ? 0.211 0.092 -37.507 1 22.659 3 GLU A C 1
ATOM 2850 O O . GLU B 1 2 ? 0.013 0.987 -36.686 1 24.505 3 GLU A O 1
ATOM 2856 N N . LYS B 1 3 ? 0.518 0.341 -38.81 1 14.773 4 LYS A N 1
ATOM 2857 C CA . LYS B 1 3 ? 0.358 1.668 -39.401 1 13.609 4 LYS A CA 1
ATOM 2858 C C . LYS B 1 3 ? -0.911 1.712 -40.255 1 12.683 4 LYS A C 1
ATOM 2859 O O . LYS B 1 3 ? -1.361 0.689 -40.769 1 13.906 4 LYS A O 1
ATOM 2865 N N . VAL B 1 4 ? -1.405 2.932 -40.482 1 11.439 5 VAL A N 1
ATOM 2866 C CA . VAL B 1 4 ? -2.529 3.17 -41.382 1 10.848 5 VAL A CA 1
ATOM 2867 C C . VAL B 1 4 ? -2.012 4 -42.547 1 10.609 5 VAL A C 1
ATOM 2868 O O . VAL B 1 4 ? -1.582 5.125 -42.306 1 11.412 5 VAL A O 1
ATOM 2872 N N . LEU B 1 5 ? -2.06 3.475 -43.782 1 10.055 6 LEU A N 1
ATOM 2873 C CA . LEU B 1 5 ? -1.671 4.289 -44.929 1 9.901 6 LEU A CA 1
ATOM 2874 C C . LEU B 1 5 ? -2.82 5.245 -45.254 1 9.378 6 LEU A C 1
ATOM 2875 O O . LEU B 1 5 ? -3.969 4.804 -45.369 1 10.302 6 LEU A O 1
ATOM 2880 N N . VAL B 1 6 ? -2.505 6.51 -45.469 1 8.953 7 VAL A N 1
ATOM 2881 C CA . VAL B 1 6 ? -3.474 7.487 -45.933 1 8.81 7 VAL A CA 1
ATOM 2882 C C . VAL B 1 6 ? -2.966 8.016 -47.266 1 8.631 7 VAL A C 1
ATOM 2883 O O . VAL B 1 6 ? -1.99 8.765 -47.323 1 10.098 7 VAL A O 1
ATOM 2887 N N . THR B 1 7 ? -3.593 7.587 -48.364 1 8.684 8 THR A N 1
ATOM 2888 C CA . THR B 1 7 ? -3.181 8.138 -49.658 1 9.164 8 THR A CA 1
ATOM 2889 C C . THR B 1 7 ? -3.853 9.49 -49.87 1 8.569 8 THR A C 1
ATOM 2890 O O . THR B 1 7 ? -5.002 9.696 -49.426 1 9.063 8 THR A O 1
ATOM 2894 N N . GLY B 1 8 ? -3.198 10.394 -50.558 1 8.601 9 GLY A N 1
ATOM 2895 C CA . GLY B 1 8 ? -3.767 11.716 -50.755 1 9.489 9 GLY A CA 1
ATOM 2896 C C . GLY B 1 8 ? -3.995 12.481 -49.45 1 8.985 9 GLY A C 1
ATOM 2897 O O . GLY B 1 8 ? -4.85 13.369 -49.364 1 9.266 9 GLY A O 1
ATOM 2898 N N . GLY B 1 9 ? -3.16 12.199 -48.434 1 9.266 10 GLY A N 1
ATOM 2899 C CA . GLY B 1 9 ? -3.404 12.729 -47.103 1 9.739 10 GLY A CA 1
ATOM 2900 C C . GLY B 1 9 ? -2.995 14.178 -46.895 1 9.381 10 GLY A C 1
ATOM 2901 O O . GLY B 1 9 ? -3.304 14.742 -45.825 1 10.775 10 GLY A O 1
ATOM 2902 N N . ALA B 1 10 ? -2.41 14.821 -47.894 1 9.333 11 ALA A N 1
ATOM 2903 C CA . ALA B 1 10 ? -2.107 16.237 -47.753 1 9.768 11 ALA A CA 1
ATOM 2904 C C . ALA B 1 10 ? -3.247 17.148 -48.164 1 8.897 11 ALA A C 1
ATOM 2905 O O . ALA B 1 10 ? -3.158 18.343 -47.944 1 9.76 11 ALA A O 1
ATOM 2907 N N . GLY B 1 11 ? -4.288 16.583 -48.797 1 9.216 12 GLY A N 1
ATOM 2908 C CA . GLY B 1 11 ? -5.372 17.374 -49.335 1 9.277 12 GLY A CA 1
ATOM 2909 C C . GLY B 1 11 ? -6.38 17.791 -48.284 1 8.509 12 GLY A C 1
ATOM 2910 O O . GLY B 1 11 ? -6.128 17.687 -47.076 1 9.161 12 GLY A O 1
ATOM 2911 N N . TYR B 1 12 ? -7.523 18.271 -48.75 1 8.027 13 TYR A N 1
ATOM 2912 C CA . TYR B 1 12 ? -8.518 18.847 -47.837 1 8.643 13 TYR A CA 1
ATOM 2913 C C . TYR B 1 12 ? -9.073 17.824 -46.865 1 8.523 13 TYR A C 1
ATOM 2914 O O . TYR B 1 12 ? -8.927 17.968 -45.63 1 8.681 13 TYR A O 1
ATOM 2923 N N . ILE B 1 13 ? -9.737 16.768 -47.379 1 8.239 14 ILE A N 1
ATOM 2924 C CA . ILE B 1 13 ? -10.357 15.811 -46.48 1 8.557 14 ILE A CA 1
ATOM 2925 C C . ILE B 1 13 ? -9.266 14.984 -45.816 1 8.27 14 ILE A C 1
ATOM 2926 O O . ILE B 1 13 ? -9.343 14.634 -44.626 1 8.786 14 ILE A O 1
ATOM 2931 N N . GLY B 1 14 ? -8.223 14.636 -46.577 1 8.117 15 GLY A N 1
ATOM 2932 C CA . GLY B 1 14 ? -7.134 13.816 -46.054 1 9.213 15 GLY A CA 1
ATOM 2933 C C . GLY B 1 14 ? -6.415 14.485 -44.884 1 8.404 15 GLY A C 1
ATOM 2934 O O . GLY B 1 14 ? -6.158 13.765 -43.913 1 8.8 15 GLY A O 1
ATOM 2935 N N . SER B 1 15 ? -6.107 15.759 -44.97 1 9.029 16 SER A N 1
ATOM 2936 C CA . SER B 1 15 ? -5.379 16.399 -43.872 1 8.834 16 SER A CA 1
ATOM 2937 C C . SER B 1 15 ? -6.222 16.394 -42.597 1 8.967 16 SER A C 1
ATOM 2938 O O . SER B 1 15 ? -5.705 16.132 -41.496 1 8.968 16 SER A O 1
ATOM 2941 N N . HIS B 1 16 ? -7.546 16.628 -42.739 1 8.577 17 HIS A N 1
ATOM 2942 C CA . HIS B 1 16 ? -8.436 16.591 -41.575 1 8.696 17 HIS A CA 1
ATOM 2943 C C . HIS B 1 16 ? -8.523 15.18 -41.022 1 8.36 17 HIS A C 1
ATOM 2944 O O . HIS B 1 16 ? -8.636 14.989 -39.797 1 8.668 17 HIS A O 1
ATOM 2951 N N . THR B 1 17 ? -8.496 14.166 -41.894 1 8.376 18 THR A N 1
ATOM 2952 C CA . THR B 1 17 ? -8.541 12.782 -41.468 1 8.544 18 THR A CA 1
ATOM 2953 C C . THR B 1 17 ? -7.248 12.356 -40.792 1 8.237 18 THR A C 1
ATOM 2954 O O . THR B 1 17 ? -7.285 11.605 -39.812 1 9.157 18 THR A O 1
ATOM 2958 N N . VAL B 1 18 ? -6.092 12.799 -41.307 1 8.592 19 VAL A N 1
ATOM 2959 C CA . VAL B 1 18 ? -4.831 12.533 -40.636 1 8.824 19 VAL A CA 1
ATOM 2960 C C . VAL B 1 18 ? -4.879 13.111 -39.223 1 8.463 19 VAL A C 1
ATOM 2961 O O . VAL B 1 18 ? -4.438 12.445 -38.279 1 9.522 19 VAL A O 1
ATOM 2965 N N . LEU B 1 19 ? -5.382 14.342 -39.073 1 8.881 20 LEU A N 1
ATOM 2966 C CA . LEU B 1 19 ? -5.509 14.899 -37.739 1 9.533 20 LEU A CA 1
ATOM 2967 C C . LEU B 1 19 ? -6.364 14.003 -36.848 1 9.505 20 LEU A C 1
ATOM 2968 O O . LEU B 1 19 ? -5.972 13.717 -35.699 1 9.787 20 LEU A O 1
ATOM 2973 N N . GLU B 1 20 ? -7.538 13.571 -37.331 1 9.054 21 GLU A N 1
ATOM 2974 C CA . GLU B 1 20 ? -8.402 12.745 -36.505 1 9.804 21 GLU A CA 1
ATOM 2975 C C . GLU B 1 20 ? -7.743 11.411 -36.21 1 9.517 21 GLU A C 1
ATOM 2976 O O . GLU B 1 20 ? -7.917 10.869 -35.093 1 11.096 21 GLU A O 1
ATOM 2982 N N . LEU B 1 21 ? -6.99 10.825 -37.16 1 9.595 22 LEU A N 1
ATOM 2983 C CA . LEU B 1 21 ? -6.281 9.571 -36.925 1 9.702 22 LEU A CA 1
ATOM 2984 C C . LEU B 1 21 ? -5.288 9.736 -35.767 1 10.497 22 LEU A C 1
ATOM 2985 O O . LEU B 1 21 ? -5.186 8.869 -34.866 1 11.226 22 LEU A O 1
ATOM 2990 N N . LEU B 1 22 ? -4.529 10.819 -35.829 1 9.73 23 LEU A N 1
ATOM 2991 C CA . LEU B 1 22 ? -3.533 11.06 -34.772 1 11.332 23 LEU A CA 1
ATOM 2992 C C . LEU B 1 22 ? -4.2 11.235 -33.423 1 10.961 23 LEU A C 1
ATOM 2993 O O . LEU B 1 22 ? -3.731 10.648 -32.433 1 12.323 23 LEU A O 1
ATOM 2998 N N . GLU B 1 23 ? -5.272 12.022 -33.381 1 11.101 24 GLU A N 1
ATOM 2999 C CA . GLU B 1 23 ? -5.97 12.249 -32.12 1 12.476 24 GLU A CA 1
ATOM 3000 C C . GLU B 1 23 ? -6.563 10.962 -31.592 1 12.148 24 GLU A C 1
ATOM 3001 O O . GLU B 1 23 ? -6.676 10.824 -30.353 1 14.093 24 GLU A O 1
ATOM 3007 N N . ALA B 1 24 ? -6.953 10.037 -32.47 1 11.221 25 ALA A N 1
ATOM 3008 C CA . ALA B 1 24 ? -7.572 8.784 -32.084 1 12.122 25 ALA A CA 1
ATOM 3009 C C . ALA B 1 24 ? -6.556 7.694 -31.717 1 12.175 25 ALA A C 1
ATOM 3010 O O . ALA B 1 24 ? -6.948 6.597 -31.373 1 14.08 25 ALA A O 1
ATOM 3012 N N . GLY B 1 25 ? -5.266 8.018 -31.776 1 12.051 26 GLY A N 1
ATOM 3013 C CA . GLY B 1 25 ? -4.247 7.089 -31.308 1 12.435 26 GLY A CA 1
ATOM 3014 C C . GLY B 1 25 ? -3.688 6.168 -32.386 1 12.916 26 GLY A C 1
ATOM 3015 O O . GLY B 1 25 ? -2.941 5.265 -32.04 1 14.786 26 GLY A O 1
ATOM 3016 N N . TYR B 1 26 ? -3.993 6.395 -33.673 1 11.052 27 TYR A N 1
ATOM 3017 C CA . TYR B 1 26 ? -3.408 5.602 -34.745 1 11.243 27 TYR A CA 1
ATOM 3018 C C . TYR B 1 26 ? -2.083 6.202 -35.193 1 11.2 27 TYR A C 1
ATOM 3019 O O . TYR B 1 26 ? -1.747 7.335 -34.885 1 12.512 27 TYR A O 1
ATOM 3028 N N . LEU B 1 27 ? -1.342 5.385 -35.963 1 12.536 28 LEU A N 1
ATOM 3029 C CA . LEU B 1 27 ? -0.041 5.752 -36.502 1 12.549 28 LEU A CA 1
ATOM 3030 C C . LEU B 1 27 ? -0.141 5.858 -38.024 1 12.354 28 LEU A C 1
ATOM 3031 O O . LEU B 1 27 ? -0.02 4.871 -38.768 1 12.788 28 LEU A O 1
ATOM 3036 N N . PRO B 1 28 ? -0.349 7.045 -38.562 1 12.335 29 PRO A N 1
ATOM 3037 C CA . PRO B 1 28 ? -0.493 7.207 -40.001 1 13.173 29 PRO A CA 1
ATOM 3038 C C . PRO B 1 28 ? 0.821 7.232 -40.738 1 13.458 29 PRO A C 1
ATOM 3039 O O . PRO B 1 28 ? 1.817 7.782 -40.242 1 16.121 29 PRO A O 1
ATOM 3043 N N . VAL B 1 29 ? 0.775 6.776 -42.002 1 11.716 30 VAL A N 1
ATOM 3044 C CA . VAL B 1 29 ? 1.836 7.063 -42.949 1 10.321 30 VAL A CA 1
ATOM 3045 C C . VAL B 1 29 ? 1.107 7.687 -44.121 1 9.971 30 VAL A C 1
ATOM 3046 O O . VAL B 1 29 ? 0.133 7.084 -44.625 1 11.126 30 VAL A O 1
ATOM 3050 N N . VAL B 1 30 ? 1.489 8.859 -44.518 1 9.511 31 VAL A N 1
ATOM 3051 C CA . VAL B 1 30 ? 0.805 9.586 -45.575 1 10.032 31 VAL A CA 1
ATOM 3052 C C . VAL B 1 30 ? 1.636 9.604 -46.832 1 9.96 31 VAL A C 1
ATOM 3053 O O . VAL B 1 30 ? 2.862 9.844 -46.79 1 10.301 31 VAL A O 1
ATOM 3057 N N . ILE B 1 31 ? 0.97 9.422 -47.979 1 9.919 32 ILE A N 1
ATOM 3058 C CA . ILE B 1 31 ? 1.631 9.65 -49.261 1 10.554 32 ILE A CA 1
ATOM 3059 C C . ILE B 1 31 ? 0.824 10.675 -50.055 1 10.436 32 ILE A C 1
ATOM 3060 O O . ILE B 1 31 ? -0.444 10.714 -49.972 1 10.643 32 ILE A O 1
ATOM 3065 N N . ASP B 1 32 ? 1.498 11.49 -50.841 1 9.813 33 ASP A N 1
ATOM 3066 C CA . ASP B 1 32 ? 0.839 12.487 -51.673 1 9.695 33 ASP A CA 1
ATOM 3067 C C . ASP B 1 32 ? 1.842 12.909 -52.732 1 9.747 33 ASP A C 1
ATOM 3068 O O . ASP B 1 32 ? 3.073 12.919 -52.453 1 10.236 33 ASP A O 1
ATOM 3073 N N . ASN B 1 33 ? 1.365 13.245 -53.934 1 9.753 34 ASN A N 1
ATOM 3074 C CA . ASN B 1 33 ? 2.258 13.719 -54.985 1 10.3 34 ASN A CA 1
ATOM 3075 C C . ASN B 1 33 ? 2.202 15.231 -55.159 1 9.983 34 ASN A C 1
ATOM 3076 O O . ASN B 1 33 ? 2.86 15.757 -56.072 1 11.293 34 ASN A O 1
ATOM 3081 N N . PHE B 1 34 ? 1.499 15.967 -54.286 1 9.837 35 PHE A N 1
ATOM 3082 C CA . PHE B 1 34 ? 1.403 17.419 -54.342 1 10.465 35 PHE A CA 1
ATOM 3083 C C . PHE B 1 34 ? 0.647 17.935 -55.574 1 11.301 35 PHE A C 1
ATOM 3084 O O . PHE B 1 34 ? 0.694 19.124 -55.862 1 12.512 35 PHE A O 1
ATOM 3092 N N . HIS B 1 35 ? -0.1 17.071 -56.262 1 10.872 36 HIS A N 1
ATOM 3093 C CA . HIS B 1 35 ? -0.904 17.54 -57.39 1 12.008 36 HIS A CA 1
ATOM 3094 C C . HIS B 1 35 ? -1.824 18.686 -56.971 1 10.302 36 HIS A C 1
ATOM 3095 O O . HIS B 1 35 ? -2.023 19.654 -57.695 1 12.459 36 HIS A O 1
ATOM 3102 N N . ASN B 1 36 ? -2.438 18.564 -55.794 1 10.506 37 ASN A N 1
ATOM 3103 C CA . ASN B 1 36 ? -3.391 19.558 -55.324 1 10.995 37 ASN A CA 1
ATOM 3104 C C . ASN B 1 36 ? -3.147 19.905 -53.874 1 11.577 37 ASN A C 1
ATOM 3105 O O . ASN B 1 36 ? -4.087 20.122 -53.126 1 15.283 37 ASN A O 1
ATOM 3110 N N . ALA B 1 37 ? -1.895 19.91 -53.415 1 12.111 38 ALA A N 1
ATOM 3111 C CA . ALA B 1 37 ? -1.542 20.276 -52.054 1 11.888 38 ALA A CA 1
ATOM 3112 C C . ALA B 1 37 ? -0.318 21.163 -52.126 1 11.7 38 ALA A C 1
ATOM 3113 O O . ALA B 1 37 ? 0.566 20.978 -52.972 1 14.01 38 ALA A O 1
ATOM 3115 N N A PHE B 1 38 ? -0.263 22.129 -51.211 0.5 11.119 39 PHE A N 1
ATOM 3116 N N B PHE B 1 38 ? -0.208 22.055 -51.15 0.5 12.06 39 PHE A N 1
ATOM 3117 C CA A PHE B 1 38 ? 0.832 23.083 -51.116 0.5 11.462 39 PHE A CA 1
ATOM 3118 C CA B PHE B 1 38 ? 0.811 23.09 -51.131 0.5 12.895 39 PHE A CA 1
ATOM 3119 C C A PHE B 1 38 ? 2.007 22.532 -50.299 0.5 11.632 39 PHE A C 1
ATOM 3120 C C B PHE B 1 38 ? 1.989 22.625 -50.281 0.5 12.327 39 PHE A C 1
ATOM 3121 O O A PHE B 1 38 ? 1.874 21.901 -49.256 0.5 12.06 39 PHE A O 1
ATOM 3122 O O B PHE B 1 38 ? 1.814 22.077 -49.2 0.5 12.405 39 PHE A O 1
ATOM 3137 N N . ARG B 1 39 ? 3.206 22.812 -50.827 1 13.39 40 ARG A N 1
ATOM 3138 C CA . ARG B 1 39 ? 4.449 22.475 -50.139 1 13.895 40 ARG A CA 1
ATOM 3139 C C . ARG B 1 39 ? 4.667 23.413 -48.955 1 13.712 40 ARG A C 1
ATOM 3140 O O . ARG B 1 39 ? 4.329 24.599 -48.994 1 17.109 40 ARG A O 1
ATOM 3148 N N . GLY B 1 40 ? 5.192 22.829 -47.883 1 13.406 41 GLY A N 1
ATOM 3149 C CA . GLY B 1 40 ? 5.676 23.64 -46.769 1 14.29 41 GLY A CA 1
ATOM 3150 C C . GLY B 1 40 ? 7.158 23.988 -46.948 1 14.322 41 GLY A C 1
ATOM 3151 O O . GLY B 1 40 ? 7.828 23.557 -47.895 1 15.242 41 GLY A O 1
ATOM 3152 N N . GLY B 1 41 ? 7.691 24.744 -45.98 1 14.666 42 GLY A N 1
ATOM 3153 C CA . GLY B 1 41 ? 9.096 25.152 -45.977 1 14.517 42 GLY A CA 1
ATOM 3154 C C . GLY B 1 41 ? 10.05 24.017 -45.649 1 14.66 42 GLY A C 1
ATOM 3155 O O . GLY B 1 41 ? 11.271 24.175 -45.794 1 15.474 42 GLY A O 1
ATOM 3156 N N . GLY B 1 42 ? 9.534 22.886 -45.202 1 14.461 43 GLY A N 1
ATOM 3157 C CA . GLY B 1 42 ? 10.271 21.665 -44.918 1 15.395 43 GLY A CA 1
ATOM 3158 C C . GLY B 1 42 ? 9.716 20.54 -45.782 1 14.079 43 GLY A C 1
ATOM 3159 O O . GLY B 1 42 ? 9.123 20.767 -46.836 1 15.218 43 GLY A O 1
ATOM 3160 N N . SER B 1 43 ? 9.908 19.316 -45.322 1 14.661 44 SER A N 1
ATOM 3161 C CA . SER B 1 43 ? 9.493 18.173 -46.127 1 15.042 44 SER A CA 1
ATOM 3162 C C . SER B 1 43 ? 7.966 18.05 -46.212 1 15.554 44 SER A C 1
ATOM 3163 O O . SER B 1 43 ? 7.387 17.737 -47.277 1 17.252 44 SER A O 1
ATOM 3166 N N . LEU B 1 44 ? 7.292 18.278 -45.071 1 13.949 45 LEU A N 1
ATOM 3167 C CA . LEU B 1 44 ? 5.857 18.039 -45.011 1 14.01 45 LEU A CA 1
ATOM 3168 C C . LEU B 1 44 ? 5.131 19.037 -45.889 1 12.316 45 LEU A C 1
ATOM 3169 O O . LEU B 1 44 ? 5.441 20.22 -45.964 1 12.93 45 LEU A O 1
ATOM 3174 N N . PRO B 1 45 ? 3.994 18.621 -46.5 1 11.654 46 PRO A N 1
ATOM 3175 C CA . PRO B 1 45 ? 3.024 19.579 -47.011 1 11.541 46 PRO A CA 1
ATOM 3176 C C . PRO B 1 45 ? 2.663 20.545 -45.879 1 10.86 46 PRO A C 1
ATOM 3177 O O . PRO B 1 45 ? 2.643 20.14 -44.705 1 11.742 46 PRO A O 1
ATOM 3181 N N . GLU B 1 46 ? 2.35 21.776 -46.241 1 11.01 47 GLU A N 1
ATOM 3182 C CA . GLU B 1 46 ? 2.006 22.745 -45.201 1 11.916 47 GLU A CA 1
ATOM 3183 C C . GLU B 1 46 ? 0.831 22.284 -44.346 1 10.46 47 GLU A C 1
ATOM 3184 O O . GLU B 1 46 ? 0.853 22.465 -43.112 1 10.969 47 GLU A O 1
ATOM 3190 N N . SER B 1 47 ? -0.189 21.672 -44.982 1 10.355 48 SER A N 1
ATOM 3191 C CA . SER B 1 47 ? -1.319 21.211 -44.184 1 10.015 48 SER A CA 1
ATOM 3192 C C . SER B 1 47 ? -0.845 20.277 -43.068 1 10.125 48 SER A C 1
ATOM 3193 O O . SER B 1 47 ? -1.331 20.375 -41.933 1 10.147 48 SER A O 1
ATOM 3196 N N . LEU B 1 48 ? 0.032 19.334 -43.401 1 9.673 49 LEU A N 1
ATOM 3197 C CA . LEU B 1 48 ? 0.43 18.32 -42.435 1 10.295 49 LEU A CA 1
ATOM 3198 C C . LEU B 1 48 ? 1.472 18.863 -41.445 1 9.798 49 LEU A C 1
ATOM 3199 O O . LEU B 1 48 ? 1.493 18.408 -40.307 1 10.587 49 LEU A O 1
ATOM 3204 N N . ARG B 1 49 ? 2.271 19.845 -41.86 1 10.018 50 ARG A N 1
ATOM 3205 C CA . ARG B 1 49 ? 3.127 20.527 -40.888 1 10.931 50 ARG A CA 1
ATOM 3206 C C . ARG B 1 49 ? 2.252 21.13 -39.796 1 10.6 50 ARG A C 1
ATOM 3207 O O . ARG B 1 49 ? 2.578 21.094 -38.611 1 11.164 50 ARG A O 1
ATOM 3215 N N . ARG B 1 50 ? 1.14 21.77 -40.22 1 10.752 51 ARG A N 1
ATOM 3216 C CA . ARG B 1 50 ? 0.239 22.38 -39.236 1 10.331 51 ARG A CA 1
ATOM 3217 C C . ARG B 1 50 ? -0.493 21.313 -38.419 1 10.062 51 ARG A C 1
ATOM 3218 O O . ARG B 1 50 ? -0.687 21.505 -37.213 1 10.294 51 ARG A O 1
ATOM 3226 N N . VAL B 1 51 ? -0.907 20.195 -39.027 1 9.707 52 VAL A N 1
ATOM 3227 C CA . VAL B 1 51 ? -1.516 19.112 -38.267 1 10.259 52 VAL A CA 1
ATOM 3228 C C . VAL B 1 51 ? -0.563 18.622 -37.166 1 10.169 52 VAL A C 1
ATOM 3229 O O . VAL B 1 51 ? -1.008 18.307 -36.055 1 10.723 52 VAL A O 1
ATOM 3233 N N . GLN B 1 52 ? 0.744 18.497 -37.46 1 10.951 53 GLN A N 1
ATOM 3234 C CA . GLN B 1 52 ? 1.672 18.094 -36.407 1 11.849 53 GLN A CA 1
ATOM 3235 C C . GLN B 1 52 ? 1.643 19.086 -35.247 1 12.782 53 GLN A C 1
ATOM 3236 O O . GLN B 1 52 ? 1.646 18.677 -34.064 1 14.049 53 GLN A O 1
ATOM 3242 N N . GLU B 1 53 ? 1.616 20.387 -35.547 1 13.318 54 GLU A N 1
ATOM 3243 C CA . GLU B 1 53 ? 1.553 21.364 -34.458 1 14.255 54 GLU A CA 1
ATOM 3244 C C . GLU B 1 53 ? 0.221 21.275 -33.71 1 13.388 54 GLU A C 1
ATOM 3245 O O . GLU B 1 53 ? 0.222 21.402 -32.468 1 15.729 54 GLU A O 1
ATOM 3251 N N . LEU B 1 54 ? -0.902 21.091 -34.417 1 12.004 55 LEU A N 1
ATOM 3252 C CA . LEU B 1 54 ? -2.207 21.045 -33.769 1 11.871 55 LEU A CA 1
ATOM 3253 C C . LEU B 1 54 ? -2.326 19.85 -32.836 1 12.785 55 LEU A C 1
ATOM 3254 O O . LEU B 1 54 ? -3.041 19.941 -31.831 1 16.297 55 LEU A O 1
ATOM 3259 N N . THR B 1 55 ? -1.708 18.715 -33.167 1 11.862 56 THR A N 1
ATOM 3260 C CA . THR B 1 55 ? -1.931 17.477 -32.429 1 11.976 56 THR A CA 1
ATOM 3261 C C . THR B 1 55 ? -0.788 17.193 -31.454 1 12.896 56 THR A C 1
ATOM 3262 O O . THR B 1 55 ? -0.95 16.327 -30.577 1 14.138 56 THR A O 1
ATOM 3266 N N . GLY B 1 56 ? 0.386 17.787 -31.66 1 11.867 57 GLY A N 1
ATOM 3267 C CA . GLY B 1 56 ? 1.567 17.413 -30.882 1 13.314 57 GLY A CA 1
ATOM 3268 C C . GLY B 1 56 ? 2.165 16.081 -31.32 1 12.568 57 GLY A C 1
ATOM 3269 O O . GLY B 1 56 ? 3.037 15.525 -30.601 1 14.434 57 GLY A O 1
ATOM 3270 N N . ARG B 1 57 ? 1.761 15.548 -32.491 1 11.873 58 ARG A N 1
ATOM 3271 C CA . ARG B 1 57 ? 2.233 14.244 -32.93 1 12.762 58 ARG A CA 1
ATOM 3272 C C . ARG B 1 57 ? 2.885 14.355 -34.304 1 13.815 58 ARG A C 1
ATOM 3273 O O . ARG B 1 57 ? 2.543 15.201 -35.111 1 15.225 58 ARG A O 1
ATOM 3281 N N . SER B 1 58 ? 3.816 13.452 -34.585 1 15.132 59 SER A N 1
ATOM 3282 C CA A SER B 1 58 ? 4.521 13.462 -35.855 0.5 15.143 59 SER A CA 1
ATOM 3283 C CA B SER B 1 58 ? 4.578 13.347 -35.823 0.5 16.164 59 SER A CA 1
ATOM 3284 C C . SER B 1 58 ? 3.724 12.716 -36.911 1 15.211 59 SER A C 1
ATOM 3285 O O . SER B 1 58 ? 3.039 11.753 -36.667 1 17.106 59 SER A O 1
ATOM 3290 N N . VAL B 1 59 ? 3.894 13.234 -38.137 1 16.558 60 VAL A N 1
ATOM 3291 C CA . VAL B 1 59 ? 3.284 12.711 -39.35 1 17.115 60 VAL A CA 1
ATOM 3292 C C . VAL B 1 59 ? 4.402 12.07 -40.182 1 14.923 60 VAL A C 1
ATOM 3293 O O . VAL B 1 59 ? 5.327 12.778 -40.578 1 17.139 60 VAL A O 1
ATOM 3297 N N . GLU B 1 60 ? 4.333 10.77 -40.387 1 13.376 61 GLU A N 1
ATOM 3298 C CA A GLU B 1 60 ? 5.26 10.128 -41.33 0.5 12.972 61 GLU A CA 1
ATOM 3299 C CA B GLU B 1 60 ? 5.231 10.083 -41.321 0.5 12.385 61 GLU A CA 1
ATOM 3300 C C . GLU B 1 60 ? 4.744 10.315 -42.756 1 11.303 61 GLU A C 1
ATOM 3301 O O . GLU B 1 60 ? 3.567 10.073 -43.018 1 12.778 61 GLU A O 1
ATOM 3312 N N . PHE B 1 61 ? 5.604 10.802 -43.643 1 11.624 62 PHE A N 1
ATOM 3313 C CA . PHE B 1 61 ? 5.154 11.253 -44.96 1 10.937 62 PHE A CA 1
ATOM 3314 C C . PHE B 1 61 ? 6.174 10.853 -46.01 1 10.763 62 PHE A C 1
ATOM 3315 O O . PHE B 1 61 ? 7.398 11.028 -45.829 1 12.739 62 PHE A O 1
ATOM 3323 N N . GLU B 1 62 ? 5.675 10.408 -47.162 1 10.649 63 GLU A N 1
ATOM 3324 C CA . GLU B 1 62 ? 6.48 10.154 -48.347 1 11.139 63 GLU A CA 1
ATOM 3325 C C . GLU B 1 62 ? 5.806 10.867 -49.52 1 10.698 63 GLU A C 1
ATOM 3326 O O . GLU B 1 62 ? 4.584 10.674 -49.763 1 11.966 63 GLU A O 1
ATOM 3332 N N . GLU B 1 63 ? 6.565 11.64 -50.286 1 10.495 64 GLU A N 1
ATOM 3333 C CA . GLU B 1 63 ? 6.109 12.178 -51.565 1 11.045 64 GLU A CA 1
ATOM 3334 C C . GLU B 1 63 ? 6.244 11.083 -52.597 1 10.592 64 GLU A C 1
ATOM 3335 O O . GLU B 1 63 ? 7.357 10.617 -52.914 1 11.39 64 GLU A O 1
ATOM 3341 N N . MET B 1 64 ? 5.125 10.661 -53.193 1 10.61 65 MET A N 1
ATOM 3342 C CA . MET B 1 64 ? 5.125 9.646 -54.236 1 11.207 65 MET A CA 1
ATOM 3343 C C . MET B 1 64 ? 3.765 9.682 -54.927 1 10.788 65 MET A C 1
ATOM 3344 O O . MET B 1 64 ? 2.8 10.258 -54.421 1 10.888 65 MET A O 1
ATOM 3349 N N . ASP B 1 65 ? 3.738 9.04 -56.093 1 11.779 66 ASP A N 1
ATOM 3350 C CA . ASP B 1 65 ? 2.538 8.963 -56.924 1 11.681 66 ASP A CA 1
ATOM 3351 C C . ASP B 1 65 ? 2.024 7.549 -56.867 1 11.98 66 ASP A C 1
ATOM 3352 O O . ASP B 1 65 ? 2.77 6.581 -57.114 1 13.091 66 ASP A O 1
ATOM 3357 N N . ILE B 1 66 ? 0.71 7.384 -56.603 1 11.358 67 ILE A N 1
ATOM 3358 C CA A ILE B 1 66 ? 0.2 6.016 -56.527 0.51 12.528 67 ILE A CA 1
ATOM 3359 C CA B ILE B 1 66 ? 0.033 6.105 -56.583 0.49 12.789 67 ILE A CA 1
ATOM 3360 C C . ILE B 1 66 ? 0.217 5.325 -57.897 1 12.053 67 ILE A C 1
ATOM 3361 O O . ILE B 1 66 ? 0.035 4.108 -57.923 1 14.513 67 ILE A O 1
ATOM 3370 N N . LEU B 1 67 ? 0.454 6.047 -58.973 1 11.013 68 LEU A N 1
ATOM 3371 C CA . LEU B 1 67 ? 0.601 5.413 -60.296 1 11.45 68 LEU A CA 1
ATOM 3372 C C . LEU B 1 67 ? 1.966 4.739 -60.45 1 13.253 68 LEU A C 1
ATOM 3373 O O . LEU B 1 67 ? 2.153 3.974 -61.418 1 13.81 68 LEU A O 1
ATOM 3378 N N . ASP B 1 68 ? 2.909 5.021 -59.548 1 12.826 69 ASP A N 1
ATOM 3379 C CA A ASP B 1 68 ? 4.246 4.46 -59.686 0.5 13.221 69 ASP A CA 1
ATOM 3380 C CA B ASP B 1 68 ? 4.277 4.498 -59.675 0.5 13.898 69 ASP A CA 1
ATOM 3381 C C . ASP B 1 68 ? 4.325 3.142 -58.941 1 15.373 69 ASP A C 1
ATOM 3382 O O . ASP B 1 68 ? 4.397 3.059 -57.707 1 15.121 69 ASP A O 1
ATOM 3391 N N . GLN B 1 69 ? 4.254 2.022 -59.698 1 16.67 70 GLN A N 1
ATOM 3392 C CA . GLN B 1 69 ? 4.234 0.707 -59.096 1 17.385 70 GLN A CA 1
ATOM 3393 C C . GLN B 1 69 ? 5.443 0.413 -58.196 1 15.869 70 GLN A C 1
ATOM 3394 O O . GLN B 1 69 ? 5.271 -0.172 -57.14 1 17.173 70 GLN A O 1
ATOM 3400 N N . GLY B 1 70 ? 6.619 0.787 -58.661 1 16.192 71 GLY A N 1
ATOM 3401 C CA . GLY B 1 70 ? 7.803 0.424 -57.877 1 14.821 71 GLY A CA 1
ATOM 3402 C C . GLY B 1 70 ? 7.829 1.155 -56.536 1 14.757 71 GLY A C 1
ATOM 3403 O O . GLY B 1 70 ? 8.221 0.592 -55.524 1 14.465 71 GLY A O 1
ATOM 3404 N N . ALA B 1 71 ? 7.351 2.413 -56.547 1 15.664 72 ALA A N 1
ATOM 3405 C CA . ALA B 1 71 ? 7.313 3.185 -55.302 1 14.585 72 ALA A CA 1
ATOM 3406 C C . ALA B 1 71 ? 6.292 2.582 -54.354 1 15.218 72 ALA A C 1
ATOM 3407 O O . ALA B 1 71 ? 6.515 2.474 -53.141 1 15.44 72 ALA A O 1
ATOM 3409 N N . LEU B 1 72 ? 5.156 2.152 -54.902 1 15.939 73 LEU A N 1
ATOM 3410 C CA . LEU B 1 72 ? 4.131 1.585 -54.07 1 17.989 73 LEU A CA 1
ATOM 3411 C C . LEU B 1 72 ? 4.562 0.242 -53.493 1 16.479 73 LEU A C 1
ATOM 3412 O O . LEU B 1 72 ? 4.352 -0.036 -52.312 1 16.586 73 LEU A O 1
ATOM 3417 N N . GLN B 1 73 ? 5.222 -0.589 -54.33 1 15.612 74 GLN A N 1
ATOM 3418 C CA . GLN B 1 73 ? 5.737 -1.842 -53.816 1 16.176 74 GLN A CA 1
ATOM 3419 C C . GLN B 1 73 ? 6.741 -1.625 -52.675 1 13.789 74 GLN A C 1
ATOM 3420 O O . GLN B 1 73 ? 6.693 -2.279 -51.66 1 14.678 74 GLN A O 1
ATOM 3426 N N . ARG B 1 74 ? 7.659 -0.662 -52.861 1 12.803 75 ARG A N 1
ATOM 3427 C CA . ARG B 1 74 ? 8.663 -0.398 -51.825 1 12.682 75 ARG A CA 1
ATOM 3428 C C . ARG B 1 74 ? 8.001 0.111 -50.55 1 12.306 75 ARG A C 1
ATOM 3429 O O . ARG B 1 74 ? 8.415 -0.227 -49.459 1 12.187 75 ARG A O 1
ATOM 3437 N N . LEU B 1 75 ? 6.928 0.918 -50.687 1 11.58 76 LEU A N 1
ATOM 3438 C CA . LEU B 1 75 ? 6.238 1.476 -49.523 1 12.183 76 LEU A CA 1
ATOM 3439 C C . LEU B 1 75 ? 5.675 0.35 -48.663 1 12.476 76 LEU A C 1
ATOM 3440 O O . LEU B 1 75 ? 5.803 0.361 -47.443 1 12.7 76 LEU A O 1
ATOM 3445 N N . PHE B 1 76 ? 4.991 -0.609 -49.313 1 13.818 77 PHE A N 1
ATOM 3446 C CA . PHE B 1 76 ? 4.363 -1.699 -48.583 1 13.331 77 PHE A CA 1
ATOM 3447 C C . PHE B 1 76 ? 5.375 -2.701 -48.007 1 15.008 77 PHE A C 1
ATOM 3448 O O . PHE B 1 76 ? 5.098 -3.387 -47.03 1 17.124 77 PHE A O 1
ATOM 3456 N N . LYS B 1 77 ? 6.585 -2.748 -48.58 1 14.742 78 LYS A N 1
ATOM 3457 C CA . LYS B 1 77 ? 7.638 -3.56 -47.981 1 16.578 78 LYS A CA 1
ATOM 3458 C C . LYS B 1 77 ? 8.245 -2.829 -46.792 1 15.929 78 LYS A C 1
ATOM 3459 O O . LYS B 1 77 ? 8.578 -3.453 -45.777 1 18.501 78 LYS A O 1
ATOM 3465 N N . LYS B 1 78 ? 8.332 -1.491 -46.854 1 14.653 79 LYS A N 1
ATOM 3466 C CA . LYS B 1 78 ? 8.988 -0.773 -45.774 1 14.363 79 LYS A CA 1
ATOM 3467 C C . LYS B 1 78 ? 8.115 -0.69 -44.521 1 15.657 79 LYS A C 1
ATOM 3468 O O . LYS B 1 78 ? 8.627 -0.682 -43.399 1 16.799 79 LYS A O 1
ATOM 3474 N N . TYR B 1 79 ? 6.799 -0.467 -44.681 1 14.784 80 TYR A N 1
ATOM 3475 C CA . TYR B 1 79 ? 5.905 -0.259 -43.542 1 14.97 80 TYR A CA 1
ATOM 3476 C C . TYR B 1 79 ? 5.012 -1.487 -43.394 1 17.034 80 TYR A C 1
ATOM 3477 O O . TYR B 1 79 ? 4.676 -2.101 -44.407 1 21.529 80 TYR A O 1
ATOM 3486 N N . SER B 1 80 ? 4.561 -1.757 -42.177 1 18.027 81 SER A N 1
ATOM 3487 C CA A SER B 1 80 ? 3.604 -2.836 -41.994 0.5 18.554 81 SER A CA 1
ATOM 3488 C CA B SER B 1 80 ? 3.619 -2.83 -41.916 0.5 18.357 81 SER A CA 1
ATOM 3489 C C . SER B 1 80 ? 2.227 -2.23 -41.769 1 16.592 81 SER A C 1
ATOM 3490 O O . SER B 1 80 ? 1.945 -1.71 -40.703 1 18.465 81 SER A O 1
ATOM 3495 N N . PHE B 1 81 ? 1.436 -2.19 -42.863 1 15.45 82 PHE A N 1
ATOM 3496 C CA . PHE B 1 81 ? 0.134 -1.524 -42.795 1 13.967 82 PHE A CA 1
ATOM 3497 C C . PHE B 1 81 ? -0.921 -2.507 -42.332 1 14.39 82 PHE A C 1
ATOM 3498 O O . PHE B 1 81 ? -0.93 -3.654 -42.805 1 15.667 82 PHE A O 1
ATOM 3506 N N . MET B 1 82 ? -1.811 -2.062 -41.459 1 12.958 83 MET A N 1
ATOM 3507 C CA . MET B 1 82 ? -2.965 -2.87 -41.148 1 14.353 83 MET A CA 1
ATOM 3508 C C . MET B 1 82 ? -4.2 -2.463 -41.949 1 13.114 83 MET A C 1
ATOM 3509 O O . MET B 1 82 ? -5.172 -3.192 -42.003 1 14.172 83 MET A O 1
ATOM 3514 N N . ALA B 1 83 ? -4.218 -1.246 -42.505 1 11.225 84 ALA A N 1
ATOM 3515 C CA . ALA B 1 83 ? -5.358 -0.745 -43.27 1 10.901 84 ALA A CA 1
ATOM 3516 C C . ALA B 1 83 ? -4.885 0.421 -44.105 1 10.357 84 ALA A C 1
ATOM 3517 O O . ALA B 1 83 ? -3.824 0.998 -43.87 1 11.081 84 ALA A O 1
ATOM 3519 N N . VAL B 1 84 ? -5.699 0.769 -45.116 1 9.841 85 VAL A N 1
ATOM 3520 C CA . VAL B 1 84 ? -5.472 1.872 -46.01 1 9.482 85 VAL A CA 1
ATOM 3521 C C . VAL B 1 84 ? -6.737 2.731 -46.085 1 9.307 85 VAL A C 1
ATOM 3522 O O . VAL B 1 84 ? -7.843 2.176 -46.243 1 9.795 85 VAL A O 1
ATOM 3526 N N . ILE B 1 85 ? -6.575 4.046 -46.01 1 8.877 86 ILE A N 1
ATOM 3527 C CA . ILE B 1 85 ? -7.645 5.005 -46.281 1 8.803 86 ILE A CA 1
ATOM 3528 C C . ILE B 1 85 ? -7.243 5.746 -47.538 1 8.812 86 ILE A C 1
ATOM 3529 O O . ILE B 1 85 ? -6.181 6.351 -47.599 1 9.331 86 ILE A O 1
ATOM 3534 N N . HIS B 1 86 ? -8.1 5.626 -48.589 1 8.553 87 HIS A N 1
ATOM 3535 C CA . HIS B 1 86 ? -7.695 6.047 -49.932 1 8.787 87 HIS A CA 1
ATOM 3536 C C . HIS B 1 86 ? -8.416 7.325 -50.367 1 8.985 87 HIS A C 1
ATOM 3537 O O . HIS B 1 86 ? -9.616 7.254 -50.784 1 10.528 87 HIS A O 1
ATOM 3544 N N . PHE B 1 87 ? -7.678 8.44 -50.346 1 8.618 88 PHE A N 1
ATOM 3545 C CA . PHE B 1 87 ? -8.162 9.715 -50.832 1 8.965 88 PHE A CA 1
ATOM 3546 C C . PHE B 1 87 ? -7.48 10.156 -52.132 1 9.521 88 PHE A C 1
ATOM 3547 O O . PHE B 1 87 ? -7.958 11.114 -52.787 1 11.134 88 PHE A O 1
ATOM 3555 N N . ALA B 1 88 ? -6.35 9.551 -52.546 1 8.958 89 ALA A N 1
ATOM 3556 C CA . ALA B 1 88 ? -5.587 10.081 -53.667 1 9.599 89 ALA A CA 1
ATOM 3557 C C . ALA B 1 88 ? -6.441 9.952 -54.915 1 10.099 89 ALA A C 1
ATOM 3558 O O . ALA B 1 88 ? -6.983 8.851 -55.235 1 13.127 89 ALA A O 1
ATOM 3560 N N . GLY B 1 89 ? -6.633 11.037 -55.617 1 9.855 90 GLY A N 1
ATOM 3561 C CA . GLY B 1 89 ? -7.497 11.034 -56.782 1 9.703 90 GLY A CA 1
ATOM 3562 C C . GLY B 1 89 ? -7.659 12.442 -57.302 1 9.565 90 GLY A C 1
ATOM 3563 O O . GLY B 1 89 ? -7.281 13.409 -56.616 1 10.058 90 GLY A O 1
ATOM 3564 N N . LEU B 1 90 ? -8.318 12.564 -58.451 1 9.319 91 LEU A N 1
ATOM 3565 C CA . LEU B 1 90 ? -8.722 13.821 -59.048 1 9.536 91 LEU A CA 1
ATOM 3566 C C . LEU B 1 90 ? -10.231 13.954 -58.827 1 9.93 91 LEU A C 1
ATOM 3567 O O . LEU B 1 90 ? -10.939 12.946 -58.875 1 10.115 91 LEU A O 1
ATOM 3572 N N . LYS B 1 91 ? -10.71 15.179 -58.568 1 10.11 92 LYS A N 1
ATOM 3573 C CA A LYS B 1 91 ? -12.084 15.297 -58.092 0.49 11.281 92 LYS A CA 1
ATOM 3574 C CA B LYS B 1 91 ? -12.076 15.3 -58.082 0.51 10.974 92 LYS A CA 1
ATOM 3575 C C . LYS B 1 91 ? -12.807 16.525 -58.626 1 11.795 92 LYS A C 1
ATOM 3576 O O . LYS B 1 91 ? -13.9 16.827 -58.132 1 13.954 92 LYS A O 1
ATOM 3587 N N . ALA B 1 92 ? -12.275 17.217 -59.618 1 11.838 93 ALA A N 1
ATOM 3588 C CA . ALA B 1 92 ? -12.973 18.403 -60.156 1 13.029 93 ALA A CA 1
ATOM 3589 C C . ALA B 1 92 ? -13.923 17.974 -61.287 1 13.683 93 ALA A C 1
ATOM 3590 O O . ALA B 1 92 ? -13.464 17.521 -62.338 1 13.598 93 ALA A O 1
ATOM 3592 N N . VAL B 1 93 ? -15.227 18.131 -61.093 1 13.73 94 VAL A N 1
ATOM 3593 C CA . VAL B 1 93 ? -16.175 17.619 -62.067 1 15.103 94 VAL A CA 1
ATOM 3594 C C . VAL B 1 93 ? -16.026 18.247 -63.44 1 14.13 94 VAL A C 1
ATOM 3595 O O . VAL B 1 93 ? -16.002 17.539 -64.472 1 13.622 94 VAL A O 1
ATOM 3599 N N . GLY B 1 94 ? -15.87 19.567 -63.49 1 14.512 95 GLY A N 1
ATOM 3600 C CA . GLY B 1 94 ? -15.815 20.204 -64.812 1 14.827 95 GLY A CA 1
ATOM 3601 C C . GLY B 1 94 ? -14.534 19.81 -65.537 1 14.184 95 GLY A C 1
ATOM 3602 O O . GLY B 1 94 ? -14.539 19.496 -66.739 1 15.57 95 GLY A O 1
ATOM 3603 N N . GLU B 1 95 ? -13.428 19.662 -64.789 1 13.512 96 GLU A N 1
ATOM 3604 C CA . GLU B 1 95 ? -12.19 19.207 -65.383 1 13.529 96 GLU A CA 1
ATOM 3605 C C . GLU B 1 95 ? -12.353 17.769 -65.923 1 12.031 96 GLU A C 1
ATOM 3606 O O . GLU B 1 95 ? -11.756 17.418 -66.939 1 13.219 96 GLU A O 1
ATOM 3612 N N . SER B 1 96 ? -13.099 16.936 -65.189 1 11.415 97 SER A N 1
ATOM 3613 C CA . SER B 1 96 ? -13.276 15.546 -65.604 1 10.794 97 SER A CA 1
ATOM 3614 C C . SER B 1 96 ? -13.945 15.437 -66.967 1 11.109 97 SER A C 1
ATOM 3615 O O . SER B 1 96 ? -13.626 14.523 -67.735 1 11.647 97 SER A O 1
ATOM 3618 N N . VAL B 1 97 ? -14.852 16.358 -67.3 1 11.466 98 VAL A N 1
ATOM 3619 C CA . VAL B 1 97 ? -15.554 16.311 -68.586 1 11.924 98 VAL A CA 1
ATOM 3620 C C . VAL B 1 97 ? -14.567 16.652 -69.695 1 12.744 98 VAL A C 1
ATOM 3621 O O . VAL B 1 97 ? -14.603 16.057 -70.781 1 14.211 98 VAL A O 1
ATOM 3625 N N . GLN B 1 98 ? -13.628 17.569 -69.415 1 12.475 99 GLN A N 1
ATOM 3626 C CA . GLN B 1 98 ? -12.63 17.983 -70.387 1 13.437 99 GLN A CA 1
ATOM 3627 C C . GLN B 1 98 ? -11.463 17.023 -70.518 1 13.183 99 GLN A C 1
ATOM 3628 O O . GLN B 1 98 ? -10.873 16.914 -71.594 1 14.512 99 GLN A O 1
ATOM 3634 N N . LYS B 1 99 ? -11.113 16.33 -69.43 1 12.491 100 LYS A N 1
ATOM 3635 C CA . LYS B 1 99 ? -9.925 15.499 -69.343 1 12.842 100 LYS A CA 1
ATOM 3636 C C . LYS B 1 99 ? -10.272 14.126 -68.793 1 11.605 100 LYS A C 1
ATOM 3637 O O . LYS B 1 99 ? -9.668 13.63 -67.829 1 11.638 100 LYS A O 1
ATOM 3643 N N . PRO B 1 100 ? -11.19 13.393 -69.467 1 10.844 101 PRO A N 1
ATOM 3644 C CA . PRO B 1 100 ? -11.615 12.119 -68.898 1 11.115 101 PRO A CA 1
ATOM 3645 C C . PRO B 1 100 ? -10.466 11.152 -68.718 1 10.735 101 PRO A C 1
ATOM 3646 O O . PRO B 1 100 ? -10.46 10.384 -67.756 1 10.183 101 PRO A O 1
ATOM 3650 N N . LEU B 1 101 ? -9.547 11.074 -69.695 1 10.704 102 LEU A N 1
ATOM 3651 C CA . LEU B 1 101 ? -8.499 10.053 -69.571 1 11.156 102 LEU A CA 1
ATOM 3652 C C . LEU B 1 101 ? -7.644 10.286 -68.326 1 10.418 102 LEU A C 1
ATOM 3653 O O . LEU B 1 101 ? -7.129 9.343 -67.763 1 11.765 102 LEU A O 1
ATOM 3658 N N . ASP B 1 102 ? -7.414 11.54 -67.933 1 11.095 103 ASP A N 1
ATOM 3659 C CA . ASP B 1 102 ? -6.627 11.795 -66.726 1 11.206 103 ASP A CA 1
ATOM 3660 C C . ASP B 1 102 ? -7.355 11.294 -65.489 1 10.285 103 ASP A C 1
ATOM 3661 O O . ASP B 1 102 ? -6.751 10.744 -64.582 1 10.686 103 ASP A O 1
ATOM 3666 N N . TYR B 1 103 ? -8.681 11.479 -65.456 1 9.633 104 TYR A N 1
ATOM 3667 C CA . TYR B 1 103 ? -9.486 10.996 -64.345 1 9.407 104 TYR A CA 1
ATOM 3668 C C . TYR B 1 103 ? -9.503 9.492 -64.294 1 8.882 104 TYR A C 1
ATOM 3669 O O . TYR B 1 103 ? -9.363 8.877 -63.246 1 9.431 104 TYR A O 1
ATOM 3678 N N . TYR B 1 104 ? -9.688 8.815 -65.451 1 9.088 105 TYR A N 1
ATOM 3679 C CA . TYR B 1 104 ? -9.679 7.364 -65.458 1 9.615 105 TYR A CA 1
ATOM 3680 C C . TYR B 1 104 ? -8.298 6.84 -65.087 1 8.943 105 TYR A C 1
ATOM 3681 O O . TYR B 1 104 ? -8.188 5.862 -64.393 1 9.832 105 TYR A O 1
ATOM 3690 N N . ARG B 1 105 ? -7.237 7.464 -65.609 1 9.548 106 ARG A N 1
ATOM 3691 C CA . ARG B 1 105 ? -5.901 7.01 -65.229 1 9.888 106 ARG A CA 1
ATOM 3692 C C . ARG B 1 105 ? -5.66 7.15 -63.728 1 9.429 106 ARG A C 1
ATOM 3693 O O . ARG B 1 105 ? -5.333 6.181 -63.066 1 9.982 106 ARG A O 1
ATOM 3701 N N . VAL B 1 106 ? -5.808 8.368 -63.181 1 9.394 107 VAL A N 1
ATOM 3702 C CA . VAL B 1 106 ? -5.433 8.509 -61.764 1 9.714 107 VAL A CA 1
ATOM 3703 C C . VAL B 1 106 ? -6.386 7.731 -60.874 1 9.977 107 VAL A C 1
ATOM 3704 O O . VAL B 1 106 ? -5.968 7.04 -59.959 1 10.733 107 VAL A O 1
ATOM 3708 N N . ASN B 1 107 ? -7.697 7.868 -61.117 1 9.476 108 ASN A N 1
ATOM 3709 C CA . ASN B 1 107 ? -8.646 7.285 -60.189 1 9.686 108 ASN A CA 1
ATOM 3710 C C . ASN B 1 107 ? -8.727 5.773 -60.381 1 10.441 108 ASN A C 1
ATOM 3711 O O . ASN B 1 107 ? -8.648 5.012 -59.431 1 10.429 108 ASN A O 1
ATOM 3716 N N . LEU B 1 108 ? -8.92 5.301 -61.627 1 10.462 109 LEU A N 1
ATOM 3717 C CA . LEU B 1 108 ? -9.087 3.864 -61.866 1 10.826 109 LEU A CA 1
ATOM 3718 C C . LEU B 1 108 ? -7.77 3.119 -61.79 1 10.429 109 LEU A C 1
ATOM 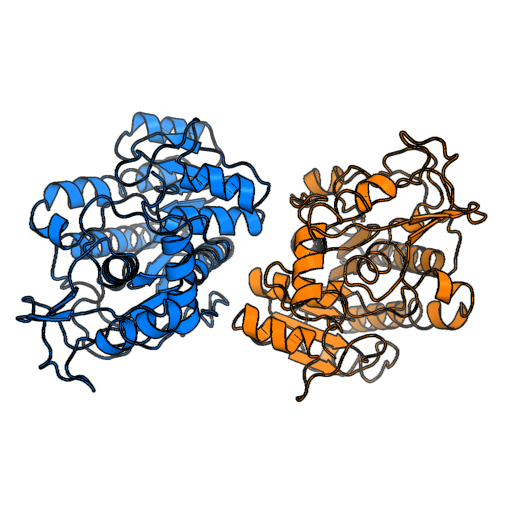3719 O O . LEU B 1 108 ? -7.65 2.178 -61.036 1 10.628 109 LEU A O 1
ATOM 3724 N N . THR B 1 109 ? -6.818 3.495 -62.645 1 11.039 110 THR A N 1
ATOM 3725 C CA A THR B 1 109 ? -5.549 2.772 -62.653 0.69 11.749 110 THR A CA 1
ATOM 3726 C CA B THR B 1 109 ? -5.588 2.736 -62.641 0.31 10.677 110 THR A CA 1
ATOM 3727 C C . THR B 1 109 ? -4.852 2.906 -61.301 1 10.487 110 THR A C 1
ATOM 3728 O O . THR B 1 109 ? -4.289 1.957 -60.77 1 11.643 110 THR A O 1
ATOM 3735 N N . GLY B 1 110 ? -4.93 4.117 -60.675 1 10.434 111 GLY A N 1
ATOM 3736 C CA . GLY B 1 110 ? -4.317 4.278 -59.377 1 10.818 111 GLY A CA 1
ATOM 3737 C C . GLY B 1 110 ? -4.923 3.358 -58.347 1 9.468 111 GLY A C 1
ATOM 3738 O O . GLY B 1 110 ? -4.217 2.736 -57.55 1 10.471 111 GLY A O 1
ATOM 3739 N N . THR B 1 111 ? -6.266 3.277 -58.324 1 9.729 112 THR A N 1
ATOM 3740 C CA . THR B 1 111 ? -6.907 2.433 -57.337 1 9.186 112 THR A CA 1
ATOM 3741 C C . THR B 1 111 ? -6.633 0.955 -57.609 1 8.702 112 THR A C 1
ATOM 3742 O O . THR B 1 111 ? -6.412 0.191 -56.711 1 9.559 112 THR A O 1
ATOM 3746 N N . ILE B 1 112 ? -6.681 0.521 -58.89 1 9.694 113 ILE A N 1
ATOM 3747 C CA . ILE B 1 112 ? -6.403 -0.869 -59.205 1 9.957 113 ILE A CA 1
ATOM 3748 C C . ILE B 1 112 ? -5.006 -1.246 -58.716 1 10.485 113 ILE A C 1
ATOM 3749 O O . ILE B 1 112 ? -4.822 -2.295 -58.119 1 11.251 113 ILE A O 1
ATOM 3754 N N . GLN B 1 113 ? -4.028 -0.37 -58.997 1 10.943 114 GLN A N 1
ATOM 3755 C CA A GLN B 1 113 ? -2.676 -0.691 -58.559 0.6 11.767 114 GLN A CA 1
ATOM 3756 C CA B GLN B 1 113 ? -2.661 -0.657 -58.574 0.4 11.473 114 GLN A CA 1
ATOM 3757 C C . GLN B 1 113 ? -2.567 -0.758 -57.043 1 10.828 114 GLN A C 1
ATOM 3758 O O . GLN B 1 113 ? -1.877 -1.61 -56.495 1 11.996 114 GLN A O 1
ATOM 3769 N N . LEU B 1 114 ? -3.272 0.158 -56.309 1 10.684 115 LEU A N 1
ATOM 3770 C CA . LEU B 1 114 ? -3.295 0.099 -54.859 1 10.579 115 LEU A CA 1
ATOM 3771 C C . LEU B 1 114 ? -3.874 -1.223 -54.397 1 10.544 115 LEU A C 1
ATOM 3772 O O . LEU B 1 114 ? -3.317 -1.879 -53.534 1 11.345 115 LEU A O 1
ATOM 3777 N N . LEU B 1 115 ? -5.022 -1.63 -54.981 1 11.218 116 LEU A N 1
ATOM 3778 C CA . LEU B 1 115 ? -5.635 -2.89 -54.576 1 10.843 116 LEU A CA 1
ATOM 3779 C C . LEU B 1 115 ? -4.705 -4.073 -54.831 1 11.391 116 LEU A C 1
ATOM 3780 O O . LEU B 1 115 ? -4.635 -4.969 -54.012 1 11.986 116 LEU A O 1
ATOM 3785 N N . GLU B 1 116 ? -4.05 -4.051 -55.968 1 11.348 117 GLU A N 1
ATOM 3786 C CA . GLU B 1 116 ? -3.16 -5.164 -56.328 1 13.155 117 GLU A CA 1
ATOM 3787 C C . GLU B 1 116 ? -2.003 -5.264 -55.319 1 12.917 117 GLU A C 1
ATOM 3788 O O . GLU B 1 116 ? -1.652 -6.366 -54.862 1 13.073 117 GLU A O 1
ATOM 3790 N N . ILE B 1 117 ? -1.425 -4.124 -54.907 1 12.983 118 ILE A N 1
ATOM 3791 C CA . ILE B 1 117 ? -0.316 -4.184 -53.958 1 14.654 118 ILE A CA 1
ATOM 3792 C C . ILE B 1 117 ? -0.792 -4.57 -52.562 1 15.797 118 ILE A C 1
ATOM 3793 O O . ILE B 1 117 ? -0.144 -5.341 -51.815 1 16.285 118 ILE A O 1
ATOM 3798 N N . MET B 1 118 ? -1.968 -4.052 -52.153 1 14.736 119 MET A N 1
ATOM 3799 C CA . MET B 1 118 ? -2.548 -4.449 -50.888 1 14.573 119 MET A CA 1
ATOM 3800 C C . MET B 1 118 ? -2.719 -5.964 -50.859 1 15.758 119 MET A C 1
ATOM 3801 O O . MET B 1 118 ? -2.403 -6.636 -49.858 1 17.934 119 MET A O 1
ATOM 3806 N N . LYS B 1 119 ? -3.31 -6.527 -51.92 1 16.087 120 LYS A N 1
ATOM 3807 C CA . LYS B 1 119 ? -3.512 -7.964 -51.972 1 18.21 120 LYS A CA 1
ATOM 3808 C C . LYS B 1 119 ? -2.165 -8.696 -51.857 1 17.211 120 LYS A C 1
ATOM 3809 O O . LYS B 1 119 ? -2.064 -9.669 -51.089 1 20.054 120 LYS A O 1
ATOM 3815 N N . ALA B 1 120 ? -1.168 -8.217 -52.579 1 16.284 121 ALA A N 1
ATOM 3816 C CA . ALA B 1 120 ? 0.124 -8.899 -52.617 1 18.223 121 ALA A CA 1
ATOM 3817 C C . ALA B 1 120 ? 0.745 -8.928 -51.225 1 20.479 121 ALA A C 1
ATOM 3818 O O . ALA B 1 120 ? 1.438 -9.892 -50.879 1 25.909 121 ALA A O 1
ATOM 3820 N N . HIS B 1 121 ? 0.469 -7.913 -50.405 1 18.664 122 HIS A N 1
ATOM 3821 C CA . HIS B 1 121 ? 1.081 -7.796 -49.086 1 18.87 122 HIS A CA 1
ATOM 3822 C C . HIS B 1 121 ? 0.166 -8.28 -47.981 1 20.973 122 HIS A C 1
ATOM 3823 O O . HIS B 1 121 ? 0.508 -8.074 -46.809 1 22.999 122 HIS A O 1
ATOM 3830 N N . GLY B 1 122 ? -0.992 -8.852 -48.312 1 19.609 123 GLY A N 1
ATOM 3831 C CA . GLY B 1 122 ? -1.948 -9.328 -47.336 1 21.053 123 GLY A CA 1
ATOM 3832 C C . GLY B 1 122 ? -2.54 -8.185 -46.513 1 18.764 123 GLY A C 1
ATOM 3833 O O . GLY B 1 122 ? -2.999 -8.441 -45.414 1 21.586 123 GLY A O 1
ATOM 3834 N N . VAL B 1 123 ? -2.631 -6.956 -47.097 1 15.964 124 VAL A N 1
ATOM 3835 C CA . VAL B 1 123 ? -3.304 -5.853 -46.433 1 15.56 124 VAL A CA 1
ATOM 3836 C C . VAL B 1 123 ? -4.662 -5.775 -47.114 1 16.65 124 VAL A C 1
ATOM 3837 O O . VAL B 1 123 ? -4.717 -5.373 -48.295 1 25.321 124 VAL A O 1
ATOM 3841 N N . LYS B 1 124 ? -5.674 -6.315 -46.492 1 13.825 125 LYS A N 1
ATOM 3842 C CA . LYS B 1 124 ? -6.972 -6.499 -47.169 1 14.548 125 LYS A CA 1
ATOM 3843 C C . LYS B 1 124 ? -8.062 -5.748 -46.403 1 13.122 125 LYS A C 1
ATOM 3844 O O . LYS B 1 124 ? -9.147 -6.247 -46.175 1 15.178 125 LYS A O 1
ATOM 3850 N N . ASN B 1 125 ? -7.745 -4.513 -45.974 1 12.631 126 ASN A N 1
ATOM 3851 C CA . ASN B 1 125 ? -8.585 -3.66 -45.152 1 11.376 126 ASN A CA 1
ATOM 3852 C C . ASN B 1 125 ? -8.514 -2.243 -45.718 1 10.314 126 ASN A C 1
ATOM 3853 O O . ASN B 1 125 ? -7.477 -1.609 -45.664 1 11.01 126 ASN A O 1
ATOM 3858 N N . LEU B 1 126 ? -9.642 -1.795 -46.295 1 9.68 127 LEU A N 1
ATOM 3859 C CA . LEU B 1 126 ? -9.682 -0.561 -47.04 1 9.556 127 LEU A CA 1
ATOM 3860 C C . LEU B 1 126 ? -10.854 0.31 -46.6 1 8.946 127 LEU A C 1
ATOM 3861 O O . LEU B 1 126 ? -11.984 -0.16 -46.502 1 9.988 127 LEU A O 1
ATOM 3866 N N . VAL B 1 127 ? -10.602 1.609 -46.455 1 9.008 128 VAL A N 1
ATOM 3867 C CA . VAL B 1 127 ? -11.64 2.626 -46.43 1 9.007 128 VAL A CA 1
ATOM 3868 C C . VAL B 1 127 ? -11.516 3.396 -47.734 1 9.077 128 VAL A C 1
ATOM 3869 O O . VAL B 1 127 ? -10.48 4.009 -47.988 1 9.713 128 VAL A O 1
ATOM 3873 N N . PHE B 1 128 ? -12.543 3.358 -48.581 1 9.48 129 PHE A N 1
ATOM 3874 C CA . PHE B 1 128 ? -12.55 4.073 -49.836 1 10.001 129 PHE A CA 1
ATOM 3875 C C . PHE B 1 128 ? -13.423 5.311 -49.689 1 9.25 129 PHE A C 1
ATOM 3876 O O . PHE B 1 128 ? -14.607 5.187 -49.332 1 9.97 129 PHE A O 1
ATOM 3884 N N . SER B 1 129 ? -12.874 6.469 -49.962 1 9.001 130 SER A N 1
ATOM 3885 C CA . SER B 1 129 ? -13.589 7.723 -49.878 1 9.749 130 SER A CA 1
ATOM 3886 C C . SER B 1 129 ? -14.327 7.909 -51.199 1 9.691 130 SER A C 1
ATOM 3887 O O . SER B 1 129 ? -13.722 8.307 -52.198 1 12.218 130 SER A O 1
ATOM 3890 N N . SER B 1 130 ? -15.599 7.531 -51.24 1 9.313 131 SER A N 1
ATOM 3891 C CA . SER B 1 130 ? -16.41 7.529 -52.439 1 9.683 131 SER A CA 1
ATOM 3892 C C . SER B 1 130 ? -17.164 8.841 -52.552 1 9.81 131 SER A C 1
ATOM 3893 O O . SER B 1 130 ? -16.793 9.83 -51.931 1 13.166 131 SER A O 1
ATOM 3896 N N . SER B 1 131 ? -18.182 8.878 -53.395 1 10.303 132 SER A N 1
ATOM 3897 C CA . SER B 1 131 ? -18.982 10.076 -53.605 1 10.468 132 SER A CA 1
ATOM 3898 C C . SER B 1 131 ? -20.426 9.653 -53.779 1 10.101 132 SER A C 1
ATOM 3899 O O . SER B 1 131 ? -20.708 8.69 -54.512 1 10.627 132 SER A O 1
ATOM 3902 N N . ALA B 1 132 ? -21.322 10.419 -53.162 1 9.728 133 ALA A N 1
ATOM 3903 C CA . ALA B 1 132 ? -22.735 10.14 -53.349 1 10.056 133 ALA A CA 1
ATOM 3904 C C . ALA B 1 132 ? -23.22 10.53 -54.75 1 9.944 133 ALA A C 1
ATOM 3905 O O . ALA B 1 132 ? -24.381 10.222 -55.088 1 10.589 133 ALA A O 1
ATOM 3907 N N . THR B 1 133 ? -22.365 11.103 -55.581 1 9.728 134 THR A N 1
ATOM 3908 C CA A THR B 1 133 ? -22.668 11.262 -57.004 0.32 10.126 134 THR A CA 1
ATOM 3909 C CA B THR B 1 133 ? -22.791 11.257 -56.972 0.68 10.858 134 THR A CA 1
ATOM 3910 C C . THR B 1 133 ? -22.897 9.901 -57.675 1 10.513 134 THR A C 1
ATOM 3911 O O . THR B 1 133 ? -23.535 9.865 -58.753 1 11.962 134 THR A O 1
ATOM 3918 N N . VAL B 1 134 ? -22.436 8.8 -57.073 1 9.522 135 VAL A N 1
ATOM 3919 C CA . VAL B 1 134 ? -22.624 7.5 -57.7 1 10.304 135 VAL A CA 1
ATOM 3920 C C . VAL B 1 134 ? -24.102 7.114 -57.754 1 10.614 135 VAL A C 1
ATOM 3921 O O . VAL B 1 134 ? -24.458 6.189 -58.523 1 11.679 135 VAL A O 1
ATOM 3925 N N . TYR B 1 135 ? -24.978 7.739 -56.958 1 10.109 136 TYR A N 1
ATOM 3926 C CA . TYR B 1 135 ? -26.403 7.439 -57.041 1 10.5 136 TYR A CA 1
ATOM 3927 C C . TYR B 1 135 ? -27.016 7.978 -58.324 1 12.002 136 TYR A C 1
ATOM 3928 O O . TYR B 1 135 ? -28.172 7.6 -58.637 1 12.359 136 TYR A O 1
ATOM 3937 N N . GLY B 1 136 ? -26.31 8.842 -59.053 1 12.073 137 GLY A N 1
ATOM 3938 C CA . GLY B 1 136 ? -26.9 9.39 -60.267 1 13.394 137 GLY A CA 1
ATOM 3939 C C . GLY B 1 136 ? -27.979 10.381 -59.903 1 13.837 137 GLY A C 1
ATOM 3940 O O . GLY B 1 136 ? -28.07 10.897 -58.772 1 14.942 137 GLY A O 1
ATOM 3941 N N . ASN B 1 137 ? -28.849 10.675 -60.878 1 15.579 138 ASN A N 1
ATOM 3942 C CA . ASN B 1 137 ? -29.939 11.587 -60.567 1 17.088 138 ASN A CA 1
ATOM 3943 C C . ASN B 1 137 ? -30.913 10.909 -59.609 1 16.044 138 ASN A C 1
ATOM 3944 O O . ASN B 1 137 ? -31.304 9.785 -59.808 1 15.815 138 ASN A O 1
ATOM 3949 N N . PRO B 1 138 ? -31.33 11.574 -58.513 1 15.813 139 PRO A N 1
ATOM 3950 C CA . PRO B 1 138 ? -32.163 10.914 -57.517 1 14.377 139 PRO A CA 1
ATOM 3951 C C . PRO B 1 138 ? -33.486 10.387 -58.052 1 14.75 139 PRO A C 1
ATOM 3952 O O . PRO B 1 138 ? -34.164 11.097 -58.832 1 19.423 139 PRO A O 1
ATOM 3956 N N . GLN B 1 139 ? -33.829 9.201 -57.653 1 13.774 140 GLN A N 1
ATOM 3957 C CA . GLN B 1 139 ? -35.124 8.62 -57.969 1 15.563 140 GLN A CA 1
ATOM 3958 C C . GLN B 1 139 ? -36.055 8.783 -56.77 1 15.776 140 GLN A C 1
ATOM 3959 O O . GLN B 1 139 ? -37.289 8.68 -56.948 1 20.018 140 GLN A O 1
ATOM 3965 N N . TYR B 1 140 ? -35.53 9.008 -55.56 1 12.833 141 TYR A N 1
ATOM 3966 C CA . TYR B 1 140 ? -36.284 9.334 -54.364 1 11.732 141 TYR A CA 1
ATOM 3967 C C . TYR B 1 140 ? -35.327 10.087 -53.467 1 10.544 141 TYR A C 1
ATOM 3968 O O . TYR B 1 140 ? -34.084 10.002 -53.664 1 11.35 141 TYR A O 1
ATOM 3977 N N . LEU B 1 141 ? -35.844 10.802 -52.479 1 10.586 142 LEU A N 1
ATOM 3978 C CA . LEU B 1 141 ? -34.993 11.54 -51.551 1 10.4 142 LEU A CA 1
ATOM 3979 C C . LEU B 1 141 ? -35.514 11.328 -50.155 1 10.819 142 LEU A C 1
ATOM 3980 O O . LEU B 1 141 ? -36.759 11.269 -49.92 1 12.473 142 LEU A O 1
ATOM 3985 N N . PRO B 1 142 ? -34.677 11.309 -49.116 1 10.418 143 PRO A N 1
ATOM 3986 C CA . PRO B 1 142 ? -33.212 11.322 -49.229 1 9.894 143 PRO A CA 1
ATOM 3987 C C . PRO B 1 142 ? -32.68 10.019 -49.806 1 10.25 143 PRO A C 1
ATOM 3988 O O . PRO B 1 142 ? -33.289 8.952 -49.757 1 11.184 143 PRO A O 1
ATOM 3992 N N . LEU B 1 143 ? -31.466 10.102 -50.379 1 10.359 144 LEU A N 1
ATOM 3993 C CA . LEU B 1 143 ? -30.822 8.929 -50.982 1 10.112 144 LEU A CA 1
ATOM 3994 C C . LEU B 1 143 ? -30.33 8.022 -49.866 1 9.93 144 LEU A C 1
ATOM 3995 O O . LEU B 1 143 ? -29.522 8.43 -49.018 1 11.938 144 LEU A O 1
ATOM 4000 N N . ASP B 1 144 ? -30.724 6.752 -49.849 1 11.073 145 ASP A N 1
ATOM 4001 C CA . ASP B 1 144 ? -30.164 5.783 -48.912 1 11.238 145 ASP A CA 1
ATOM 4002 C C . ASP B 1 144 ? -29.309 4.771 -49.693 1 10.644 145 ASP A C 1
ATOM 4003 O O . ASP B 1 144 ? -29.231 4.811 -50.924 1 10.705 145 ASP A O 1
ATOM 4008 N N . GLU B 1 145 ? -28.74 3.81 -48.96 1 10.182 146 GLU A N 1
ATOM 4009 C CA . GLU B 1 145 ? -27.799 2.891 -49.571 1 11.544 146 GLU A CA 1
ATOM 4010 C C . GLU B 1 145 ? -28.489 1.874 -50.463 1 12.674 146 GLU A C 1
ATOM 4011 O O . GLU B 1 145 ? -27.829 1.154 -51.241 1 16.073 146 GLU A O 1
ATOM 4017 N N . ALA B 1 146 ? -29.809 1.76 -50.412 1 12.21 147 ALA A N 1
ATOM 4018 C CA . ALA B 1 146 ? -30.55 0.869 -51.285 1 12.548 147 ALA A CA 1
ATOM 4019 C C . ALA B 1 146 ? -30.817 1.543 -52.62 1 11.764 147 ALA A C 1
ATOM 4020 O O . ALA B 1 146 ? -31.295 0.868 -53.535 1 13.586 147 ALA A O 1
ATOM 4022 N N . HIS B 1 147 ? -30.583 2.851 -52.748 1 11.397 148 HIS A N 1
ATOM 4023 C CA . HIS B 1 147 ? -30.901 3.539 -53.982 1 12.113 148 HIS A CA 1
ATOM 4024 C C . HIS B 1 147 ? -29.984 3.02 -55.101 1 11.659 148 HIS A C 1
ATOM 4025 O O . HIS B 1 147 ? -28.787 2.752 -54.871 1 12.731 148 HIS A O 1
ATOM 4032 N N . PRO B 1 148 ? -30.46 2.907 -56.344 1 12.378 149 PRO A N 1
ATOM 4033 C CA . PRO 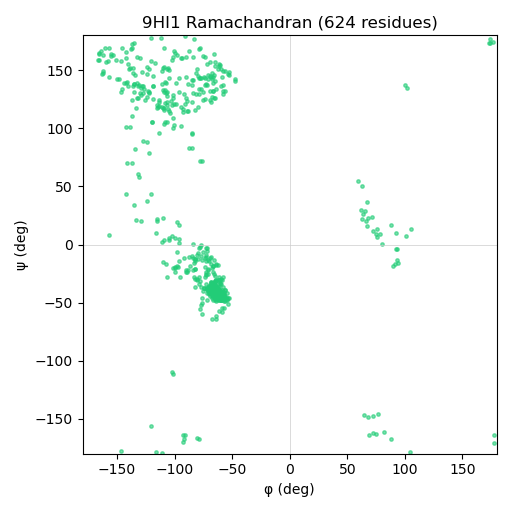B 1 148 ? -29.575 2.452 -57.417 1 13.348 149 PRO A CA 1
ATOM 4034 C C . PRO B 1 148 ? -28.343 3.342 -57.571 1 12.174 149 PRO A C 1
ATOM 4035 O O . PRO B 1 148 ? -28.378 4.557 -57.332 1 12.385 149 PRO A O 1
ATOM 4039 N N . THR B 1 149 ? -27.257 2.696 -58.005 1 12.195 150 THR A N 1
ATOM 4040 C CA . THR B 1 149 ? -26.043 3.413 -58.379 1 11.199 150 THR A CA 1
ATOM 4041 C C . THR B 1 149 ? -25.74 3.195 -59.861 1 11.528 150 THR A C 1
ATOM 4042 O O . THR B 1 149 ? -26.092 2.153 -60.44 1 13.717 150 THR A O 1
ATOM 4046 N N . GLY B 1 150 ? -24.999 4.136 -60.402 1 11.771 151 GLY A N 1
ATOM 4047 C CA . GLY B 1 150 ? -24.672 4.185 -61.823 1 13.47 151 GLY A CA 1
ATOM 4048 C C . GLY B 1 150 ? -25.505 5.256 -62.522 1 12.822 151 GLY A C 1
ATOM 4049 O O . GLY B 1 150 ? -26.221 6.026 -61.89 1 15.529 151 GLY A O 1
ATOM 4050 N N . GLY B 1 151 ? -25.337 5.402 -63.846 1 15.793 152 GLY A N 1
ATOM 4051 C CA . GLY B 1 151 ? -26.006 6.469 -64.596 1 16.349 152 GLY A CA 1
ATOM 4052 C C . GLY B 1 151 ? -25.477 7.841 -64.182 1 16.835 152 GLY A C 1
ATOM 4053 O O . GLY B 1 151 ? -26.21 8.836 -64.115 1 18.095 152 GLY A O 1
ATOM 4054 N N . CYS B 1 152 ? -24.167 7.887 -63.912 1 16.626 153 CYS A N 1
ATOM 4055 C CA . CYS B 1 152 ? -23.5 9.119 -63.504 1 15.893 153 CYS A CA 1
ATOM 4056 C C . CYS B 1 152 ? -23.419 10.024 -64.725 1 17.599 153 CYS A C 1
ATOM 4057 O O . CYS B 1 152 ? -23.339 9.51 -65.852 1 20.11 153 CYS A O 1
ATOM 4060 N N . THR B 1 153 ? -23.328 11.328 -64.463 1 21.092 154 THR A N 1
ATOM 4061 C CA . THR B 1 153 ? -23.431 12.264 -65.566 1 23.242 154 THR A CA 1
ATOM 4062 C C . THR B 1 153 ? -22.096 12.888 -65.987 1 21.497 154 THR A C 1
ATOM 4063 O O . THR B 1 153 ? -22.078 13.721 -66.887 1 21.645 154 THR A O 1
ATOM 4067 N N . ASN B 1 154 ? -20.964 12.478 -65.382 1 15.067 155 ASN A N 1
ATOM 4068 C CA . ASN B 1 154 ? -19.662 13.034 -65.75 1 12.992 155 ASN A CA 1
ATOM 4069 C C . ASN B 1 154 ? -18.616 11.979 -65.428 1 11.198 155 ASN A C 1
ATOM 4070 O O . ASN B 1 154 ? -18.86 11.026 -64.68 1 11.141 155 ASN A O 1
ATOM 4075 N N . PRO B 1 155 ? -17.407 12.138 -66.009 1 10.27 156 PRO A N 1
ATOM 4076 C CA . PRO B 1 155 ? -16.379 11.124 -65.83 1 10.1 156 PRO A CA 1
ATOM 4077 C C . PRO B 1 155 ? -15.891 10.965 -64.411 1 9.084 156 PRO A C 1
ATOM 4078 O O . PRO B 1 155 ? -15.519 9.876 -64.001 1 9.68 156 PRO A O 1
ATOM 4082 N N . TYR B 1 156 ? -15.89 12.044 -63.644 1 9.395 157 TYR A N 1
ATOM 4083 C CA . TYR B 1 156 ? -15.538 11.9 -62.222 1 9.606 157 TYR A CA 1
ATOM 4084 C C . TYR B 1 156 ? -16.438 10.906 -61.516 1 9.781 157 TYR A C 1
ATOM 4085 O O . TYR B 1 156 ? -16.016 9.957 -60.891 1 9.089 157 TYR A O 1
ATOM 4094 N N . GLY B 1 157 ? -17.754 11.155 -61.628 1 9.69 158 GLY A N 1
ATOM 4095 C CA . GLY B 1 157 ? -18.736 10.304 -60.974 1 10.549 158 GLY A CA 1
ATOM 4096 C C . GLY B 1 157 ? -18.662 8.872 -61.477 1 8.957 158 GLY A C 1
ATOM 4097 O O . GLY B 1 157 ? -18.707 7.936 -60.698 1 9.934 158 GLY A O 1
ATOM 4098 N N . LYS B 1 158 ? -18.506 8.706 -62.803 1 9.473 159 LYS A N 1
ATOM 4099 C CA . LYS B 1 158 ? -18.354 7.378 -63.359 1 8.933 159 LYS A CA 1
ATOM 4100 C C . LYS B 1 158 ? -17.123 6.691 -62.769 1 9.043 159 LYS A C 1
ATOM 4101 O O . LYS B 1 158 ? -17.196 5.52 -62.405 1 9.127 159 LYS A O 1
ATOM 4107 N N . SER B 1 159 ? -16.004 7.423 -62.612 1 8.825 160 SER A N 1
ATOM 4108 C CA . SER B 1 159 ? -14.814 6.796 -62.073 1 8.992 160 SER A CA 1
ATOM 4109 C C . SER B 1 159 ? -15.038 6.279 -60.661 1 8.203 160 SER A C 1
ATOM 4110 O O . SER B 1 159 ? -14.579 5.201 -60.309 1 9.09 160 SER A O 1
ATOM 4113 N N . LYS B 1 160 ? -15.765 7.049 -59.846 1 8.399 161 LYS A N 1
ATOM 4114 C CA . LYS B 1 160 ? -16.037 6.635 -58.473 1 9.094 161 LYS A CA 1
ATOM 4115 C C . LYS B 1 160 ? -16.934 5.386 -58.445 1 8.321 161 LYS A C 1
ATOM 4116 O O . LYS B 1 160 ? -16.699 4.463 -57.686 1 9.058 161 LYS A O 1
ATOM 4122 N N . PHE B 1 161 ? -17.955 5.375 -59.322 1 9.093 162 PHE A N 1
ATOM 4123 C CA . PHE B 1 161 ? -18.828 4.208 -59.449 1 9.047 162 PHE A CA 1
ATOM 4124 C C . PHE B 1 161 ? -18.06 2.97 -59.888 1 8.711 162 PHE A C 1
ATOM 4125 O O . PHE B 1 161 ? -18.245 1.894 -59.347 1 9.019 162 PHE A O 1
ATOM 4133 N N . PHE B 1 162 ? -17.198 3.13 -60.887 1 8.847 163 PHE A N 1
ATOM 4134 C CA . PHE B 1 162 ? -16.422 2.002 -61.398 1 8.834 163 PHE A CA 1
ATOM 4135 C C . PHE B 1 162 ? -15.527 1.437 -60.286 1 8.513 163 PHE A C 1
ATOM 4136 O O . PHE B 1 162 ? -15.409 0.21 -60.127 1 9.249 163 PHE A O 1
ATOM 4144 N N . ILE B 1 163 ? -14.909 2.319 -59.487 1 8.647 164 ILE A N 1
ATOM 4145 C CA . ILE B 1 163 ? -14.072 1.844 -58.383 1 9.309 164 ILE A CA 1
ATOM 4146 C C . ILE B 1 163 ? -14.917 1.094 -57.378 1 8.322 164 ILE A C 1
ATOM 4147 O O . ILE B 1 163 ? -14.545 0.023 -56.906 1 9.121 164 ILE A O 1
ATOM 4152 N N . GLU B 1 164 ? -16.089 1.647 -56.995 1 8.855 165 GLU A N 1
ATOM 4153 C CA . GLU B 1 164 ? -16.951 0.908 -56.074 1 9.014 165 GLU A CA 1
ATOM 4154 C C . GLU B 1 164 ? -17.239 -0.498 -56.587 1 8.83 165 GLU A C 1
ATOM 4155 O O . GLU B 1 164 ? -17.196 -1.467 -55.831 1 9.427 165 GLU A O 1
ATOM 4161 N N . GLU B 1 165 ? -17.586 -0.605 -57.878 1 8.739 166 GLU A N 1
ATOM 4162 C CA . GLU B 1 165 ? -17.956 -1.886 -58.446 1 9.788 166 GLU A CA 1
ATOM 4163 C C . GLU B 1 165 ? -16.791 -2.858 -58.41 1 9.363 166 GLU A C 1
ATOM 4164 O O . GLU B 1 165 ? -16.963 -4.055 -58.108 1 10.358 166 GLU A O 1
ATOM 4170 N N . MET B 1 166 ? -15.58 -2.367 -58.72 1 9.366 167 MET A N 1
ATOM 4171 C CA A MET B 1 166 ? -14.426 -3.236 -58.647 0.59 9.986 167 MET A CA 1
ATOM 4172 C CA B MET B 1 166 ? -14.379 -3.193 -58.636 0.41 9.791 167 MET A CA 1
ATOM 4173 C C . MET B 1 166 ? -14.193 -3.736 -57.227 1 9.027 167 MET A C 1
ATOM 4174 O O . MET B 1 166 ? -13.91 -4.927 -57.027 1 10.47 167 MET A O 1
ATOM 4183 N N . ILE B 1 167 ? -14.309 -2.844 -56.225 1 8.923 168 ILE A N 1
ATOM 4184 C CA . ILE B 1 167 ? -14.105 -3.277 -54.843 1 9.868 168 ILE A CA 1
ATOM 4185 C C . ILE B 1 167 ? -15.173 -4.282 -54.428 1 9.195 168 ILE A C 1
ATOM 4186 O O . ILE B 1 167 ? -14.86 -5.28 -53.777 1 10.342 168 ILE A O 1
ATOM 4191 N N . ARG B 1 168 ? -16.416 -4.035 -54.829 1 9.678 169 ARG A N 1
ATOM 4192 C CA . ARG B 1 168 ? -17.488 -4.964 -54.48 1 10.675 169 ARG A CA 1
ATOM 4193 C C . ARG B 1 168 ? -17.204 -6.343 -55.084 1 9.917 169 ARG A C 1
ATOM 4194 O O . ARG B 1 168 ? -17.397 -7.374 -54.414 1 10.899 169 ARG A O 1
ATOM 4202 N N . ASP B 1 169 ? -16.729 -6.42 -56.346 1 10.044 170 ASP A N 1
ATOM 4203 C CA . ASP B 1 169 ? -16.437 -7.701 -56.971 1 10.272 170 ASP A CA 1
ATOM 4204 C C . ASP B 1 169 ? -15.227 -8.354 -56.319 1 10.315 170 ASP A C 1
ATOM 4205 O O . ASP B 1 169 ? -15.216 -9.594 -56.168 1 11.359 170 ASP A O 1
ATOM 4210 N N . LEU B 1 170 ? -14.214 -7.586 -55.944 1 9.968 171 LEU A N 1
ATOM 4211 C CA . LEU B 1 170 ? -13.079 -8.144 -55.224 1 11.017 171 LEU A CA 1
ATOM 4212 C C . LEU B 1 170 ? -13.547 -8.809 -53.923 1 10.615 171 LEU A C 1
ATOM 4213 O O . LEU B 1 170 ? -13.103 -9.916 -53.573 1 11.196 171 LEU A O 1
ATOM 4218 N N . CYS B 1 171 ? -14.405 -8.11 -53.185 1 10.527 172 CYS A N 1
ATOM 4219 C CA . CYS B 1 171 ? -14.862 -8.651 -51.91 1 10.633 172 CYS A CA 1
ATOM 4220 C C . CYS B 1 171 ? -15.743 -9.881 -52.105 1 11.933 172 CYS A C 1
ATOM 4221 O O . CYS B 1 171 ? -15.714 -10.783 -51.247 1 13.959 172 CYS A O 1
ATOM 4224 N N . GLN B 1 172 ? -16.53 -9.915 -53.189 1 12.411 173 GLN A N 1
ATOM 4225 C CA . GLN B 1 172 ? -17.327 -11.121 -53.472 1 13.479 173 GLN A CA 1
ATOM 4226 C C . GLN B 1 172 ? -16.403 -12.301 -53.757 1 13.397 173 GLN A C 1
ATOM 4227 O O . GLN B 1 172 ? -16.696 -13.429 -53.308 1 15.972 173 GLN A O 1
ATOM 4233 N N . ALA B 1 173 ? -15.302 -12.082 -54.473 1 13.111 174 ALA A N 1
ATOM 4234 C CA . ALA B 1 173 ? -14.386 -13.146 -54.832 1 14.468 174 ALA A CA 1
ATOM 4235 C C . ALA B 1 173 ? -13.564 -13.596 -53.652 1 14.597 174 ALA A C 1
ATOM 4236 O O . ALA B 1 173 ? -13.062 -14.725 -53.664 1 18.546 174 ALA A O 1
ATOM 4238 N N . ASP B 1 174 ? -13.308 -12.72 -52.681 1 13.766 175 ASP A N 1
ATOM 4239 C CA . ASP B 1 174 ? -12.416 -13.041 -51.592 1 14.594 175 ASP A CA 1
ATOM 4240 C C . ASP B 1 174 ? -13.045 -12.502 -50.312 1 14.776 175 ASP A C 1
ATOM 4241 O O . ASP B 1 174 ? -12.947 -11.302 -49.983 1 13.546 175 ASP A O 1
ATOM 4246 N N . LYS B 1 175 ? -13.67 -13.402 -49.54 1 14.833 176 LYS A N 1
ATOM 4247 C CA . LYS B 1 175 ? -14.417 -13.015 -48.365 1 15.78 176 LYS A CA 1
ATOM 4248 C C . LYS B 1 175 ? -13.523 -12.567 -47.215 1 15.311 176 LYS A C 1
ATOM 4249 O O . LYS B 1 175 ? -14.085 -11.995 -46.276 1 17.708 176 LYS A O 1
ATOM 4255 N N . THR B 1 176 ? -12.213 -12.681 -47.347 1 15.187 177 THR A N 1
ATOM 4256 C CA . THR B 1 176 ? -11.323 -12.207 -46.302 1 17.246 177 THR A CA 1
ATOM 4257 C C . THR B 1 176 ? -11.095 -10.705 -46.42 1 16.622 177 THR A C 1
ATOM 4258 O O . THR B 1 176 ? -10.549 -10.13 -45.465 1 18.98 177 THR A O 1
ATOM 4262 N N . TRP B 1 177 ? -11.443 -10.057 -47.549 1 14.123 178 TRP A N 1
ATOM 4263 C CA . TRP B 1 177 ? -11.336 -8.607 -47.629 1 12.969 178 TRP A CA 1
ATOM 4264 C C . TRP B 1 177 ? -12.369 -7.926 -46.747 1 12.49 178 TRP A C 1
ATOM 4265 O O . TRP B 1 177 ? -13.512 -8.347 -46.679 1 13.666 178 TRP A O 1
ATOM 4276 N N . ASN B 1 178 ? -11.966 -6.789 -46.166 1 11.996 179 ASN A N 1
ATOM 4277 C CA . ASN B 1 178 ? -12.898 -5.872 -45.514 1 11.5 179 ASN A CA 1
ATOM 4278 C C . ASN B 1 178 ? -12.742 -4.521 -46.201 1 10.667 179 ASN A C 1
ATOM 4279 O O . ASN B 1 178 ? -11.614 -4.07 -46.387 1 11.862 179 ASN A O 1
ATOM 4284 N N . ALA B 1 179 ? -13.871 -3.939 -46.602 1 10.114 180 ALA A N 1
ATOM 4285 C CA . ALA B 1 179 ? -13.783 -2.655 -47.282 1 9.991 180 ALA A CA 1
ATOM 4286 C C . ALA B 1 179 ? -15.005 -1.851 -46.888 1 10.619 180 ALA A C 1
ATOM 4287 O O . ALA B 1 179 ? -16.113 -2.379 -46.953 1 13.604 180 ALA A O 1
ATOM 4289 N N . VAL B 1 180 ? -14.827 -0.585 -46.536 1 9.043 181 VAL A N 1
ATOM 4290 C CA . VAL B 1 180 ? -15.931 0.321 -46.253 1 9.702 181 VAL A CA 1
ATOM 4291 C C . VAL B 1 180 ? -15.915 1.406 -47.307 1 9.876 181 VAL A C 1
ATOM 4292 O O . VAL B 1 180 ? -14.901 2.099 -47.449 1 10.539 181 VAL A O 1
ATOM 4296 N N . LEU B 1 181 ? -17.006 1.52 -48.058 1 9.147 182 LEU A N 1
ATOM 4297 C CA . LEU B 1 181 ? -17.143 2.563 -49.062 1 9.214 182 LEU A CA 1
ATOM 4298 C C . LEU B 1 181 ? -17.98 3.669 -48.433 1 9.48 182 LEU A C 1
ATOM 4299 O O . LEU B 1 181 ? -19.128 3.409 -48.007 1 11.125 182 LEU A O 1
ATOM 4304 N N . LEU B 1 182 ? -17.433 4.873 -48.354 1 9.097 183 LEU A N 1
ATOM 4305 C CA . LEU B 1 182 ? -18.133 5.991 -47.74 1 8.85 183 LEU A CA 1
ATOM 4306 C C . LEU B 1 182 ? -18.603 6.936 -48.815 1 8.828 183 LEU A C 1
ATOM 4307 O O . LEU B 1 182 ? -17.79 7.466 -49.592 1 10.329 183 LEU A O 1
ATOM 4312 N N . ARG B 1 183 ? -19.898 7.189 -48.87 1 8.563 184 ARG A N 1
ATOM 4313 C CA . ARG B 1 183 ? -20.477 8.051 -49.888 1 8.714 184 ARG A CA 1
ATOM 4314 C C . ARG B 1 183 ? -20.945 9.34 -49.225 1 8.848 184 ARG A C 1
ATOM 4315 O O . ARG B 1 183 ? -21.742 9.297 -48.267 1 10.608 184 ARG A O 1
ATOM 4323 N N . TYR B 1 184 ? -20.629 10.478 -49.797 1 8.853 185 TYR A N 1
ATOM 4324 C CA . TYR B 1 184 ? -21.008 11.761 -49.224 1 9.172 185 TYR A CA 1
ATOM 4325 C C . TYR B 1 184 ? -20.933 12.783 -50.34 1 8.848 185 TYR A C 1
ATOM 4326 O O . TYR B 1 184 ? -20.419 12.523 -51.418 1 8.974 185 TYR A O 1
ATOM 4335 N N . PHE B 1 185 ? -21.473 13.97 -50.037 1 9.659 186 PHE A N 1
ATOM 4336 C CA . PHE B 1 185 ? -21.541 15.053 -50.994 1 10.822 186 PHE A CA 1
ATOM 4337 C C . PHE B 1 185 ? -20.453 16.064 -50.73 1 11.548 186 PHE A C 1
ATOM 4338 O O . PHE B 1 185 ? -19.279 15.742 -50.947 1 14.75 186 PHE A O 1
ATOM 4346 N N . ASN B 1 186 ? -20.765 17.288 -50.286 1 11.371 187 ASN A N 1
ATOM 4347 C CA . ASN B 1 186 ? -19.797 18.386 -50.313 1 10.113 187 ASN A CA 1
ATOM 4348 C C . ASN B 1 186 ? -19.195 18.629 -48.947 1 9.993 187 ASN A C 1
ATOM 4349 O O . ASN B 1 186 ? -19.852 19.2 -48.064 1 10.616 187 ASN A O 1
ATOM 4354 N N . PRO B 1 187 ? -17.907 18.298 -48.731 1 11.111 188 PRO A N 1
ATOM 4355 C CA . PRO B 1 187 ? -17.249 18.655 -47.481 1 10.548 188 PRO A CA 1
ATOM 4356 C C . PRO B 1 187 ? -17.12 20.156 -47.395 1 9.903 188 PRO A C 1
ATOM 4357 O O . PRO B 1 187 ? -16.735 20.796 -48.374 1 10.755 188 PRO A O 1
ATOM 4361 N N . THR B 1 188 ? -17.366 20.703 -46.209 1 9.64 189 THR A N 1
ATOM 4362 C CA . THR B 1 188 ? -17.406 22.131 -46.01 1 10.504 189 THR A CA 1
ATOM 4363 C C . THR B 1 188 ? -16.792 22.479 -44.666 1 9.023 189 THR A C 1
ATOM 4364 O O . THR B 1 188 ? -16.714 21.661 -43.771 1 10.638 189 THR A O 1
ATOM 4368 N N . GLY B 1 189 ? -16.395 23.731 -44.486 1 10.588 190 GLY A N 1
ATOM 4369 C CA . GLY B 1 189 ? -15.831 24.126 -43.199 1 10.749 190 GLY A CA 1
ATOM 4370 C C . GLY B 1 189 ? -14.366 23.772 -43.067 1 9.51 190 GLY A C 1
ATOM 4371 O O . GLY B 1 189 ? -13.656 23.536 -44.05 1 10.442 190 GLY A O 1
ATOM 4372 N N . ALA B 1 190 ? -13.898 23.734 -41.825 1 9.445 191 ALA A N 1
ATOM 4373 C CA . ALA B 1 190 ? -12.472 23.602 -41.546 1 9.758 191 ALA A CA 1
ATOM 4374 C C . ALA B 1 190 ? -12.312 23.239 -40.087 1 9.198 191 ALA A C 1
ATOM 4375 O O . ALA B 1 190 ? -13.191 23.509 -39.271 1 9.7 191 ALA A O 1
ATOM 4377 N N . HIS B 1 191 ? -11.163 22.65 -39.743 1 9.839 192 HIS A N 1
ATOM 4378 C CA . HIS B 1 191 ? -10.803 22.443 -38.343 1 9.589 192 HIS A CA 1
ATOM 4379 C C . HIS B 1 191 ? -11.02 23.737 -37.544 1 9.292 192 HIS A C 1
ATOM 4380 O O . HIS B 1 191 ? -10.756 24.809 -38.031 1 10.175 192 HIS A O 1
ATOM 4387 N N . ALA B 1 192 ? -11.485 23.587 -36.298 1 10.135 193 ALA A N 1
ATOM 4388 C CA . ALA B 1 192 ? -11.885 24.752 -35.505 1 10.654 193 ALA A CA 1
ATOM 4389 C C . ALA B 1 192 ? -10.732 25.703 -35.189 1 11.168 193 ALA A C 1
ATOM 4390 O O . ALA B 1 192 ? -10.965 26.878 -34.882 1 12.646 193 ALA A O 1
ATOM 4392 N N . SER B 1 193 ? -9.47 25.267 -35.33 1 10.993 194 SER A N 1
ATOM 4393 C CA . SER B 1 193 ? -8.348 26.162 -35.119 1 11.822 194 SER A CA 1
ATOM 4394 C C . SER B 1 193 ? -8.274 27.257 -36.162 1 12.309 194 SER A C 1
ATOM 4395 O O . SER B 1 193 ? -7.64 28.286 -35.9 1 13.787 194 SER A O 1
ATOM 4398 N N . GLY B 1 194 ? -8.859 27.023 -37.348 1 11.737 195 GLY A N 1
ATOM 4399 C CA . GLY B 1 194 ? -8.677 27.937 -38.469 1 12.014 195 GLY A CA 1
ATOM 4400 C C . GLY B 1 194 ? -7.317 27.816 -39.153 1 10.927 195 GLY A C 1
ATOM 4401 O O . GLY B 1 194 ? -7.03 28.613 -40.038 1 13.035 195 GLY A O 1
ATOM 4402 N N . CYS B 1 195 ? -6.527 26.812 -38.743 1 11.15 196 CYS A N 1
ATOM 4403 C CA . CYS B 1 195 ? -5.171 26.702 -39.261 1 11.864 196 CYS A CA 1
ATOM 4404 C C . CYS B 1 195 ? -5.072 25.905 -40.544 1 11.684 196 CYS A C 1
ATOM 4405 O O . CYS B 1 195 ? -4.066 26.016 -41.273 1 12.611 196 CYS A O 1
ATOM 4408 N N . ILE B 1 196 ? -6.055 25.04 -40.817 1 11.653 197 ILE A N 1
ATOM 4409 C CA . ILE B 1 196 ? -6.084 24.25 -42.044 1 11.651 197 ILE A CA 1
ATOM 4410 C C . ILE B 1 196 ? -7.491 24.374 -42.601 1 12.506 197 ILE A C 1
ATOM 4411 O O . ILE B 1 196 ? -8.445 24.672 -41.855 1 13.912 197 ILE A O 1
ATOM 4416 N N . GLY B 1 197 ? -7.623 24.068 -43.864 1 11.751 198 GLY A N 1
ATOM 4417 C CA . GLY B 1 197 ? -8.899 24.197 -44.559 1 11.274 198 GLY A CA 1
ATOM 4418 C C . GLY B 1 197 ? -8.671 23.835 -45.999 1 13.106 198 GLY A C 1
ATOM 4419 O O . GLY B 1 197 ? -7.595 23.294 -46.333 1 16.292 198 GLY A O 1
ATOM 4420 N N . GLU B 1 198 ? -9.664 24.065 -46.848 1 11.398 199 GLU A N 1
ATOM 4421 C CA . GLU B 1 198 ? -9.589 23.782 -48.271 1 11.772 199 GLU A CA 1
ATOM 4422 C C . GLU B 1 198 ? -8.855 24.951 -48.914 1 12.245 199 GLU A C 1
ATOM 4423 O O . GLU B 1 198 ? -9.195 26.132 -48.671 1 11.663 199 GLU A O 1
ATOM 4429 N N . ASP B 1 199 ? -7.846 24.634 -49.717 1 14.636 200 ASP A N 1
ATOM 4430 C CA . ASP B 1 199 ? -7.021 25.662 -50.325 1 15.326 200 ASP A CA 1
ATOM 4431 C C . ASP B 1 199 ? -7.057 25.537 -51.833 1 16.51 200 ASP A C 1
ATOM 4432 O O . ASP B 1 199 ? -6.076 25.052 -52.45 1 17.407 200 ASP A O 1
ATOM 4437 N N . PRO B 1 200 ? -8.108 26.012 -52.509 1 15.925 201 PRO A N 1
ATOM 4438 C CA . PRO B 1 200 ? -8.212 25.843 -53.951 1 18.919 201 PRO A CA 1
ATOM 4439 C C . PRO B 1 200 ? -7.107 26.592 -54.67 1 19.108 201 PRO A C 1
ATOM 4440 O O . PRO B 1 200 ? -6.76 27.702 -54.284 1 22.651 201 PRO A O 1
ATOM 4444 N N . GLN B 1 201 ? -6.564 25.977 -55.725 1 21.623 202 GLN A N 1
ATOM 4445 C CA . GLN B 1 201 ? -5.583 26.66 -56.557 1 27.111 202 GLN A CA 1
ATOM 4446 C C . GLN B 1 201 ? -6.399 27.265 -57.704 1 29.564 202 GLN A C 1
ATOM 4447 O O . GLN B 1 201 ? -7.094 26.541 -58.41 1 35.849 202 GLN A O 1
ATOM 4453 N N . GLY B 1 202 ? -6.391 28.595 -57.84 1 30.631 203 GLY A N 1
ATOM 4454 C CA . GLY B 1 202 ? -7.106 29.251 -58.923 1 31.46 203 GLY A CA 1
ATOM 4455 C C . GLY B 1 202 ? -8.55 29.54 -58.524 1 32.533 203 GLY A C 1
ATOM 4456 O O . GLY B 1 202 ? -8.89 29.455 -57.343 1 30.889 203 GLY A O 1
ATOM 4457 N N . ILE B 1 203 ? -9.39 29.898 -59.505 1 28.985 204 ILE A N 1
ATOM 4458 C CA . ILE B 1 203 ? -10.761 30.298 -59.218 1 30.303 204 ILE A CA 1
ATOM 4459 C C . ILE B 1 203 ? -11.518 29.06 -58.736 1 26.006 204 ILE A C 1
ATOM 4460 O O . ILE B 1 203 ? -11.52 28.039 -59.417 1 30.012 204 ILE A O 1
ATOM 4465 N N . PRO B 1 204 ? -12.119 29.07 -57.517 1 21.568 205 PRO A N 1
ATOM 4466 C CA . PRO B 1 204 ? -12.815 27.885 -57.011 1 21.048 205 PRO A CA 1
ATOM 4467 C C . PRO B 1 204 ? -13.951 27.41 -57.906 1 23.652 205 PRO A C 1
ATOM 4468 O O . PRO B 1 204 ? -14.655 28.236 -58.477 1 25.362 205 PRO A O 1
ATOM 4472 N N . ASN B 1 205 ? -14.1 26.087 -57.963 1 24.83 206 ASN A N 1
ATOM 4473 C CA . ASN B 1 205 ? -15.133 25.425 -58.759 1 29.139 206 ASN A CA 1
ATOM 4474 C C . ASN B 1 205 ? -16.473 25.393 -58.021 1 26.592 206 ASN A C 1
ATOM 4475 O O . ASN B 1 205 ? -17.548 25.587 -58.608 1 27.518 206 ASN A O 1
ATOM 4480 N N . ASN B 1 206 ? -16.358 25.221 -56.711 1 22.606 207 ASN A N 1
ATOM 4481 C CA . ASN B 1 206 ? -17.494 24.861 -55.881 1 20.257 207 ASN A CA 1
ATOM 4482 C C . ASN B 1 206 ? -18.02 26.089 -55.141 1 15.591 207 ASN A C 1
ATOM 4483 O O . ASN B 1 206 ? -17.306 27.085 -54.91 1 16.294 207 ASN A O 1
ATOM 4488 N N . LEU B 1 207 ? -19.263 25.978 -54.675 1 15.298 208 LEU A N 1
ATOM 4489 C CA . LEU B 1 207 ? -19.986 27.095 -54.093 1 13.25 208 LEU A CA 1
ATOM 4490 C C . LEU B 1 207 ? -19.24 27.664 -52.895 1 12.638 208 LEU A C 1
ATOM 4491 O O . LEU B 1 207 ? -19.057 28.875 -52.832 1 13.323 208 LEU A O 1
ATOM 4496 N N . MET B 1 208 ? -18.969 26.833 -51.877 1 12.093 209 MET A N 1
ATOM 4497 C CA . MET B 1 208 ? -18.569 27.393 -50.596 1 11.81 209 MET A CA 1
ATOM 4498 C C . MET B 1 208 ? -17.202 28.073 -50.633 1 11.536 209 MET A C 1
ATOM 4499 O O . MET B 1 208 ? -17.063 29.181 -50.086 1 11.542 209 MET A O 1
ATOM 4504 N N . PRO B 1 209 ? -16.156 27.48 -51.258 1 12.314 210 PRO A N 1
ATOM 4505 C CA . PRO B 1 209 ? -14.906 28.229 -51.365 1 12.512 210 PRO A CA 1
ATOM 4506 C C . PRO B 1 209 ? -15.064 29.505 -52.195 1 12.501 210 PRO A C 1
ATOM 4507 O O . PRO B 1 209 ? -14.421 30.519 -51.858 1 13.35 210 PRO A O 1
ATOM 4511 N N A TYR B 1 210 ? -15.941 29.491 -53.195 0.5 11.681 211 TYR A N 1
ATOM 4512 N N B TYR B 1 210 ? -15.927 29.483 -53.223 0.5 11.68 211 TYR A N 1
ATOM 4513 C CA A TYR B 1 210 ? -16.145 30.695 -53.982 0.5 12.831 211 TYR A CA 1
ATOM 4514 C CA B TYR B 1 210 ? -16.213 30.678 -54.013 0.5 12.815 211 TYR A CA 1
ATOM 4515 C C A TYR B 1 210 ? -16.77 31.773 -53.094 0.5 12.762 211 TYR A C 1
ATOM 4516 C C B TYR B 1 210 ? -16.765 31.76 -53.09 0.5 12.706 211 TYR A C 1
ATOM 4517 O O A TYR B 1 210 ? -16.329 32.933 -53.091 0.5 13.235 211 TYR A O 1
ATOM 4518 O O B TYR B 1 210 ? -16.285 32.907 -53.089 0.5 13.367 211 TYR A O 1
ATOM 4535 N N . VAL B 1 211 ? -17.817 31.406 -52.336 1 12.551 212 VAL A N 1
ATOM 4536 C CA . VAL B 1 211 ? -18.521 32.345 -51.474 1 12.703 212 VAL A CA 1
ATOM 4537 C C . VAL B 1 211 ? -17.556 32.919 -50.432 1 13.442 212 VAL A C 1
ATOM 4538 O O . VAL B 1 211 ? -17.581 34.116 -50.128 1 13.975 212 VAL A O 1
ATOM 4542 N N . SER B 1 212 ? -16.698 32.067 -49.851 1 12.124 213 SER A N 1
ATOM 4543 C CA . SER B 1 212 ? -15.752 32.538 -48.861 1 12.678 213 SER A CA 1
ATOM 4544 C C . SER B 1 212 ? -14.793 33.546 -49.509 1 14.554 213 SER A C 1
ATOM 4545 O O . SER B 1 212 ? -14.454 34.57 -48.875 1 14.708 213 SER A O 1
ATOM 4548 N N . GLN B 1 213 ? -14.351 33.288 -50.732 1 13.604 214 GLN A N 1
ATOM 4549 C CA . GLN B 1 213 ? -13.468 34.241 -51.415 1 14.584 214 GLN A CA 1
ATOM 4550 C C . GLN B 1 213 ? -14.183 35.517 -51.842 1 15.28 214 GLN A C 1
ATOM 4551 O O . GLN B 1 213 ? -13.54 36.578 -51.902 1 17.214 214 GLN A O 1
ATOM 4557 N N . VAL B 1 214 ? -15.494 35.485 -52.059 1 14.489 215 VAL A N 1
ATOM 4558 C CA . VAL B 1 214 ? -16.238 36.733 -52.27 1 16.085 215 VAL A CA 1
ATOM 4559 C C . VAL B 1 214 ? -16.199 37.5 -50.956 1 16.23 215 VAL A C 1
ATOM 4560 O O . VAL B 1 214 ? -15.949 38.71 -50.942 1 17.378 215 VAL A O 1
ATOM 4564 N N . ALA B 1 215 ? -16.489 36.836 -49.838 1 15.487 216 ALA A N 1
ATOM 4565 C CA . ALA B 1 215 ? -16.544 37.483 -48.534 1 17.425 216 ALA A CA 1
ATOM 4566 C C . ALA B 1 215 ? -15.21 38.147 -48.172 1 17.37 216 ALA A C 1
ATOM 4567 O O . ALA B 1 215 ? -15.235 39.225 -47.541 1 22.166 216 ALA A O 1
ATOM 4569 N N . ILE B 1 216 ? -14.07 37.53 -48.493 1 17.579 217 ILE A N 1
ATOM 4570 C CA . ILE B 1 216 ? -12.765 38.068 -48.094 1 17.474 217 ILE A CA 1
ATOM 4571 C C . ILE B 1 216 ? -12.345 39.209 -49.032 1 21.632 217 ILE A C 1
ATOM 4572 O O . ILE B 1 216 ? -11.352 39.873 -48.756 1 23.178 217 ILE A O 1
ATOM 4577 N N . GLY B 1 217 ? -13.02 39.382 -50.172 1 21.443 218 GLY A N 1
ATOM 4578 C CA . GLY B 1 217 ? -12.652 40.405 -51.146 1 25.202 218 GLY A CA 1
ATOM 4579 C C . GLY B 1 217 ? -11.86 39.867 -52.342 1 27.729 218 GLY A C 1
ATOM 4580 O O . GLY B 1 217 ? -11.358 40.66 -53.141 1 34.087 218 GLY A O 1
ATOM 4581 N N . ARG B 1 218 ? -11.708 38.543 -52.49 1 26.313 219 ARG A N 1
ATOM 4582 C CA . ARG B 1 218 ? -10.879 37.962 -53.528 1 28.055 219 ARG A CA 1
ATOM 4583 C C . ARG B 1 218 ? -11.656 37.785 -54.841 1 32.553 219 ARG A C 1
ATOM 4584 O O . ARG B 1 218 ? -11.013 37.605 -55.874 1 37.631 219 ARG A O 1
ATOM 4592 N N . ARG B 1 219 ? -13.007 37.807 -54.81 1 31.36 220 ARG A N 1
ATOM 4593 C CA . ARG B 1 219 ? -13.796 37.531 -56.01 1 24.312 220 ARG A CA 1
ATOM 4594 C C . ARG B 1 219 ? -14.974 38.485 -56.096 1 25.013 220 ARG A C 1
ATOM 4595 O O . ARG B 1 219 ? -15.481 38.917 -55.069 1 28.703 220 ARG A O 1
ATOM 4603 N N . GLU B 1 220 ? -15.414 38.76 -57.331 1 23.176 221 GLU A N 1
ATOM 4604 C CA . GLU B 1 220 ? -16.402 39.806 -57.555 1 31.072 221 GLU A CA 1
ATOM 4605 C C . GLU B 1 220 ? -17.76 39.414 -56.963 1 33.581 221 GLU A C 1
ATOM 4606 O O . GLU B 1 220 ? -18.266 40.06 -56.032 1 31.471 221 GLU A O 1
ATOM 4608 N N . ALA B 1 221 ? -18.359 38.353 -57.507 1 31.625 222 ALA A N 1
ATOM 4609 C CA . ALA B 1 221 ? -19.754 38.053 -57.194 1 30.204 222 ALA A CA 1
ATOM 4610 C C . ALA B 1 221 ? -20.009 36.611 -57.598 1 28.375 222 ALA A C 1
ATOM 4611 O O . ALA B 1 221 ? -19.427 36.125 -58.57 1 33.133 222 ALA A O 1
ATOM 4613 N N . LEU B 1 222 ? -20.876 35.949 -56.836 1 18.416 223 LEU A N 1
ATOM 4614 C CA . LEU B 1 222 ? -21.145 34.546 -57.12 1 16.795 223 LEU A CA 1
ATOM 4615 C C . LEU B 1 222 ? -22.091 34.377 -58.306 1 18.183 223 LEU A C 1
ATOM 4616 O O . LEU B 1 222 ? -23.054 35.134 -58.427 1 20.173 223 LEU A O 1
ATOM 4621 N N . ASN B 1 223 ? -21.876 33.334 -59.133 1 16.149 224 ASN A N 1
ATOM 4622 C CA . ASN B 1 223 ? -22.898 32.906 -60.08 1 16.417 224 ASN A CA 1
ATOM 4623 C C . ASN B 1 223 ? -23.744 31.826 -59.418 1 15.641 224 ASN A C 1
ATOM 4624 O O . ASN B 1 223 ? -23.194 30.821 -58.899 1 16.906 224 ASN A O 1
ATOM 4629 N N . VAL B 1 224 ? -25.059 32.033 -59.494 1 15.833 225 VAL A N 1
ATOM 4630 C CA . VAL B 1 224 ? -26.059 31.075 -59.04 1 15.617 225 VAL A CA 1
ATOM 4631 C C . VAL B 1 224 ? -26.651 30.43 -60.288 1 17.322 225 VAL A C 1
ATOM 4632 O O . VAL B 1 224 ? -27.279 31.116 -61.121 1 18.035 225 VAL A O 1
ATOM 4636 N N . PHE B 1 225 ? -26.419 29.122 -60.453 1 16.318 226 PHE A N 1
ATOM 4637 C CA . PHE B 1 225 ? -26.82 28.45 -61.683 1 18.447 226 PHE A CA 1
ATOM 4638 C C . PHE B 1 225 ? -28.285 28.026 -61.594 1 17.97 226 PHE A C 1
ATOM 4639 O O . PHE B 1 225 ? -28.607 26.886 -61.197 1 19.311 226 PHE A O 1
ATOM 4647 N N . GLY B 1 226 ? -29.19 28.967 -61.887 1 19.03 227 GLY A N 1
ATOM 4648 C CA . GLY B 1 226 ? -30.615 28.685 -61.95 1 19.683 227 GLY A CA 1
ATOM 4649 C C . GLY B 1 226 ? -31.364 29.103 -60.691 1 18.944 227 GLY A C 1
ATOM 4650 O O . GLY B 1 226 ? -30.873 28.884 -59.575 1 18.117 227 GLY A O 1
ATOM 4651 N N . ASN B 1 227 ? -32.546 29.714 -60.828 1 17.419 228 ASN A N 1
ATOM 4652 C CA . ASN B 1 227 ? -33.41 29.987 -59.691 1 18.834 228 ASN A CA 1
ATOM 4653 C C . ASN B 1 227 ? -34.872 29.599 -59.977 1 18.025 228 ASN A C 1
ATOM 4654 O O . ASN B 1 227 ? -35.752 30.086 -59.3 1 19.727 228 ASN A O 1
ATOM 4659 N N . ASP B 1 228 ? -35.056 28.711 -60.961 1 18.508 229 ASP A N 1
ATOM 4660 C CA . ASP B 1 228 ? -36.379 28.225 -61.334 1 20.635 229 ASP A CA 1
ATOM 4661 C C . ASP B 1 228 ? -36.535 26.73 -61.064 1 20.07 229 ASP A C 1
ATOM 4662 O O . ASP B 1 228 ? -37.391 26.084 -61.683 1 22.544 229 ASP A O 1
ATOM 4667 N N . TYR B 1 229 ? -35.71 26.147 -60.16 1 17.267 230 TYR A N 1
ATOM 4668 C CA . TYR B 1 229 ? -35.886 24.737 -59.817 1 16.632 230 TYR A CA 1
ATOM 4669 C C . TYR B 1 229 ? -37.111 24.56 -58.94 1 16.014 230 TYR A C 1
ATOM 4670 O O . TYR B 1 229 ? -37.606 25.454 -58.291 1 16.977 230 TYR A O 1
ATOM 4679 N N . ASP B 1 230 ? -37.549 23.28 -58.937 1 17.377 231 ASP A N 1
ATOM 4680 C CA . ASP B 1 230 ? -38.625 22.839 -58.079 1 17.057 231 ASP A CA 1
ATOM 4681 C C . ASP B 1 230 ? -38.06 22.645 -56.671 1 16.035 231 ASP A C 1
ATOM 4682 O O . ASP B 1 230 ? -37.918 21.504 -56.192 1 18.269 231 ASP A O 1
ATOM 4687 N N . THR B 1 231 ? -37.752 23.764 -56.015 1 17.016 232 THR A N 1
ATOM 4688 C CA . THR B 1 231 ? -37.244 23.806 -54.644 1 16.013 232 THR A CA 1
ATOM 4689 C C . THR B 1 231 ? -37.982 24.929 -53.941 1 15.605 232 THR A C 1
ATOM 4690 O O . THR B 1 231 ? -38.631 25.74 -54.634 1 18.126 232 THR A O 1
ATOM 4694 N N . GLU B 1 232 ? -37.861 25.03 -52.644 1 16.11 233 GLU A N 1
ATOM 4695 C CA . GLU B 1 232 ? -38.569 26.05 -51.882 1 17.052 233 GLU A CA 1
ATOM 4696 C C . GLU B 1 232 ? -38.282 27.447 -52.419 1 17.987 233 GLU A C 1
ATOM 4697 O O . GLU B 1 232 ? -39.216 28.237 -52.588 1 21.67 233 GLU A O 1
ATOM 4703 N N . ASP B 1 233 ? -37.009 27.785 -52.671 1 16.78 234 ASP A N 1
ATOM 4704 C CA . ASP B 1 233 ? -36.639 29.138 -53.092 1 17.026 234 ASP A CA 1
ATOM 4705 C C . ASP B 1 233 ? -36.213 29.187 -54.548 1 17.961 234 ASP A C 1
ATOM 4706 O O . ASP B 1 233 ? -35.853 30.281 -55.033 1 19.967 234 ASP A O 1
ATOM 4711 N N . GLY B 1 234 ? -36.301 28.083 -55.27 1 16.356 235 GLY A N 1
ATOM 4712 C CA . GLY B 1 234 ? -35.985 28.059 -56.674 1 15.921 235 GLY A CA 1
ATOM 4713 C C . GLY B 1 234 ? -34.521 27.751 -56.98 1 13.341 235 GLY A C 1
ATOM 4714 O O . GLY B 1 234 ? -34.206 27.36 -58.058 1 15.054 235 GLY A O 1
ATOM 4715 N N . THR B 1 235 ? -33.589 27.898 -55.994 1 14.02 236 THR A N 1
ATOM 4716 C CA . THR B 1 235 ? -32.188 27.555 -56.249 1 13.861 236 THR A CA 1
ATOM 4717 C C . THR B 1 235 ? -31.963 26.104 -55.802 1 13.424 236 THR A C 1
ATOM 4718 O O . THR B 1 235 ? -32.705 25.541 -54.986 1 13.307 236 THR A O 1
ATOM 4722 N N . GLY B 1 236 ? -30.892 25.526 -56.328 1 12.41 237 GLY A N 1
ATOM 4723 C CA . GLY B 1 236 ? -30.674 24.101 -56.115 1 12.665 237 GLY A CA 1
ATOM 4724 C C . GLY B 1 236 ? -30.361 23.77 -54.658 1 11.589 237 GLY A C 1
ATOM 4725 O O . GLY B 1 236 ? -29.621 24.495 -53.972 1 11.788 237 GLY A O 1
ATOM 4726 N N . VAL B 1 237 ? -30.886 22.637 -54.211 1 11.027 238 VAL A N 1
ATOM 4727 C CA . VAL B 1 237 ? -30.663 22.125 -52.869 1 10.858 238 VAL A CA 1
ATOM 4728 C C . VAL B 1 237 ? -29.612 21.024 -52.937 1 10.29 238 VAL A C 1
ATOM 4729 O O . VAL B 1 237 ? -29.705 20.065 -53.73 1 11.034 238 VAL A O 1
ATOM 4733 N N . ARG B 1 238 ? -28.585 21.145 -52.099 1 10.015 239 ARG A N 1
ATOM 4734 C CA . ARG B 1 238 ? -27.442 20.23 -52.093 1 10.077 239 ARG A CA 1
ATOM 4735 C C . ARG B 1 238 ? -27.103 19.911 -50.653 1 9.426 239 ARG A C 1
ATOM 4736 O O . ARG B 1 238 ? -27.609 20.472 -49.668 1 10.679 239 ARG A O 1
ATOM 4744 N N . ASP B 1 239 ? -26.176 18.961 -50.532 1 10.636 240 ASP A N 1
ATOM 4745 C CA . ASP B 1 239 ? -25.845 18.375 -49.252 1 10.289 240 ASP A CA 1
ATOM 4746 C C . ASP B 1 239 ? -24.405 18.747 -48.872 1 10.049 240 ASP A C 1
ATOM 4747 O O . ASP B 1 239 ? -23.46 18.548 -49.662 1 10.667 240 ASP A O 1
ATOM 4752 N N . TYR B 1 240 ? -24.272 19.354 -47.694 1 9.746 241 TYR A N 1
ATOM 4753 C CA . TYR B 1 240 ? -23.007 19.875 -47.18 1 9.863 241 TYR A CA 1
ATOM 4754 C C . TYR B 1 240 ? -22.737 19.201 -45.84 1 9.9 241 TYR A C 1
ATOM 4755 O O . TYR B 1 240 ? -23.607 19.167 -44.966 1 10.744 241 TYR A O 1
ATOM 4764 N N . ILE B 1 241 ? -21.506 18.688 -45.679 1 9.668 242 ILE A N 1
ATOM 4765 C CA . ILE B 1 241 ? -21.13 17.993 -44.446 1 9.669 242 ILE A CA 1
ATOM 4766 C C . ILE B 1 241 ? -19.859 18.651 -43.911 1 8.879 242 ILE A C 1
ATOM 4767 O O . ILE B 1 241 ? -18.941 18.948 -44.683 1 9.898 242 ILE A O 1
ATOM 4772 N N . HIS B 1 242 ? -19.797 18.945 -42.628 1 9.064 243 HIS A N 1
ATOM 4773 C CA . HIS B 1 242 ? -18.583 19.563 -42.099 1 8.541 243 HIS A CA 1
ATOM 4774 C C . HIS B 1 242 ? -17.427 18.567 -42.261 1 8.09 243 HIS A C 1
ATOM 4775 O O . HIS B 1 242 ? -17.546 17.42 -41.858 1 8.443 243 HIS A O 1
ATOM 4782 N N . VAL B 1 243 ? -16.296 19.076 -42.768 1 8.358 244 VAL A N 1
ATOM 4783 C CA . VAL B 1 243 ? -15.138 18.212 -43.011 1 8.432 244 VAL A CA 1
ATOM 4784 C C . VAL B 1 243 ? -14.653 17.522 -41.736 1 8.659 244 VAL A C 1
ATOM 4785 O O . VAL B 1 243 ? -14.116 16.397 -41.841 1 8.826 244 VAL A O 1
ATOM 4789 N N . VAL B 1 244 ? -14.813 18.144 -40.569 1 8.591 245 VAL A N 1
ATOM 4790 C CA . VAL B 1 244 ? -14.378 17.463 -39.354 1 8.986 245 VAL A CA 1
ATOM 4791 C C . VAL B 1 244 ? -15.261 16.261 -39.044 1 8.551 245 VAL A C 1
ATOM 4792 O O . VAL B 1 244 ? -14.793 15.191 -38.682 1 9.105 245 VAL A O 1
ATOM 4796 N N . ASP B 1 245 ? -16.593 16.415 -39.215 1 8.698 246 ASP A N 1
ATOM 4797 C CA . ASP B 1 245 ? -17.501 15.277 -39.079 1 8.525 246 ASP A CA 1
ATOM 4798 C C . ASP B 1 245 ? -17.175 14.187 -40.116 1 8.571 246 ASP A C 1
ATOM 4799 O O . ASP B 1 245 ? -17.17 13.01 -39.798 1 8.709 246 ASP A O 1
ATOM 4804 N N . LEU B 1 246 ? -16.883 14.61 -41.335 1 8.435 247 LEU A N 1
ATOM 4805 C CA . LEU B 1 246 ? -16.542 13.677 -42.391 1 8.374 247 LEU A CA 1
ATOM 4806 C C . LEU B 1 246 ? -15.294 12.887 -42.021 1 8.19 247 LEU A C 1
ATOM 4807 O O . LEU B 1 246 ? -15.249 11.652 -42.174 1 9.044 247 LEU A O 1
ATOM 4812 N N . ALA B 1 247 ? -14.255 13.586 -41.544 1 9.024 248 ALA A N 1
ATOM 4813 C CA . ALA B 1 247 ? -13.015 12.943 -41.123 1 8.957 248 ALA A CA 1
ATOM 4814 C C . ALA B 1 247 ? -13.294 11.933 -40.016 1 9.413 248 ALA A C 1
ATOM 4815 O O . ALA B 1 247 ? -12.784 10.793 -40.045 1 9.563 248 ALA A O 1
ATOM 4817 N N . LYS B 1 248 ? -14.128 12.314 -39.019 1 9.244 249 LYS A N 1
ATOM 4818 C CA A LYS B 1 248 ? -14.438 11.371 -37.972 0.5 9.287 249 LYS A CA 1
ATOM 4819 C CA B LYS B 1 248 ? -14.491 11.388 -37.957 0.5 9.703 249 LYS A CA 1
ATOM 4820 C C . LYS B 1 248 ? -15.156 10.135 -38.52 1 9.213 249 LYS A C 1
ATOM 4821 O O . LYS B 1 248 ? -14.989 9.028 -37.974 1 10.062 249 LYS A O 1
ATOM 4832 N N . GLY B 1 249 ? -15.98 10.309 -39.563 1 9.481 250 GLY A N 1
ATOM 4833 C CA . GLY B 1 249 ? -16.633 9.153 -40.165 1 9.768 250 GLY A CA 1
ATOM 4834 C C . GLY B 1 249 ? -15.659 8.176 -40.816 1 9.454 250 GLY A C 1
ATOM 4835 O O . GLY B 1 249 ? -15.883 6.962 -40.845 1 9.902 250 GLY A O 1
ATOM 4836 N N . HIS B 1 250 ? -14.533 8.692 -41.343 1 9.644 251 HIS A N 1
ATOM 4837 C CA . HIS B 1 250 ? -13.49 7.825 -41.894 1 9.794 251 HIS A CA 1
ATOM 4838 C C . HIS B 1 250 ? -12.805 7.023 -40.776 1 9.762 251 HIS A C 1
ATOM 4839 O O . HIS B 1 250 ? -12.462 5.862 -40.996 1 10.903 251 HIS A O 1
ATOM 4846 N N . ILE B 1 251 ? -12.651 7.62 -39.572 1 10.288 252 ILE A N 1
ATOM 4847 C CA . ILE B 1 251 ? -12.115 6.862 -38.456 1 10.656 252 ILE A CA 1
ATOM 4848 C C . ILE B 1 251 ? -13.108 5.793 -38.004 1 10.683 252 ILE A C 1
ATOM 4849 O O . ILE B 1 251 ? -12.753 4.659 -37.663 1 11.153 252 ILE A O 1
ATOM 4854 N N . ALA B 1 252 ? -14.417 6.125 -37.995 1 10.784 253 ALA A N 1
ATOM 4855 C CA . ALA B 1 252 ? -15.41 5.123 -37.627 1 10.21 253 ALA A CA 1
ATOM 4856 C C . ALA B 1 252 ? -15.371 3.948 -38.614 1 10.131 253 ALA A C 1
ATOM 4857 O O . ALA B 1 252 ? -15.51 2.785 -38.235 1 10.825 253 ALA A O 1
ATOM 4859 N N . ALA B 1 253 ? -15.184 4.259 -39.899 1 10.036 254 ALA A N 1
ATOM 4860 C CA . ALA B 1 253 ? -15.05 3.215 -40.917 1 9.797 254 ALA A CA 1
ATOM 4861 C C . ALA B 1 253 ? -13.836 2.341 -40.638 1 10.535 254 ALA A C 1
ATOM 4862 O O . ALA B 1 253 ? -13.887 1.101 -40.817 1 11.098 254 ALA A O 1
ATOM 4864 N N . LEU B 1 254 ? -12.729 2.951 -40.253 1 11.598 255 LEU A N 1
ATOM 4865 C CA . LEU B 1 254 ? -11.523 2.208 -39.937 1 12.78 255 LEU A CA 1
ATOM 4866 C C . LEU B 1 254 ? -11.814 1.245 -38.795 1 12.073 255 LEU A C 1
ATOM 4867 O O . LEU B 1 254 ? -11.422 0.06 -38.834 1 13.996 255 LEU A O 1
ATOM 4872 N N . ARG B 1 255 ? -12.539 1.707 -37.753 1 12.784 256 ARG A N 1
ATOM 4873 C CA . ARG B 1 255 ? -12.935 0.787 -36.695 1 13.665 256 ARG A CA 1
ATOM 4874 C C . ARG B 1 255 ? -13.812 -0.362 -37.197 1 13.193 256 ARG A C 1
ATOM 4875 O O . ARG B 1 255 ? -13.694 -1.502 -36.718 1 15.221 256 ARG A O 1
ATOM 4883 N N . LYS B 1 256 ? -14.739 -0.106 -38.111 1 12.356 257 LYS A N 1
ATOM 4884 C CA . LYS B 1 256 ? -15.623 -1.133 -38.637 1 12.415 257 LYS A CA 1
ATOM 4885 C C . LYS B 1 256 ? -14.83 -2.263 -39.305 1 12.233 257 LYS A C 1
ATOM 4886 O O . LYS B 1 256 ? -15.212 -3.441 -39.198 1 13.652 257 LYS A O 1
ATOM 4892 N N . LEU B 1 257 ? -13.707 -1.951 -39.938 1 12.154 258 LEU A N 1
ATOM 4893 C CA . LEU B 1 257 ? -12.85 -2.972 -40.564 1 12.272 258 LEU A CA 1
ATOM 4894 C C . LEU B 1 257 ? -12.391 -4.012 -39.553 1 12.949 258 LEU A C 1
ATOM 4895 O O . LEU B 1 257 ? -12.269 -5.188 -39.892 1 14.685 258 LEU A O 1
ATOM 4900 N N . LYS B 1 258 ? -12.131 -3.579 -38.328 1 13.985 259 LYS A N 1
ATOM 4901 C CA . LYS B 1 258 ? -11.616 -4.482 -37.301 1 15.457 259 LYS A CA 1
ATOM 4902 C C . LYS B 1 258 ? -12.671 -5.517 -36.922 1 15.581 259 LYS A C 1
ATOM 4903 O O . LYS B 1 258 ? -12.3 -6.586 -36.375 1 18.745 259 LYS A O 1
ATOM 4909 N N . GLU B 1 259 ? -13.963 -5.289 -37.179 1 15.004 260 GLU A N 1
ATOM 4910 C CA . GLU B 1 259 ? -15.022 -6.253 -36.946 1 16.43 260 GLU A CA 1
ATOM 4911 C C . GLU B 1 259 ? -15.039 -7.326 -38.032 1 16.682 260 GLU A C 1
ATOM 4912 O O . GLU B 1 259 ? -15.894 -8.217 -37.975 1 19.135 260 GLU A O 1
ATOM 4918 N N . GLN B 1 260 ? -14.143 -7.275 -39.037 1 15.813 261 GLN A N 1
ATOM 4919 C CA . GLN B 1 260 ? -14.151 -8.253 -40.128 1 14.759 261 GLN A CA 1
ATOM 4920 C C . GLN B 1 260 ? -15.49 -8.18 -40.833 1 15.317 261 GLN A C 1
ATOM 4921 O O . GLN B 1 260 ? -16.205 -9.157 -41.052 1 18.297 261 GLN A O 1
ATOM 4927 N N . CYS B 1 261 ? -15.787 -6.938 -41.26 1 15.918 262 CYS A N 1
ATOM 4928 C CA . CYS B 1 261 ? -17.107 -6.573 -41.739 1 14.828 262 CYS A CA 1
ATOM 4929 C C . CYS B 1 261 ? -17.376 -6.978 -43.193 1 14.35 262 CYS A C 1
ATOM 4930 O O . CYS B 1 261 ? -18.503 -6.821 -43.638 1 15.045 262 CYS A O 1
ATOM 4933 N N . GLY B 1 262 ? -16.372 -7.443 -43.947 1 13.895 263 GLY A N 1
ATOM 4934 C CA . GLY B 1 262 ? -16.601 -7.648 -45.379 1 13.136 263 GLY A CA 1
ATOM 4935 C C . GLY B 1 262 ? -16.801 -6.312 -46.1 1 11.562 263 GLY A C 1
ATOM 4936 O O . GLY B 1 262 ? -16.253 -5.291 -45.65 1 12.353 263 GLY A O 1
ATOM 4937 N N . CYS B 1 263 ? -17.601 -6.297 -47.156 1 11.961 264 CYS A N 1
ATOM 4938 C CA . CYS B 1 263 ? -17.821 -5.066 -47.909 1 12.114 264 CYS A CA 1
ATOM 4939 C C . CYS B 1 263 ? -19.036 -4.356 -47.313 1 11.671 264 CYS A C 1
ATOM 4940 O O . CYS B 1 263 ? -20.126 -4.932 -47.27 1 13.929 264 CYS A O 1
ATOM 4943 N N . ARG B 1 264 ? -18.852 -3.124 -46.837 1 10.741 265 ARG A N 1
ATOM 4944 C CA . ARG B 1 264 ? -19.928 -2.315 -46.254 1 11.057 265 ARG A CA 1
ATOM 4945 C C . ARG B 1 264 ? -19.939 -0.963 -46.938 1 10.426 265 ARG A C 1
ATOM 4946 O O . ARG B 1 264 ? -18.885 -0.474 -47.392 1 11.105 265 ARG A O 1
ATOM 4954 N N . ILE B 1 265 ? -21.127 -0.387 -47.049 1 10.215 266 ILE A N 1
ATOM 4955 C CA . ILE B 1 265 ? -21.322 0.869 -47.747 1 10.162 266 ILE A CA 1
ATOM 4956 C C . ILE B 1 265 ? -22.159 1.777 -46.863 1 9.895 266 ILE A C 1
ATOM 4957 O O . ILE B 1 265 ? -23.276 1.401 -46.424 1 11.165 266 ILE A O 1
ATOM 4962 N N . TYR B 1 266 ? -21.678 2.987 -46.588 1 9.251 267 TYR A N 1
ATOM 4963 C CA . TYR B 1 266 ? -22.409 3.937 -45.767 1 9.412 267 TYR A CA 1
ATOM 4964 C C . TYR B 1 266 ? -22.393 5.322 -46.365 1 9.17 267 TYR A C 1
ATOM 4965 O O . TYR B 1 266 ? -21.321 5.834 -46.754 1 10.12 267 TYR A O 1
ATOM 4974 N N . ASN B 1 267 ? -23.557 5.976 -46.306 1 9.25 268 ASN A N 1
ATOM 4975 C CA . ASN B 1 267 ? -23.614 7.395 -46.532 1 9.313 268 ASN A CA 1
ATOM 4976 C C . ASN B 1 267 ? -23.165 8.148 -45.292 1 10.056 268 ASN A C 1
ATOM 4977 O O . ASN B 1 267 ? -23.534 7.759 -44.161 1 11.369 268 ASN A O 1
ATOM 4982 N N . LEU B 1 268 ? -22.466 9.26 -45.507 1 9.793 269 LEU A N 1
ATOM 4983 C CA . LEU B 1 268 ? -22.219 10.21 -44.432 1 9.851 269 LEU A CA 1
ATOM 4984 C C . LEU B 1 268 ? -22.848 11.536 -44.792 1 9.855 269 LEU A C 1
ATOM 4985 O O . LEU B 1 268 ? -22.71 12.017 -45.926 1 11.773 269 LEU A O 1
ATOM 4990 N N . GLY B 1 269 ? -23.521 12.155 -43.824 1 9.662 270 GLY A N 1
ATOM 4991 C CA . GLY B 1 269 ? -24.161 13.437 -44.056 1 10.75 270 GLY A CA 1
ATOM 4992 C C . GLY B 1 269 ? -24.916 13.853 -42.811 1 10.01 270 GLY A C 1
ATOM 4993 O O . GLY B 1 269 ? -25.002 13.079 -41.858 1 10.199 270 GLY A O 1
ATOM 4994 N N . THR B 1 270 ? -25.465 15.062 -42.833 1 10.807 271 THR A N 1
ATOM 4995 C CA . THR B 1 270 ? -26.308 15.535 -41.748 1 11.016 271 THR A CA 1
ATOM 4996 C C . THR B 1 270 ? -27.745 15.065 -41.927 1 11.121 271 THR A C 1
ATOM 4997 O O . THR B 1 270 ? -28.517 15.126 -40.954 1 12.766 271 THR A O 1
ATOM 5001 N N . GLY B 1 271 ? -28.149 14.727 -43.149 1 10.823 272 GLY A N 1
ATOM 5002 C CA . GLY B 1 271 ? -29.541 14.371 -43.411 1 12.24 272 GLY A CA 1
ATOM 5003 C C . GLY B 1 271 ? -30.369 15.559 -43.87 1 13.91 272 GLY A C 1
ATOM 5004 O O . GLY B 1 271 ? -31.548 15.328 -44.214 1 17.076 272 GLY A O 1
ATOM 5005 N N . THR B 1 272 ? -29.819 16.768 -43.917 1 13.668 273 THR A N 1
ATOM 5006 C CA . THR B 1 272 ? -30.605 17.927 -44.35 1 16.732 273 THR A CA 1
ATOM 5007 C C . THR B 1 272 ? -29.843 18.649 -45.459 1 14.125 273 THR A C 1
ATOM 5008 O O . THR B 1 272 ? -28.646 18.97 -45.27 1 17.039 273 THR A O 1
ATOM 5012 N N . GLY B 1 273 ? -30.516 18.937 -46.557 1 12.837 274 GLY A N 1
ATOM 5013 C CA . GLY B 1 273 ? -29.953 19.749 -47.619 1 11.889 274 GLY A CA 1
ATOM 5014 C C . GLY B 1 273 ? -30.248 21.235 -47.427 1 11.351 274 GLY A C 1
ATOM 5015 O O . GLY B 1 273 ? -31.21 21.592 -46.721 1 12.709 274 GLY A O 1
ATOM 5016 N N . TYR B 1 274 ? -29.473 22.061 -48.114 1 10.663 275 TYR A N 1
ATOM 5017 C CA . TYR B 1 274 ? -29.647 23.508 -48.071 1 10.397 275 TYR A CA 1
ATOM 5018 C C . TYR B 1 274 ? -29.582 24.036 -49.488 1 10.759 275 TYR A C 1
ATOM 5019 O O . TYR B 1 274 ? -28.795 23.547 -50.326 1 10.715 275 TYR A O 1
ATOM 5028 N N . SER B 1 275 ? -30.372 25.091 -49.76 1 10.701 276 SER A N 1
ATOM 5029 C CA . SER B 1 275 ? -30.317 25.724 -51.068 1 10.77 276 SER A CA 1
ATOM 5030 C C . SER B 1 275 ? -29.11 26.65 -51.182 1 10.689 276 SER A C 1
ATOM 5031 O O . SER B 1 275 ? -28.45 26.97 -50.177 1 10.905 276 SER A O 1
ATOM 5034 N N . VAL B 1 276 ? -28.824 27.081 -52.398 1 10.962 277 VAL A N 1
ATOM 5035 C CA . VAL B 1 276 ? -27.714 28 -52.623 1 10.976 277 VAL A CA 1
ATOM 5036 C C . VAL B 1 276 ? -27.913 29.277 -51.806 1 11.841 277 VAL A C 1
ATOM 5037 O O . VAL B 1 276 ? -26.994 29.736 -51.099 1 11.641 277 VAL A O 1
ATOM 5041 N N . LEU B 1 277 ? -29.152 29.809 -51.809 1 11.679 278 LEU A N 1
ATOM 5042 C CA . LEU B 1 277 ? -29.397 31.024 -51.058 1 12.567 278 LEU A CA 1
ATOM 5043 C C . LEU B 1 277 ? -29.301 30.798 -49.558 1 12.238 278 LEU A C 1
ATOM 5044 O O . LEU B 1 277 ? -28.843 31.705 -48.846 1 12.884 278 LEU A O 1
ATOM 5049 N N . GLN B 1 278 ? -29.685 29.619 -49.083 1 12.082 279 GLN A N 1
ATOM 5050 C CA . GLN B 1 278 ? -29.519 29.361 -47.663 1 11.727 279 GLN A CA 1
ATOM 5051 C C . GLN B 1 278 ? -28.018 29.378 -47.285 1 11.676 279 GLN A C 1
ATOM 5052 O O . GLN B 1 278 ? -27.639 29.84 -46.201 1 12.272 279 GLN A O 1
ATOM 5058 N N . MET B 1 279 ? -27.143 28.805 -48.137 1 11.446 280 MET A N 1
ATOM 5059 C CA . MET B 1 279 ? -25.717 28.799 -47.84 1 10.671 280 MET A CA 1
ATOM 5060 C C . MET B 1 279 ? -25.164 30.223 -47.881 1 11.613 280 MET A C 1
ATOM 5061 O O . MET B 1 279 ? -24.339 30.579 -47.031 1 12.078 280 MET A O 1
ATOM 5066 N N . VAL B 1 280 ? -25.553 31.003 -48.89 1 11.095 281 VAL A N 1
ATOM 5067 C CA . VAL B 1 280 ? -25.094 32.381 -48.978 1 12.122 281 VAL A CA 1
ATOM 5068 C C . VAL B 1 280 ? -25.514 33.171 -47.744 1 12.238 281 VAL A C 1
ATOM 5069 O O . VAL B 1 280 ? -24.698 33.907 -47.155 1 13.26 281 VAL A O 1
ATOM 5073 N N . GLN B 1 281 ? -26.78 33.014 -47.311 1 12.167 282 GLN A N 1
ATOM 5074 C CA A GLN B 1 281 ? -27.283 33.72 -46.133 0.5 13.415 282 GLN A CA 1
ATOM 5075 C CA B GLN B 1 281 ? -27.245 33.757 -46.147 0.5 13.901 282 GLN A CA 1
ATOM 5076 C C . GLN B 1 281 ? -26.45 33.355 -44.905 1 12.479 282 GLN A C 1
ATOM 5077 O O . GLN B 1 281 ? -26.105 34.232 -44.084 1 14.311 282 GLN A O 1
ATOM 5082 N N . ALA B 1 282 ? -26.166 32.05 -44.729 1 12.605 283 ALA A N 1
ATOM 5083 C CA . ALA B 1 282 ? -25.428 31.621 -43.562 1 12.115 283 ALA A CA 1
ATOM 5084 C C . ALA B 1 282 ? -23.978 32.128 -43.627 1 11.932 283 ALA A C 1
ATOM 5085 O O . ALA B 1 282 ? -23.407 32.421 -42.567 1 12.392 283 ALA A O 1
ATOM 5087 N N . MET B 1 283 ? -23.398 32.255 -44.81 1 11.754 284 MET A N 1
ATOM 5088 C CA . MET B 1 283 ? -22.065 32.811 -44.897 1 12.104 284 MET A CA 1
ATOM 5089 C C . MET B 1 283 ? -22.047 34.32 -44.645 1 12.375 284 MET A C 1
ATOM 5090 O O . MET B 1 283 ? -21.071 34.846 -44.102 1 13.239 284 MET A O 1
ATOM 5095 N N . GLU B 1 284 ? -23.106 35.048 -45.056 1 12.326 285 GLU A N 1
ATOM 5096 C CA . GLU B 1 284 ? -23.191 36.466 -44.703 1 13.065 285 GLU A CA 1
ATOM 5097 C C . GLU B 1 284 ? -23.272 36.579 -43.192 1 13.192 285 GLU A C 1
ATOM 5098 O O . GLU B 1 284 ? -22.653 37.495 -42.611 1 14.758 285 GLU A O 1
ATOM 5104 N N . LYS B 1 285 ? -24.056 35.718 -42.54 1 13.262 286 LYS A N 1
ATOM 5105 C CA . LYS B 1 285 ? -24.172 35.756 -41.092 1 14.06 286 LYS A CA 1
ATOM 5106 C C . LYS B 1 285 ? -22.819 35.497 -40.425 1 14.486 286 LYS A C 1
ATOM 5107 O O . LYS B 1 285 ? -22.404 36.218 -39.497 1 15.97 286 LYS A O 1
ATOM 5113 N N . ALA B 1 286 ? -22.072 34.49 -40.915 1 13.959 287 ALA A N 1
ATOM 5114 C CA . ALA B 1 286 ? -20.83 34.137 -40.24 1 13.364 287 ALA A CA 1
ATOM 5115 C C . ALA B 1 286 ? -19.767 35.2 -40.505 1 13.59 287 ALA A C 1
ATOM 5116 O O . ALA B 1 286 ? -18.959 35.465 -39.617 1 15.511 287 ALA A O 1
ATOM 5118 N N . SER B 1 287 ? -19.724 35.746 -41.702 1 13.786 288 SER A N 1
ATOM 5119 C CA . SER B 1 287 ? -18.621 36.619 -42.082 1 14.144 288 SER A CA 1
ATOM 5120 C C . SER B 1 287 ? -18.886 38.085 -41.734 1 16.024 288 SER A C 1
ATOM 5121 O O . SER B 1 287 ? -17.933 38.876 -41.688 1 17.448 288 SER A O 1
ATOM 5124 N N . GLY B 1 288 ? -20.161 38.456 -41.61 1 14.986 289 GLY A N 1
ATOM 5125 C CA . GLY B 1 288 ? -20.516 39.873 -41.501 1 15.773 289 GLY A CA 1
ATOM 5126 C C . GLY B 1 288 ? -20.355 40.64 -42.803 1 18.481 289 GLY A C 1
ATOM 5127 O O . GLY B 1 288 ? -20.426 41.88 -42.769 1 19.392 289 GLY A O 1
ATOM 5128 N N . LYS B 1 289 ? -20.155 39.97 -43.95 1 16.043 290 LYS A N 1
ATOM 5129 C CA . LYS B 1 289 ? -19.915 40.602 -45.24 1 17.26 290 LYS A CA 1
ATOM 5130 C C . LYS B 1 289 ? -21.118 40.371 -46.139 1 16.52 290 LYS A C 1
ATOM 5131 O O . LYS B 1 289 ? -21.807 39.35 -46.03 1 18.482 290 LYS A O 1
ATOM 5137 N N . LYS B 1 290 ? -21.38 41.324 -47.046 1 17.154 291 LYS A N 1
ATOM 5138 C CA . LYS B 1 290 ? -22.303 41.08 -48.141 1 17.642 291 LYS A CA 1
ATOM 5139 C C . LYS B 1 290 ? -21.629 40.117 -49.107 1 16.818 291 LYS A C 1
ATOM 5140 O O . LYS B 1 290 ? -20.434 40.22 -49.411 1 19.102 291 LYS A O 1
ATOM 5146 N N . ILE B 1 291 ? -22.457 39.213 -49.658 1 16.251 292 ILE A N 1
ATOM 5147 C CA . ILE B 1 291 ? -21.972 38.277 -50.652 1 15.558 292 ILE A CA 1
ATOM 5148 C C . ILE B 1 291 ? -22.83 38.429 -51.903 1 15.268 292 ILE A C 1
ATOM 5149 O O . ILE B 1 291 ? -23.857 37.752 -52.023 1 16.77 292 ILE A O 1
ATOM 5154 N N . PRO B 1 292 ? -22.454 39.347 -52.819 1 15.822 293 PRO A N 1
ATOM 5155 C CA . PRO B 1 292 ? -23.277 39.575 -53.995 1 16.357 293 PRO A CA 1
ATOM 5156 C C . PRO B 1 292 ? -23.315 38.331 -54.867 1 18.127 293 PRO A C 1
ATOM 5157 O O . PRO B 1 292 ? -22.336 37.559 -54.924 1 15.691 293 PRO A O 1
ATOM 5161 N N . TYR B 1 293 ? -24.405 38.206 -55.623 1 18.06 294 TYR A N 1
ATOM 5162 C CA . TYR B 1 293 ? -24.55 37.082 -56.532 1 18.275 294 TYR A CA 1
ATOM 5163 C C . TYR B 1 293 ? -25.419 37.511 -57.7 1 19.573 294 TYR A C 1
ATOM 5164 O O . TYR B 1 293 ? -26.16 38.508 -57.622 1 20.665 294 TYR A O 1
ATOM 5173 N N . LYS B 1 294 ? -25.29 36.782 -58.8 1 18.811 295 LYS A N 1
ATOM 5174 C CA . LYS B 1 294 ? -26.196 36.955 -59.922 1 20.783 295 LYS A CA 1
ATOM 5175 C C . LYS B 1 294 ? -26.668 35.58 -60.372 1 19.174 295 LYS A C 1
ATOM 5176 O O . LYS B 1 294 ? -25.899 34.595 -60.392 1 18.634 295 LYS A O 1
ATOM 5182 N N . VAL B 1 295 ? -27.966 35.541 -60.679 1 19.461 296 VAL A N 1
ATOM 5183 C CA . VAL B 1 295 ? -28.574 34.306 -61.134 1 21.562 296 VAL A CA 1
ATOM 5184 C C . VAL B 1 295 ? -28.346 34.19 -62.643 1 21.7 296 VAL A C 1
ATOM 5185 O O . VAL B 1 295 ? -28.669 35.113 -63.409 1 26.425 296 VAL A O 1
ATOM 5189 N N . VAL B 1 296 ? -27.708 33.098 -63.064 1 21.831 297 VAL A N 1
ATOM 5190 C CA . VAL B 1 296 ? -27.449 32.778 -64.465 1 23.916 297 VAL A CA 1
ATOM 5191 C C . VAL B 1 296 ? -28.208 31.492 -64.826 1 25.039 297 VAL A C 1
ATOM 5192 O O . VAL B 1 296 ? -28.961 30.953 -64.006 1 23.171 297 VAL A O 1
ATOM 5196 N N . ALA B 1 297 ? -28.055 31.028 -66.074 1 26.066 298 ALA A N 1
ATOM 5197 C CA . ALA B 1 297 ? -28.757 29.848 -66.558 1 27.069 298 ALA A CA 1
ATOM 5198 C C . ALA B 1 297 ? -28.387 28.63 -65.716 1 27.352 298 ALA A C 1
ATOM 5199 O O . ALA B 1 297 ? -27.255 28.519 -65.224 1 26.009 298 ALA A O 1
ATOM 5201 N N . ARG B 1 298 ? -29.329 27.681 -65.614 1 26.532 299 ARG A N 1
ATOM 5202 C CA . ARG B 1 298 ? -29.014 26.364 -65.082 1 26.338 299 ARG A CA 1
ATOM 5203 C C . ARG B 1 298 ? -27.888 25.711 -65.876 1 26.659 299 ARG A C 1
ATOM 5204 O O . ARG B 1 298 ? -27.777 25.939 -67.082 1 29.912 299 ARG A O 1
ATOM 5212 N N . ARG B 1 299 ? -27.077 24.88 -65.212 1 26.991 300 ARG A N 1
ATOM 5213 C CA . ARG B 1 299 ? -26.128 24.041 -65.92 1 28.589 300 ARG A CA 1
ATOM 5214 C C . ARG B 1 299 ? -26.831 22.761 -66.378 1 32.882 300 ARG A C 1
ATOM 5215 O O . ARG B 1 299 ? -27.701 22.223 -65.683 1 27.855 300 ARG A O 1
ATOM 5223 N N . GLU B 1 300 ? -26.482 22.313 -67.588 1 34.36 301 GLU A N 1
ATOM 5224 C CA . GLU B 1 300 ? -27.103 21.133 -68.167 1 35.661 301 GLU A CA 1
ATOM 5225 C C . GLU B 1 300 ? -26.867 19.966 -67.209 1 34.781 301 GLU A C 1
ATOM 5226 O O . GLU B 1 300 ? -25.765 19.773 -66.695 1 34.155 301 GLU A O 1
ATOM 5228 N N . GLY B 1 301 ? -27.94 19.229 -66.914 1 37.045 302 GLY A N 1
ATOM 5229 C CA . GLY B 1 301 ? -27.779 18.024 -66.117 1 34.386 302 GLY A CA 1
ATOM 5230 C C . GLY B 1 301 ? -28.009 18.242 -64.621 1 34.571 302 GLY A C 1
ATOM 5231 O O . GLY B 1 301 ? -28.155 17.267 -63.897 1 41.114 302 GLY A O 1
ATOM 5232 N N . ASP B 1 302 ? -28.011 19.495 -64.137 1 29.38 303 ASP A N 1
ATOM 5233 C CA . ASP B 1 302 ? -28.205 19.719 -62.708 1 23.951 303 ASP A CA 1
ATOM 5234 C C . ASP B 1 302 ? -29.651 19.432 -62.333 1 20.801 303 ASP A C 1
ATOM 5235 O O . ASP B 1 302 ? -30.6 19.863 -62.979 1 22.904 303 ASP A O 1
ATOM 5240 N N . VAL B 1 303 ? -29.805 18.742 -61.196 1 18.916 304 VAL A N 1
ATOM 5241 C CA . VAL B 1 303 ? -31.133 18.418 -60.693 1 18.416 304 VAL A CA 1
ATOM 5242 C C . VAL B 1 303 ? -31.515 19.408 -59.607 1 15.407 304 VAL A C 1
ATOM 5243 O O . VAL B 1 303 ? -30.703 20.162 -59.066 1 15.156 304 VAL A O 1
ATOM 5247 N N . ALA B 1 304 ? -32.788 19.462 -59.267 1 14.79 305 ALA A N 1
ATOM 5248 C CA . ALA B 1 304 ? -33.313 20.399 -58.3 1 14.177 305 ALA A CA 1
ATOM 5249 C C . ALA B 1 304 ? -32.692 20.155 -56.911 1 12.789 305 ALA A C 1
ATOM 5250 O O . ALA B 1 304 ? -32.299 21.107 -56.233 1 13.228 305 ALA A O 1
ATOM 5252 N N . ALA B 1 305 ? -32.639 18.886 -56.47 1 12.816 306 ALA A N 1
ATOM 5253 C CA . ALA B 1 305 ? -32.237 18.589 -55.097 1 12.135 306 ALA A CA 1
ATOM 5254 C C . ALA B 1 305 ? -31.569 17.231 -55.034 1 11.519 306 ALA A C 1
ATOM 5255 O O . ALA B 1 305 ? -31.996 16.23 -55.612 1 11.953 306 ALA A O 1
ATOM 5257 N N . CYS B 1 306 ? -30.536 17.158 -54.187 1 11.894 307 CYS A N 1
ATOM 5258 C CA A CYS B 1 306 ? -29.933 15.875 -53.866 0.38 11.206 307 CYS A CA 1
ATOM 5259 C CA B CYS B 1 306 ? -29.832 15.926 -53.92 0.12 11.457 307 CYS A CA 1
ATOM 5260 C CA C CYS B 1 306 ? -29.861 15.898 -53.893 0.5 13.23 307 CYS A CA 1
ATOM 5261 C C . CYS B 1 306 ? -29.314 15.956 -52.481 1 11.886 307 CYS A C 1
ATOM 5262 O O . CYS B 1 306 ? -28.539 16.876 -52.173 1 14.499 307 CYS A O 1
ATOM 5269 N N . TYR B 1 307 ? -29.649 14.973 -51.657 1 11.261 308 TYR A N 1
ATOM 5270 C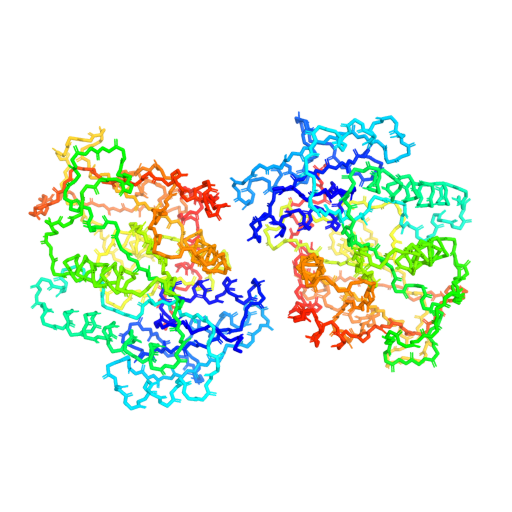 CA . TYR B 1 307 ? -29.114 14.885 -50.29 1 11.404 308 TYR A CA 1
ATOM 5271 C C . TYR B 1 307 ? -29.267 13.455 -49.826 1 10.772 308 TYR A C 1
ATOM 5272 O O . TYR B 1 307 ? -30.106 12.688 -50.348 1 11.025 308 TYR A O 1
ATOM 5281 N N . ALA B 1 308 ? -28.436 13.07 -48.852 1 10.996 309 ALA A N 1
ATOM 5282 C CA . ALA B 1 308 ? -28.285 11.699 -48.427 1 11.131 309 ALA A CA 1
ATOM 5283 C C . ALA B 1 308 ? -28.95 11.442 -47.077 1 10.626 309 ALA A C 1
ATOM 5284 O O . ALA B 1 308 ? -28.96 12.307 -46.179 1 12.419 309 ALA A O 1
ATOM 5286 N N . ASN B 1 309 ? -29.381 10.191 -46.884 1 11.057 310 ASN A N 1
ATOM 5287 C CA . ASN B 1 309 ? -29.868 9.655 -45.629 1 10.701 310 ASN A CA 1
ATOM 5288 C C . ASN B 1 309 ? -28.715 9 -44.875 1 10.189 310 ASN A C 1
ATOM 5289 O O . ASN B 1 309 ? -28.177 8.011 -45.377 1 10.598 310 ASN A O 1
ATOM 5294 N N . PRO B 1 310 ? -28.282 9.525 -43.699 1 10.263 311 PRO A N 1
ATOM 5295 C CA . PRO B 1 310 ? -27.14 8.968 -42.95 1 10.872 311 PRO A CA 1
ATOM 5296 C C . PRO B 1 310 ? -27.561 7.999 -41.849 1 10.428 311 PRO A C 1
ATOM 5297 O O . PRO B 1 310 ? -26.768 7.675 -40.977 1 11.115 311 PRO A O 1
ATOM 5301 N N . SER B 1 311 ? -28.813 7.49 -41.893 1 10.904 312 SER A N 1
ATOM 5302 C CA . SER B 1 311 ? -29.315 6.668 -40.792 1 11.027 312 SER A CA 1
ATOM 5303 C C . SER B 1 311 ? -28.509 5.396 -40.585 1 11.575 312 SER A C 1
ATOM 5304 O O . SER B 1 311 ? -28.311 4.969 -39.43 1 12.332 312 SER A O 1
ATOM 5307 N N . LEU B 1 312 ? -28.094 4.723 -41.674 1 11.523 313 LEU A N 1
ATOM 5308 C CA . LEU B 1 312 ? -27.387 3.478 -41.499 1 10.874 313 LEU A CA 1
ATOM 5309 C C . LEU B 1 312 ? -26.052 3.707 -40.772 1 11.372 313 LEU A C 1
ATOM 5310 O O . LEU B 1 312 ? -25.675 2.939 -39.895 1 12.509 313 LEU A O 1
ATOM 5315 N N . ALA B 1 313 ? -25.302 4.751 -41.161 1 10.665 314 ALA A N 1
ATOM 5316 C CA . ALA B 1 313 ? -24.057 5.065 -40.467 1 10.693 314 ALA A CA 1
ATOM 5317 C C . ALA B 1 313 ? -24.313 5.405 -38.992 1 11.248 314 ALA A C 1
ATOM 5318 O O . ALA B 1 313 ? -23.5 5.045 -38.131 1 11.295 314 ALA A O 1
ATOM 5320 N N . GLN B 1 314 ? -25.424 6.09 -38.698 1 10.791 315 GLN A N 1
ATOM 5321 C CA . GLN B 1 314 ? -25.703 6.485 -37.324 1 11.451 315 GLN A CA 1
ATOM 5322 C C . GLN B 1 314 ? -25.895 5.245 -36.465 1 12.574 315 GLN A C 1
ATOM 5323 O O . GLN B 1 314 ? -25.5 5.246 -35.292 1 15.001 315 GLN A O 1
ATOM 5329 N N . GLU B 1 315 ? -26.387 4.171 -37.036 1 12.434 316 GLU A N 1
ATOM 5330 C CA A GLU B 1 315 ? -26.541 2.915 -36.309 0.5 14.265 316 GLU A CA 1
ATOM 5331 C CA B GLU B 1 315 ? -26.539 2.912 -36.31 0.5 14.88 316 GLU A CA 1
ATOM 5332 C C . GLU B 1 315 ? -25.231 2.125 -36.304 1 15.968 316 GLU A C 1
ATOM 5333 O O . GLU B 1 315 ? -24.663 1.848 -35.249 1 18.511 316 GLU A O 1
ATOM 5338 N N . GLU B 1 316 ? -24.717 1.75 -37.492 1 13.424 317 GLU A N 1
ATOM 5339 C CA . GLU B 1 316 ? -23.669 0.751 -37.616 1 14.182 317 GLU A CA 1
ATOM 5340 C C . GLU B 1 316 ? -22.264 1.296 -37.4 1 14.244 317 GLU A C 1
ATOM 5341 O O . GLU B 1 316 ? -21.377 0.524 -37.03 1 15.481 317 GLU A O 1
ATOM 5347 N N . LEU B 1 317 ? -22.053 2.587 -37.685 1 12.99 318 LEU A N 1
ATOM 5348 C CA . LEU B 1 317 ? -20.74 3.181 -37.425 1 13.082 318 LEU A CA 1
ATOM 5349 C C . LEU B 1 317 ? -20.694 3.937 -36.1 1 12.495 318 LEU A C 1
ATOM 5350 O O . LEU B 1 317 ? -19.622 4.445 -35.715 1 15.037 318 LEU A O 1
ATOM 5355 N N . GLY B 1 318 ? -21.837 4.092 -35.404 1 11.956 319 GLY A N 1
ATOM 5356 C CA . GLY B 1 318 ? -21.864 4.897 -34.189 1 12.848 319 GLY A CA 1
ATOM 5357 C C . GLY B 1 318 ? -21.602 6.377 -34.436 1 12.051 319 GLY A C 1
ATOM 5358 O O . GLY B 1 318 ? -21.258 7.151 -33.534 1 13.742 319 GLY A O 1
ATOM 5359 N N . TRP B 1 319 ? -21.801 6.816 -35.705 1 11.418 320 TRP A N 1
ATOM 5360 C CA . TRP B 1 319 ? -21.359 8.129 -36.145 1 10.685 320 TRP A CA 1
ATOM 5361 C C . TRP B 1 319 ? -22.548 9.049 -36.353 1 10.302 320 TRP A C 1
ATOM 5362 O O . TRP B 1 319 ? -23.518 8.626 -37.011 1 11.553 320 TRP A O 1
ATOM 5373 N N . THR B 1 320 ? -22.456 10.256 -35.833 1 10.463 321 THR A N 1
ATOM 5374 C CA . THR B 1 320 ? -23.436 11.286 -36.148 1 11.753 321 THR A CA 1
ATOM 5375 C C . THR B 1 320 ? -22.673 12.564 -36.419 1 12.044 321 THR A C 1
ATOM 5376 O O . THR B 1 320 ? -21.743 12.921 -35.633 1 13.288 321 THR A O 1
ATOM 5380 N N . ALA B 1 321 ? -23.074 13.316 -37.447 1 10.667 322 ALA A N 1
ATOM 5381 C CA . ALA B 1 321 ? -22.52 14.636 -37.661 1 11.396 322 ALA A CA 1
ATOM 5382 C C . ALA B 1 321 ? -22.974 15.561 -36.526 1 11.043 322 ALA A C 1
ATOM 5383 O O . ALA B 1 321 ? -24.179 15.657 -36.216 1 13.202 322 ALA A O 1
ATOM 5385 N N . ALA B 1 322 ? -22.028 16.234 -35.867 1 10.64 323 ALA A N 1
ATOM 5386 C CA . ALA B 1 322 ? -22.339 17.121 -34.756 1 11.007 323 ALA A CA 1
ATOM 5387 C C . ALA B 1 322 ? -22.418 18.564 -35.179 1 11.221 323 ALA A C 1
ATOM 5388 O O . ALA B 1 322 ? -22.941 19.381 -34.391 1 12.065 323 ALA A O 1
ATOM 5390 N N . LEU B 1 323 ? -21.866 18.941 -36.335 1 10.568 324 LEU A N 1
ATOM 5391 C CA . LEU B 1 323 ? -21.661 20.334 -36.679 1 10.867 324 LEU A CA 1
ATOM 5392 C C . LEU B 1 323 ? -22.646 20.772 -37.742 1 11.697 324 LEU A C 1
ATOM 5393 O O . LEU B 1 323 ? -22.684 20.204 -38.846 1 13.403 324 LEU A O 1
ATOM 5398 N N . GLY B 1 324 ? -23.461 21.77 -37.41 1 11.925 325 GLY A N 1
ATOM 5399 C CA . GLY B 1 324 ? -24.497 22.217 -38.326 1 12.684 325 GLY A CA 1
ATOM 5400 C C . GLY B 1 324 ? -24.042 23.357 -39.23 1 12 325 GLY A C 1
ATOM 5401 O O . GLY B 1 324 ? -22.845 23.69 -39.343 1 12.439 325 GLY A O 1
ATOM 5402 N N . LEU B 1 325 ? -25.01 23.986 -39.896 1 12.332 326 LEU A N 1
ATOM 5403 C CA . LEU B 1 325 ? -24.732 24.958 -40.939 1 13.213 326 LEU A CA 1
ATOM 5404 C C . LEU B 1 325 ? -23.945 26.149 -40.404 1 11.691 326 LEU A C 1
ATOM 5405 O O . LEU B 1 325 ? -22.986 26.576 -41.038 1 11.968 326 LEU A O 1
ATOM 5410 N N . ASP B 1 326 ? -24.368 26.716 -39.266 1 12.563 327 ASP A N 1
ATOM 5411 C CA . ASP B 1 326 ? -23.637 27.86 -38.744 1 12.724 327 ASP A CA 1
ATOM 5412 C C . ASP B 1 326 ? -22.191 27.507 -38.422 1 12.276 327 ASP A C 1
ATOM 5413 O O . ASP B 1 326 ? -21.3 28.294 -38.741 1 12.993 327 ASP A O 1
ATOM 5418 N N . ARG B 1 327 ? -21.957 26.337 -37.832 1 11.425 328 ARG A N 1
ATOM 5419 C CA . ARG B 1 327 ? -20.575 25.945 -37.582 1 11.775 328 ARG A CA 1
ATOM 5420 C C . ARG B 1 327 ? -19.769 25.765 -38.865 1 11.301 328 ARG A C 1
ATOM 5421 O O . ARG B 1 327 ? -18.585 26.156 -38.922 1 12.126 328 ARG A O 1
ATOM 5429 N N . MET B 1 328 ? -20.361 25.144 -39.902 1 10.894 329 MET A N 1
ATOM 5430 C CA . MET B 1 328 ? -19.659 25.019 -41.166 1 11.349 329 MET A CA 1
ATOM 5431 C C . MET B 1 328 ? -19.204 26.387 -41.644 1 10.562 329 MET A C 1
ATOM 5432 O O . MET B 1 328 ? -18.057 26.576 -42.077 1 10.935 329 MET A O 1
ATOM 5437 N N . CYS B 1 329 ? -20.112 27.378 -41.614 1 10.727 330 CYS A N 1
ATOM 5438 C CA . CYS B 1 329 ? -19.8 28.688 -42.156 1 10.867 330 CYS A CA 1
ATOM 5439 C C . CYS B 1 329 ? -18.812 29.457 -41.267 1 11.524 330 CYS A C 1
ATOM 5440 O O . CYS B 1 329 ? -17.916 30.117 -41.766 1 11.405 330 CYS A O 1
ATOM 5443 N N . GLU B 1 330 ? -19.015 29.388 -39.956 1 10.811 331 GLU A N 1
ATOM 5444 C CA . GLU B 1 330 ? -18.09 30.026 -39.03 1 11.562 331 GLU A CA 1
ATOM 5445 C C . GLU B 1 330 ? -16.675 29.473 -39.158 1 10.739 331 GLU A C 1
ATOM 5446 O O . GLU B 1 330 ? -15.698 30.208 -39.13 1 11.09 331 GLU A O 1
ATOM 5452 N N . ASP B 1 331 ? -16.585 28.15 -39.309 1 10.557 332 ASP A N 1
ATOM 5453 C CA . ASP B 1 331 ? -15.265 27.517 -39.393 1 10.171 332 ASP A CA 1
ATOM 5454 C C . ASP B 1 331 ? -14.611 27.78 -40.739 1 10.413 332 ASP A C 1
ATOM 5455 O O . ASP B 1 331 ? -13.389 27.982 -40.788 1 10.583 332 ASP A O 1
ATOM 5460 N N . LEU B 1 332 ? -15.378 27.788 -41.843 1 10.344 333 LEU A N 1
ATOM 5461 C CA . LEU B 1 332 ? -14.836 28.2 -43.133 1 10.564 333 LEU A CA 1
ATOM 5462 C C . LEU B 1 332 ? -14.34 29.643 -43.041 1 10.616 333 LEU A C 1
ATOM 5463 O O . LEU B 1 332 ? -13.235 29.943 -43.493 1 11.342 333 LEU A O 1
ATOM 5468 N N . TRP B 1 333 ? -15.142 30.544 -42.455 1 10.987 334 TRP A N 1
ATOM 5469 C CA . TRP B 1 333 ? -14.763 31.949 -42.378 1 11.544 334 TRP A CA 1
ATOM 5470 C C . TRP B 1 333 ? -13.501 32.151 -41.571 1 11.854 334 TRP A C 1
ATOM 5471 O O . TRP B 1 333 ? -12.654 32.949 -41.945 1 12.82 334 TRP A O 1
ATOM 5482 N N . ARG B 1 334 ? -13.374 31.427 -40.48 1 10.942 335 ARG A N 1
ATOM 5483 C CA . ARG B 1 334 ? -12.188 31.58 -39.647 1 11.857 335 ARG A CA 1
ATOM 5484 C C . ARG B 1 334 ? -10.932 31.177 -40.412 1 11.349 335 ARG A C 1
ATOM 5485 O O . ARG B 1 334 ? -9.916 31.889 -40.388 1 12.202 335 ARG A O 1
ATOM 5493 N N . TRP B 1 335 ? -10.975 30.034 -41.131 1 11.287 336 TRP A N 1
ATOM 5494 C CA . TRP B 1 335 ? -9.859 29.631 -41.976 1 10.819 336 TRP A CA 1
ATOM 5495 C C . TRP B 1 335 ? -9.563 30.708 -43.02 1 11.062 336 TRP A C 1
ATOM 5496 O O . TRP B 1 335 ? -8.378 31.034 -43.249 1 11.612 336 TRP A O 1
ATOM 5507 N N . GLN B 1 336 ? -10.6 31.215 -43.683 1 11.611 337 GLN A N 1
ATOM 5508 C CA . GLN B 1 336 ? -10.444 32.197 -44.741 1 12.288 337 GLN A CA 1
ATOM 5509 C C . GLN B 1 336 ? -9.81 33.501 -44.215 1 13.337 337 GLN A C 1
ATOM 5510 O O . GLN B 1 336 ? -8.958 34.09 -44.885 1 14.117 337 GLN A O 1
ATOM 5516 N N . LYS B 1 337 ? -10.288 33.962 -43.055 1 13.251 338 LYS A N 1
ATOM 5517 C CA . LYS B 1 337 ? -9.865 35.255 -42.516 1 13.802 338 LYS A CA 1
ATOM 5518 C C . LYS B 1 337 ? -8.477 35.147 -41.903 1 15.002 338 LYS A C 1
ATOM 5519 O O . LYS B 1 337 ? -7.661 36.076 -42.069 1 17.296 338 LYS A O 1
ATOM 5525 N N . GLN B 1 338 ? -8.162 34.026 -41.265 1 14.927 339 GLN A N 1
ATOM 5526 C CA . GLN B 1 338 ? -6.847 33.801 -40.692 1 14.171 339 GLN A CA 1
ATOM 5527 C C . GLN B 1 338 ? -5.816 33.54 -41.78 1 14.523 339 GLN A C 1
ATOM 5528 O O . GLN B 1 338 ? -4.628 33.748 -41.546 1 16.185 339 GLN A O 1
ATOM 5534 N N . ASN B 1 339 ? -6.252 33.078 -42.963 1 13.459 340 ASN A N 1
ATOM 5535 C CA . ASN B 1 339 ? -5.369 32.678 -44.042 1 14.46 340 ASN A CA 1
ATOM 5536 C C . ASN B 1 339 ? -5.926 33.231 -45.35 1 15.017 340 ASN A C 1
ATOM 5537 O O . ASN B 1 339 ? -6.418 32.505 -46.211 1 15.83 340 ASN A O 1
ATOM 5542 N N . PRO B 1 340 ? -5.872 34.573 -45.558 1 17.423 341 PRO A N 1
ATOM 5543 C CA . PRO B 1 340 ? -6.549 35.188 -46.692 1 17.502 341 PRO A CA 1
ATOM 5544 C C . PRO B 1 340 ? -6.121 34.671 -48.063 1 19.535 341 PRO A C 1
ATOM 5545 O O . PRO B 1 340 ? -6.929 34.709 -48.995 1 21.608 341 PRO A O 1
ATOM 5549 N N . SER B 1 341 ? -4.873 34.199 -48.183 1 19.144 342 SER A N 1
ATOM 5550 C CA A SER B 1 341 ? -4.391 33.616 -49.433 0.49 21.141 342 SER A CA 1
ATOM 5551 C CA B SER B 1 341 ? -4.335 33.63 -49.409 0.51 21.382 342 SER A CA 1
ATOM 5552 C C . SER B 1 341 ? -4.18 32.106 -49.299 1 20.301 342 SER A C 1
ATOM 5553 O O . SER B 1 341 ? -3.518 31.461 -50.119 1 22.61 342 SER A O 1
ATOM 5558 N N . GLY B 1 342 ? -4.775 31.501 -48.261 1 18.527 343 GLY A N 1
ATOM 5559 C CA . GLY B 1 342 ? -4.638 30.067 -48.019 1 18.142 343 GLY A CA 1
ATOM 5560 C C . GLY B 1 342 ? -3.282 29.745 -47.407 1 18.459 343 GLY A C 1
ATOM 5561 O O . GLY B 1 342 ? -2.765 30.532 -46.611 1 19.351 343 GLY A O 1
ATOM 5562 N N . PHE B 1 343 ? -2.733 28.568 -47.757 1 17.34 344 PHE A N 1
ATOM 5563 C CA . PHE B 1 343 ? -1.436 28.192 -47.207 1 19.443 344 PHE A CA 1
ATOM 5564 C C . PHE B 1 343 ? -0.285 29.092 -47.68 1 24.623 344 PHE A C 1
ATOM 5565 O O . PHE B 1 343 ? 0.692 29.242 -46.946 1 31.177 344 PHE A O 1
ATOM 5573 N N . GLY B 1 344 ? -0.367 29.581 -48.915 1 27.886 345 GLY A N 1
ATOM 5574 C CA . GLY B 1 344 ? 0.715 30.363 -49.501 1 35.658 345 GLY A CA 1
ATOM 5575 C C . GLY B 1 344 ? 0.252 31.752 -49.889 1 40.146 345 GLY A C 1
ATOM 5576 O O . GLY B 1 344 ? -0.4 32.382 -49.028 1 45.421 345 GLY A O 1
#